Protein AF-A0A848F902-F1 (afdb_monomer_lite)

Organism: NCBI:txid2728836

Sequence (494 aa):
MSASQKAQKARGWRPGRGAVEAASRRQVELLARAGGTARAGTAGFLPRWACLMLAALCAGLGGWASVVTLRYFEYGARALEADEGARALASATALLLVVLEMAAFALAALLPRERLRAQRWGLAVLATAVLAFECMTIVLVQQGITRAADVGAEARQQRAQELRSSIAALRATAEELRMAAAASSQSKVLASRQSAAESLNVALETERRIQAVTAELGVLLAQQTPTATQILGERGALAYAVTRGLLVSVAGLVLFGAAGSLLRAAGENGTETVSGPAVGVSGRGVPGVSADTSGVSVGAPPIRFSTGFALAAAPLAAGAVVPATVSWAEPSRGVMVPAGPAPAVPAPAENRSADVSVGVSAGVLDVSPAPVSGVAVASMGVSEAVSVSEPAAAGVSVAAADEPVPPPADGPDAPAPEAAALDAVDAAAEDARLARVRAGVRAGRIAPSIRGVQAAVHCGAPMVRRYLAQLEAEGLIRRDGRGYVRVEEEEIAA

Radius of gyration: 40.72 Å; chains: 1; bounding box: 105×91×124 Å

InterPro domains:
  IPR036388 Winged helix-like DNA-binding domain superfamily [G3DSA:1.10.10.10] (420-487)

Structure (mmCIF, N/CA/C/O backbone):
data_AF-A0A848F902-F1
#
_entry.id   AF-A0A848F902-F1
#
loop_
_atom_site.group_PDB
_atom_site.id
_atom_site.type_symbol
_atom_site.label_atom_id
_atom_site.label_alt_id
_atom_site.label_comp_id
_atom_site.label_asym_id
_atom_site.label_entity_id
_atom_site.label_seq_id
_atom_site.pdbx_PDB_ins_code
_atom_site.Cartn_x
_atom_site.Cartn_y
_atom_site.Cartn_z
_atom_site.occupancy
_atom_site.B_iso_or_equiv
_atom_site.auth_seq_id
_atom_site.auth_comp_id
_atom_site.auth_asym_id
_atom_site.auth_atom_id
_atom_site.pdbx_PDB_model_num
ATOM 1 N N . MET A 1 1 ? -11.329 -50.822 -1.587 1.00 51.28 1 MET A N 1
ATOM 2 C CA . MET A 1 1 ? -10.519 -49.709 -2.141 1.00 51.28 1 MET A CA 1
ATOM 3 C C . MET A 1 1 ? -11.462 -48.612 -2.608 1.00 51.28 1 MET A C 1
ATOM 5 O O . MET A 1 1 ? -12.262 -48.871 -3.499 1.00 51.28 1 MET A O 1
ATOM 9 N N . SER A 1 2 ? -11.438 -47.439 -1.966 1.00 62.28 2 SER A N 1
ATOM 10 C CA . SER A 1 2 ? -12.418 -46.369 -2.212 1.00 62.28 2 SER A CA 1
ATOM 11 C C . SER A 1 2 ? -12.068 -45.534 -3.451 1.00 62.28 2 SER A C 1
ATOM 13 O O . SER A 1 2 ? -10.910 -45.476 -3.873 1.00 62.28 2 SER A O 1
ATOM 15 N N . ALA A 1 3 ? -13.064 -44.861 -4.035 1.00 65.62 3 ALA A N 1
ATOM 16 C CA . ALA A 1 3 ? -12.897 -43.984 -5.198 1.00 65.62 3 ALA A CA 1
ATOM 17 C C . ALA A 1 3 ? -11.834 -42.879 -4.986 1.00 65.62 3 ALA A C 1
ATOM 19 O O . ALA A 1 3 ? -11.163 -42.476 -5.936 1.00 65.62 3 ALA A O 1
ATOM 20 N N . SER A 1 4 ? -11.591 -42.479 -3.732 1.00 62.09 4 SER A N 1
ATOM 21 C CA . SER A 1 4 ? -10.538 -41.526 -3.352 1.00 62.09 4 SER A CA 1
ATOM 22 C C . SER A 1 4 ? -9.121 -42.063 -3.629 1.00 62.09 4 SER A C 1
ATOM 24 O O . SER A 1 4 ? -8.258 -41.345 -4.137 1.00 62.09 4 SER A O 1
ATOM 26 N N . GLN A 1 5 ? -8.897 -43.370 -3.447 1.00 65.56 5 GLN A N 1
ATOM 27 C CA . GLN A 1 5 ? -7.610 -44.018 -3.736 1.00 65.56 5 GLN A CA 1
ATOM 28 C C . GLN A 1 5 ? -7.318 -44.124 -5.244 1.00 65.56 5 GLN A C 1
ATOM 30 O O . GLN A 1 5 ? -6.161 -44.030 -5.660 1.00 65.56 5 GLN A O 1
ATOM 35 N N . LYS A 1 6 ? -8.353 -44.272 -6.088 1.00 70.19 6 LYS A N 1
ATOM 36 C CA . LYS A 1 6 ? -8.194 -44.230 -7.556 1.00 70.19 6 LYS A CA 1
ATOM 37 C C . LYS A 1 6 ? -7.878 -42.813 -8.052 1.00 70.19 6 LYS A C 1
ATOM 39 O O . LYS A 1 6 ? -7.039 -42.665 -8.939 1.00 70.19 6 LYS A O 1
ATOM 44 N N . ALA A 1 7 ? -8.461 -41.781 -7.440 1.00 64.38 7 ALA A N 1
ATOM 45 C CA . ALA A 1 7 ? -8.186 -40.386 -7.792 1.00 64.38 7 ALA A CA 1
ATOM 46 C C . ALA A 1 7 ? -6.764 -39.937 -7.402 1.00 64.38 7 ALA A C 1
ATOM 48 O O . ALA A 1 7 ? -6.133 -39.180 -8.141 1.00 64.38 7 ALA A O 1
ATOM 49 N N . GLN A 1 8 ? -6.218 -40.438 -6.288 1.00 62.12 8 GLN A N 1
ATOM 50 C CA . GLN A 1 8 ? -4.844 -40.125 -5.874 1.00 62.12 8 GLN A CA 1
ATOM 51 C C . GLN A 1 8 ? -3.787 -40.772 -6.783 1.00 62.12 8 GLN A C 1
ATOM 53 O O . GLN A 1 8 ? -2.767 -40.150 -7.076 1.00 62.12 8 GLN A O 1
ATOM 58 N N . LYS A 1 9 ? -4.049 -41.978 -7.309 1.00 63.50 9 LYS A N 1
ATOM 59 C CA . LYS A 1 9 ? -3.126 -42.670 -8.226 1.00 63.50 9 LYS A CA 1
ATOM 60 C C . LYS A 1 9 ? -3.062 -42.016 -9.615 1.00 63.50 9 LYS A C 1
ATOM 62 O O . LYS A 1 9 ? -2.008 -42.037 -10.241 1.00 63.50 9 LYS A O 1
ATOM 67 N N . ALA A 1 10 ? -4.140 -41.368 -10.062 1.00 57.44 10 ALA A N 1
ATOM 68 C CA . ALA A 1 10 ? -4.166 -40.625 -11.326 1.00 57.44 10 ALA A CA 1
ATOM 69 C C . ALA A 1 10 ? -3.387 -39.291 -11.275 1.00 57.44 10 ALA A C 1
ATOM 71 O O . ALA A 1 10 ? -2.897 -38.829 -12.300 1.00 57.44 10 ALA A O 1
ATOM 72 N N . ARG A 1 11 ? -3.199 -38.690 -10.088 1.00 60.66 11 ARG A N 1
ATOM 73 C CA . ARG A 1 11 ? -2.442 -37.428 -9.922 1.00 60.66 11 ARG A CA 1
ATOM 74 C C . ARG A 1 11 ? -0.923 -37.617 -9.796 1.00 60.66 11 ARG A C 1
ATOM 76 O O . ARG A 1 11 ? -0.191 -36.638 -9.706 1.00 60.66 11 ARG A O 1
ATOM 83 N N . GLY A 1 12 ? -0.440 -38.861 -9.811 1.00 53.50 12 GLY A N 1
ATOM 84 C CA . GLY A 1 12 ? 0.985 -39.205 -9.747 1.00 53.50 12 GLY A CA 1
ATOM 85 C C . GLY A 1 12 ? 1.707 -39.232 -11.099 1.00 53.50 12 GLY A C 1
ATOM 86 O O . GLY A 1 12 ? 2.870 -39.630 -11.147 1.00 53.50 12 GLY A O 1
ATOM 87 N N . TRP A 1 13 ? 1.055 -38.842 -12.199 1.00 57.50 13 TRP A N 1
ATOM 88 C CA . TRP A 1 13 ? 1.704 -38.785 -13.508 1.00 57.50 13 TRP A CA 1
ATOM 89 C C . TRP A 1 13 ? 2.571 -37.526 -13.610 1.00 57.50 13 TRP A C 1
ATOM 91 O O . TRP A 1 13 ? 2.144 -36.473 -14.076 1.00 57.50 13 TRP A O 1
ATOM 101 N N . ARG A 1 14 ? 3.812 -37.624 -13.121 1.00 63.56 14 ARG A N 1
ATOM 102 C CA . ARG A 1 14 ? 4.857 -36.656 -13.458 1.00 63.56 14 ARG A CA 1
ATOM 103 C C . ARG A 1 14 ? 5.276 -36.932 -14.905 1.00 63.56 14 ARG A C 1
ATOM 105 O O . ARG A 1 14 ? 5.779 -38.031 -15.151 1.00 63.56 14 ARG A O 1
ATOM 112 N N . PRO A 1 15 ? 5.102 -35.994 -15.853 1.00 60.69 15 PRO A N 1
ATOM 113 C CA . PRO A 1 15 ? 5.686 -36.153 -17.176 1.00 60.69 15 PRO A CA 1
ATOM 114 C C . PRO A 1 15 ? 7.189 -36.368 -16.988 1.00 60.69 15 PRO A C 1
ATOM 116 O O . PRO A 1 15 ? 7.861 -35.584 -16.312 1.00 60.69 15 PRO A O 1
ATOM 119 N N . GLY A 1 16 ? 7.700 -37.493 -17.494 1.00 70.19 16 GLY A N 1
ATOM 120 C CA . GLY A 1 16 ? 9.118 -37.816 -17.400 1.00 70.19 16 GLY A CA 1
ATOM 121 C C . GLY A 1 16 ? 9.933 -36.646 -17.945 1.00 70.19 16 GLY A C 1
ATOM 122 O O . GLY A 1 16 ? 9.555 -36.066 -18.961 1.00 70.19 16 GLY A O 1
ATOM 123 N N . ARG A 1 17 ? 11.032 -36.286 -17.270 1.00 74.00 17 ARG A N 1
ATOM 124 C CA . ARG A 1 17 ? 11.901 -35.146 -17.629 1.00 74.00 17 ARG A CA 1
ATOM 125 C C . ARG A 1 17 ? 12.212 -35.062 -19.137 1.00 74.00 17 ARG A C 1
ATOM 127 O O . ARG A 1 17 ? 12.250 -33.966 -19.682 1.00 74.00 17 ARG A O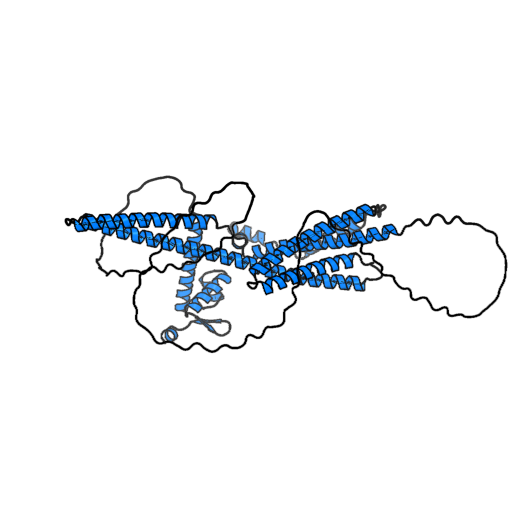 1
ATOM 134 N N . GLY A 1 18 ? 12.306 -36.204 -19.823 1.00 79.25 18 GLY A N 1
ATOM 135 C CA . GLY A 1 18 ? 12.519 -36.271 -21.273 1.00 79.25 18 GLY A CA 1
ATOM 136 C C . GLY A 1 18 ? 11.375 -35.734 -22.148 1.00 79.25 18 GLY A C 1
ATOM 137 O O . GLY A 1 18 ? 11.638 -35.259 -23.247 1.00 79.25 18 GLY A O 1
ATOM 138 N N . ALA A 1 19 ? 10.117 -35.741 -21.691 1.00 74.88 19 ALA A N 1
ATOM 139 C CA . ALA A 1 19 ? 8.990 -35.203 -22.461 1.00 74.88 19 ALA A CA 1
ATOM 140 C C . ALA A 1 19 ? 9.014 -33.666 -22.522 1.00 74.88 19 ALA A C 1
ATOM 142 O O . ALA A 1 19 ? 8.679 -33.080 -23.550 1.00 74.88 19 ALA A O 1
ATOM 143 N N . VAL A 1 20 ? 9.463 -33.016 -21.443 1.00 77.12 20 VAL A N 1
ATOM 144 C CA . VAL A 1 20 ? 9.606 -31.552 -21.383 1.00 77.12 20 VAL A CA 1
ATOM 145 C C . VAL A 1 20 ? 10.795 -31.092 -22.232 1.00 77.12 20 VAL A C 1
ATOM 147 O O . VAL A 1 20 ? 10.678 -30.119 -22.973 1.00 77.12 20 VAL A O 1
ATOM 150 N N . GLU A 1 21 ? 11.910 -31.828 -22.210 1.00 82.75 21 GLU A N 1
ATOM 151 C CA . GLU A 1 21 ? 13.062 -31.547 -23.081 1.00 82.75 21 GLU A CA 1
ATOM 152 C C . GLU A 1 21 ? 12.761 -31.803 -24.564 1.00 82.75 21 GLU A C 1
ATOM 154 O O . GLU A 1 21 ? 13.193 -31.037 -25.424 1.00 82.75 21 GLU A O 1
ATOM 159 N N . ALA A 1 22 ? 11.985 -32.841 -24.889 1.00 80.25 22 ALA A N 1
ATOM 160 C CA . ALA A 1 22 ? 11.559 -33.092 -26.264 1.00 80.25 22 ALA A CA 1
ATOM 161 C C . ALA A 1 22 ? 10.607 -31.998 -26.780 1.00 80.25 22 ALA A C 1
ATOM 163 O O . ALA A 1 22 ? 10.705 -31.598 -27.942 1.00 80.25 22 ALA A O 1
ATOM 164 N N . ALA A 1 23 ? 9.719 -31.483 -25.922 1.00 80.94 23 ALA A N 1
ATOM 165 C CA . ALA A 1 23 ? 8.841 -30.368 -26.262 1.00 80.94 23 ALA A CA 1
ATOM 166 C C . ALA A 1 23 ? 9.627 -29.063 -26.473 1.00 80.94 23 ALA A C 1
ATOM 168 O O . ALA A 1 23 ? 9.392 -28.381 -27.470 1.00 80.94 23 ALA A O 1
ATOM 169 N N . SER A 1 24 ? 10.610 -28.750 -25.615 1.00 83.75 24 SER A N 1
ATOM 170 C CA . SER A 1 24 ? 11.425 -27.536 -25.777 1.00 83.75 24 SER A CA 1
ATOM 171 C C . SER A 1 24 ? 12.298 -27.589 -27.034 1.00 83.75 24 SER A C 1
ATOM 173 O O . SER A 1 24 ? 12.358 -26.607 -27.771 1.00 83.75 24 SER A O 1
ATOM 175 N N . ARG A 1 25 ? 12.893 -28.748 -27.362 1.00 89.56 25 ARG A N 1
ATOM 176 C CA . ARG A 1 25 ? 13.676 -28.920 -28.599 1.00 89.56 25 ARG A CA 1
ATOM 177 C C . ARG A 1 25 ? 12.825 -28.754 -29.853 1.00 89.56 25 ARG A C 1
ATOM 179 O O . ARG A 1 25 ? 13.239 -28.043 -30.763 1.00 89.56 25 ARG A O 1
ATOM 186 N N . ARG A 1 26 ? 11.614 -29.325 -29.885 1.00 87.38 26 ARG A N 1
ATOM 187 C CA . ARG A 1 26 ? 10.683 -29.124 -31.010 1.00 87.38 26 ARG A CA 1
ATOM 188 C C . ARG A 1 26 ? 10.251 -27.668 -31.143 1.00 87.38 26 ARG A C 1
ATOM 190 O O . ARG A 1 26 ? 10.108 -27.183 -32.257 1.00 87.38 26 ARG A O 1
ATOM 197 N N . GLN A 1 27 ? 10.070 -26.961 -30.030 1.00 82.12 27 GLN A N 1
ATOM 198 C CA . GLN A 1 27 ? 9.703 -25.547 -30.050 1.00 82.12 27 GLN A CA 1
ATOM 199 C C . GLN A 1 27 ? 10.857 -24.666 -30.558 1.00 82.12 27 GLN A C 1
ATOM 201 O O . GLN A 1 27 ? 10.625 -23.759 -31.353 1.00 82.12 27 GLN A O 1
ATOM 206 N N . VAL A 1 28 ? 12.104 -24.983 -30.189 1.00 84.25 28 VAL A N 1
ATOM 207 C CA . VAL A 1 28 ? 13.309 -24.324 -30.720 1.00 84.25 28 VAL A CA 1
ATOM 208 C C . VAL A 1 28 ? 13.507 -24.629 -32.209 1.00 84.25 28 VAL A C 1
ATOM 210 O O . VAL A 1 28 ? 13.798 -23.715 -32.975 1.00 84.25 28 VAL A O 1
ATOM 213 N N . GLU A 1 29 ? 13.283 -25.867 -32.658 1.00 83.69 29 GLU A N 1
ATOM 214 C CA . GLU A 1 29 ? 13.345 -26.219 -34.086 1.00 83.69 29 GLU A CA 1
ATOM 215 C C . GLU A 1 29 ? 12.236 -25.555 -34.909 1.00 83.69 29 GLU A C 1
ATOM 217 O O . GLU A 1 29 ? 12.484 -25.126 -36.036 1.00 83.69 29 GLU A O 1
ATOM 222 N N . LEU A 1 30 ? 11.024 -25.427 -34.358 1.00 81.75 30 LEU A N 1
ATOM 223 C CA . LEU A 1 30 ? 9.925 -24.716 -35.013 1.00 81.75 30 LEU A CA 1
ATOM 224 C C . LEU A 1 30 ? 10.202 -23.213 -35.105 1.00 81.75 30 LEU A C 1
ATOM 226 O O . LEU A 1 30 ? 9.949 -22.625 -36.153 1.00 81.75 30 LEU A O 1
ATOM 230 N N . LEU A 1 31 ? 10.788 -22.604 -34.071 1.00 74.19 31 LEU A N 1
ATOM 231 C CA . LEU A 1 31 ? 11.223 -21.205 -34.116 1.00 74.19 31 LEU A CA 1
ATOM 232 C C . LEU A 1 31 ? 12.389 -20.997 -35.096 1.00 74.19 31 LEU A C 1
ATOM 234 O O . LEU A 1 31 ? 12.389 -20.023 -35.847 1.00 74.19 31 LEU A O 1
ATOM 238 N N . ALA A 1 32 ? 13.336 -21.936 -35.166 1.00 75.56 32 ALA A N 1
ATOM 239 C CA . ALA A 1 32 ? 14.440 -21.888 -36.123 1.00 75.56 32 ALA A CA 1
ATOM 240 C C . ALA A 1 32 ? 13.967 -22.067 -37.579 1.00 75.56 32 ALA A C 1
ATOM 242 O O . ALA A 1 32 ? 14.440 -21.364 -38.471 1.00 75.56 32 ALA A O 1
ATOM 243 N N . ARG A 1 33 ? 12.989 -22.952 -37.836 1.00 74.06 33 ARG A N 1
ATOM 244 C CA . ARG A 1 33 ? 12.376 -23.110 -39.169 1.00 74.06 33 ARG A CA 1
ATOM 245 C C . ARG A 1 33 ? 11.481 -21.936 -39.556 1.00 74.06 33 ARG A C 1
ATOM 247 O O . ARG A 1 33 ? 11.492 -21.546 -40.721 1.00 74.06 33 ARG A O 1
ATOM 254 N N . ALA A 1 34 ? 10.757 -21.348 -38.604 1.00 64.56 34 ALA A N 1
ATOM 255 C CA . ALA A 1 34 ? 9.961 -20.147 -38.846 1.00 64.56 34 ALA A CA 1
ATOM 256 C C . ALA A 1 34 ? 10.843 -18.927 -39.175 1.00 64.56 34 ALA A C 1
ATOM 258 O O . ALA A 1 34 ? 10.456 -18.098 -39.993 1.00 64.56 34 ALA A O 1
ATOM 259 N N . GLY A 1 35 ? 12.058 -18.848 -38.618 1.00 55.66 35 GLY A N 1
ATOM 260 C CA . GLY A 1 35 ? 13.023 -17.790 -38.937 1.00 55.66 35 GLY A CA 1
ATOM 261 C C . GLY A 1 35 ? 13.731 -17.933 -40.293 1.00 55.66 35 GLY A C 1
ATOM 262 O O . GLY A 1 35 ? 14.276 -16.956 -40.796 1.00 55.66 35 GLY A O 1
ATOM 263 N N 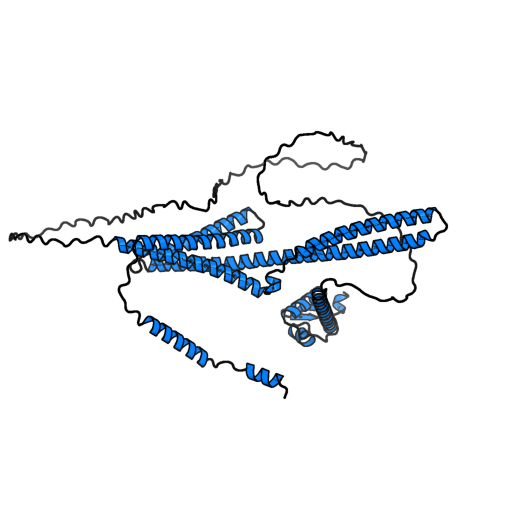. GLY A 1 36 ? 13.729 -19.123 -40.907 1.00 50.47 36 GLY A N 1
ATOM 264 C CA . GLY A 1 36 ? 14.569 -19.436 -42.073 1.00 50.47 36 GLY A CA 1
ATOM 265 C C . GLY A 1 36 ? 13.973 -19.149 -43.457 1.00 50.47 36 GLY A C 1
ATOM 266 O O . GLY A 1 36 ? 14.674 -19.314 -44.451 1.00 50.47 36 GLY A O 1
ATOM 267 N N . THR A 1 37 ? 12.701 -18.748 -43.567 1.00 49.75 37 THR A N 1
ATOM 268 C CA . THR A 1 37 ? 12.023 -18.589 -44.878 1.00 49.75 37 THR A CA 1
ATOM 269 C C . THR A 1 37 ? 11.353 -17.236 -45.102 1.00 49.75 37 THR A C 1
ATOM 271 O O . THR A 1 37 ? 10.695 -17.039 -46.126 1.00 49.75 37 THR A O 1
ATOM 274 N N . ALA A 1 38 ? 11.599 -16.254 -44.231 1.00 47.94 38 ALA A N 1
ATOM 275 C CA . ALA A 1 38 ? 11.391 -14.858 -44.589 1.00 47.94 38 ALA A CA 1
ATOM 276 C C . ALA A 1 38 ? 12.467 -14.469 -45.613 1.00 47.94 38 ALA A C 1
ATOM 278 O O . ALA A 1 38 ? 13.536 -13.968 -45.267 1.00 47.94 38 ALA A O 1
ATOM 279 N N . ARG A 1 39 ? 12.201 -14.764 -46.895 1.00 47.22 39 ARG A N 1
ATOM 280 C CA . ARG A 1 39 ? 12.902 -14.149 -48.025 1.00 47.22 39 ARG A CA 1
ATOM 281 C C . ARG A 1 39 ? 13.055 -12.669 -47.697 1.00 47.22 39 ARG A C 1
ATOM 283 O O . ARG A 1 39 ? 12.064 -12.023 -47.364 1.00 47.22 39 ARG A O 1
ATOM 290 N N . ALA A 1 40 ? 14.279 -12.163 -47.815 1.00 50.22 40 ALA A N 1
ATOM 291 C CA . ALA A 1 40 ? 14.605 -10.746 -47.856 1.00 50.22 40 ALA A CA 1
ATOM 292 C C . ALA A 1 40 ? 13.926 -10.102 -49.081 1.00 50.22 40 ALA A C 1
ATOM 294 O O . ALA A 1 40 ? 14.569 -9.709 -50.047 1.00 50.22 40 ALA A O 1
ATOM 295 N N . GLY A 1 41 ? 12.595 -10.081 -49.090 1.00 47.19 41 GLY A N 1
ATOM 296 C CA . GLY A 1 41 ? 11.816 -9.240 -49.967 1.00 47.19 41 GLY A CA 1
ATOM 297 C C . GLY A 1 41 ? 12.099 -7.832 -49.501 1.00 47.19 41 GLY A C 1
ATOM 298 O O . GLY A 1 41 ? 11.741 -7.510 -48.373 1.00 47.19 41 GLY A O 1
ATOM 299 N N . THR A 1 42 ? 12.836 -7.083 -50.329 1.00 52.28 42 THR A N 1
ATOM 300 C CA . THR A 1 42 ? 12.893 -5.614 -50.368 1.00 52.28 42 THR A CA 1
ATOM 301 C C . THR A 1 42 ? 12.274 -4.992 -49.127 1.00 52.28 42 THR A C 1
ATOM 303 O O . THR A 1 42 ? 11.096 -4.632 -49.139 1.00 52.28 42 THR A O 1
ATOM 306 N N . ALA A 1 43 ? 13.038 -4.973 -48.029 1.00 55.44 43 ALA A N 1
ATOM 307 C CA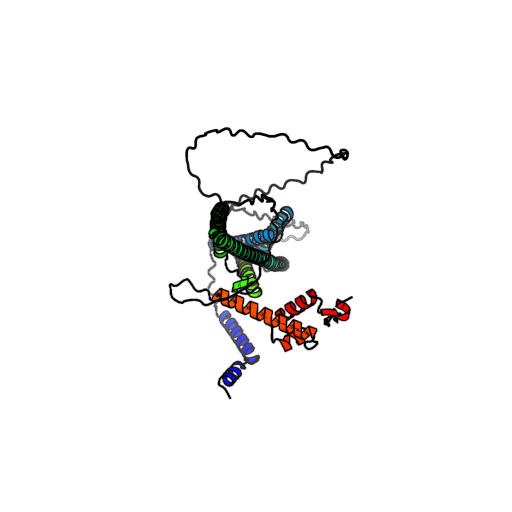 . ALA A 1 43 ? 12.607 -4.337 -46.800 1.00 55.44 43 ALA A CA 1
ATOM 308 C C . ALA A 1 43 ? 12.321 -2.885 -47.170 1.00 55.44 43 ALA A C 1
ATOM 310 O O . ALA A 1 43 ? 13.247 -2.131 -47.464 1.00 55.44 43 ALA A O 1
ATOM 311 N N . GLY A 1 44 ? 11.037 -2.541 -47.280 1.00 60.69 44 GLY A N 1
ATOM 312 C CA . GLY A 1 44 ? 10.616 -1.189 -47.589 1.00 60.69 44 GLY A CA 1
ATOM 313 C C . GLY A 1 44 ? 11.207 -0.295 -46.517 1.00 60.69 44 GLY A C 1
ATOM 314 O O . GLY A 1 44 ? 10.794 -0.367 -45.360 1.00 60.69 44 GLY A O 1
ATOM 315 N N . PHE A 1 45 ? 12.229 0.478 -46.879 1.00 78.12 45 PHE A N 1
ATOM 316 C CA . PHE A 1 45 ? 12.831 1.438 -45.975 1.00 78.12 45 PHE A CA 1
ATOM 317 C C . PHE A 1 45 ? 11.729 2.413 -45.573 1.00 78.12 45 PHE A C 1
ATOM 319 O O . PHE A 1 45 ? 11.181 3.132 -46.410 1.00 78.12 45 PHE A O 1
ATOM 326 N N . LEU A 1 46 ? 11.356 2.392 -44.291 1.00 88.81 46 LEU A N 1
ATOM 327 C CA . LEU A 1 46 ? 10.421 3.366 -43.749 1.00 88.81 46 LEU A CA 1
ATOM 328 C C . LEU A 1 46 ? 10.990 4.767 -44.016 1.00 88.81 46 LEU A C 1
ATOM 330 O O . LEU A 1 46 ? 12.183 4.999 -43.782 1.00 88.81 46 LEU A O 1
ATOM 334 N N . PRO A 1 47 ? 10.170 5.711 -44.506 1.00 91.81 47 PRO A N 1
ATOM 335 C CA . PRO A 1 47 ? 10.652 7.052 -44.777 1.00 91.81 47 PRO A CA 1
ATOM 336 C C . PRO A 1 47 ? 11.137 7.702 -43.476 1.00 91.81 47 PRO A C 1
ATOM 338 O O . PRO A 1 47 ? 10.590 7.458 -42.399 1.00 91.81 47 PRO A O 1
ATOM 341 N N . ARG A 1 48 ? 12.162 8.561 -43.566 1.00 92.56 48 ARG A N 1
ATOM 342 C CA . ARG A 1 48 ? 12.828 9.174 -42.399 1.00 92.56 48 ARG A CA 1
ATOM 343 C C . ARG A 1 48 ? 11.843 9.810 -41.414 1.00 92.56 48 ARG A C 1
ATOM 345 O O . ARG A 1 48 ? 11.999 9.649 -40.207 1.00 92.56 48 ARG A O 1
ATOM 352 N N . TRP A 1 49 ? 10.820 10.497 -41.918 1.00 93.88 49 TRP A N 1
ATOM 353 C CA . TRP A 1 49 ? 9.792 11.122 -41.084 1.00 93.88 49 TRP A CA 1
ATOM 354 C C . TRP A 1 49 ? 8.984 10.093 -40.278 1.00 93.88 49 TRP A C 1
ATOM 356 O O . TRP A 1 49 ? 8.673 10.353 -39.120 1.00 93.88 49 TRP A O 1
ATOM 366 N N . ALA A 1 50 ? 8.703 8.912 -40.839 1.00 94.44 50 ALA A N 1
ATOM 367 C CA . ALA A 1 50 ? 7.978 7.853 -40.144 1.00 94.44 50 ALA A CA 1
ATOM 368 C C . ALA A 1 50 ? 8.829 7.259 -39.016 1.00 94.44 50 ALA A C 1
ATOM 370 O O . ALA A 1 50 ? 8.327 7.066 -37.911 1.00 94.44 50 ALA A O 1
ATOM 371 N N . CYS A 1 51 ? 10.132 7.058 -39.251 1.00 94.25 51 CYS A N 1
ATOM 372 C CA . CYS A 1 51 ? 11.066 6.646 -38.200 1.00 94.25 51 CYS A CA 1
ATOM 373 C C . CYS A 1 51 ? 11.145 7.677 -37.064 1.00 94.25 51 CYS A C 1
ATOM 375 O O . CYS A 1 51 ? 11.134 7.292 -35.898 1.00 94.25 51 CYS A O 1
ATOM 377 N N . LEU A 1 52 ? 11.184 8.977 -37.385 1.00 94.75 52 LEU A N 1
ATOM 378 C CA . LEU A 1 52 ? 11.204 10.046 -36.379 1.00 94.75 52 LEU A CA 1
ATOM 379 C C . LEU A 1 52 ? 9.899 10.111 -35.571 1.00 94.75 52 LEU A C 1
ATOM 381 O O . LEU A 1 52 ? 9.953 10.221 -34.349 1.00 94.75 52 LEU A O 1
ATOM 385 N N . MET A 1 53 ? 8.738 9.999 -36.225 1.00 96.31 53 MET A N 1
ATOM 386 C CA . MET A 1 53 ? 7.435 9.981 -35.547 1.00 96.31 53 MET A CA 1
ATOM 387 C C . MET A 1 53 ? 7.293 8.770 -34.624 1.00 96.31 53 MET A C 1
ATOM 389 O O . MET A 1 53 ? 6.880 8.912 -33.475 1.00 96.31 53 MET A O 1
ATOM 393 N N . LEU A 1 54 ? 7.690 7.584 -35.095 1.00 95.19 54 LEU A N 1
ATOM 394 C CA . LEU A 1 54 ? 7.650 6.371 -34.284 1.00 95.19 54 LEU A CA 1
ATOM 395 C C . LEU A 1 54 ? 8.640 6.448 -33.114 1.00 95.19 54 LEU A C 1
ATOM 397 O O . LEU A 1 54 ? 8.301 6.049 -32.005 1.00 95.19 54 LEU A O 1
ATOM 401 N N . ALA A 1 55 ? 9.828 7.023 -33.326 1.00 95.31 55 ALA A N 1
ATOM 402 C CA . ALA A 1 55 ? 10.786 7.255 -32.252 1.00 95.31 55 ALA A CA 1
ATOM 403 C C . ALA A 1 55 ? 10.236 8.207 -31.182 1.00 95.31 55 ALA A C 1
ATOM 405 O O . ALA A 1 55 ? 10.358 7.913 -29.995 1.00 95.31 55 ALA A O 1
ATOM 406 N N . ALA A 1 56 ? 9.602 9.311 -31.588 1.00 96.00 56 ALA A N 1
ATOM 407 C CA . ALA A 1 56 ? 8.978 10.259 -30.669 1.00 96.00 56 ALA A CA 1
ATOM 408 C C . ALA A 1 56 ? 7.831 9.612 -29.878 1.00 96.00 56 ALA A C 1
ATOM 410 O O . ALA A 1 56 ? 7.755 9.787 -28.664 1.00 96.00 56 ALA A O 1
ATOM 411 N N . LEU A 1 57 ? 6.985 8.811 -30.536 1.00 97.00 57 LEU A N 1
ATOM 412 C CA . LEU A 1 57 ? 5.907 8.069 -29.879 1.00 97.00 57 LEU A CA 1
ATOM 413 C C . LEU A 1 57 ? 6.454 7.063 -28.856 1.00 97.00 57 LEU A C 1
ATOM 415 O O . LEU A 1 57 ? 5.994 7.032 -27.716 1.00 97.00 57 LEU A O 1
ATOM 419 N N . CYS A 1 58 ? 7.456 6.267 -29.238 1.00 95.75 58 CYS A N 1
ATOM 420 C CA . CYS A 1 58 ? 8.106 5.317 -28.339 1.00 95.75 58 CYS A CA 1
ATOM 421 C C . CYS A 1 58 ? 8.768 6.023 -27.146 1.00 95.75 58 CYS A C 1
ATOM 423 O O . CYS A 1 58 ? 8.594 5.583 -26.013 1.00 95.75 58 CYS A O 1
ATOM 425 N N . ALA A 1 59 ? 9.468 7.138 -27.373 1.00 94.19 59 ALA A N 1
ATOM 426 C CA . ALA A 1 59 ? 10.071 7.930 -26.303 1.00 94.19 59 ALA A CA 1
ATOM 427 C C . ALA A 1 59 ? 9.014 8.545 -25.372 1.00 94.19 59 ALA A C 1
ATOM 429 O O . ALA A 1 59 ? 9.191 8.528 -24.158 1.00 94.19 59 ALA A O 1
ATOM 430 N N . GLY A 1 60 ? 7.896 9.040 -25.914 1.00 96.19 60 GLY A N 1
ATOM 431 C CA . GLY A 1 60 ? 6.790 9.589 -25.126 1.00 96.19 60 GLY A CA 1
ATOM 432 C C . GLY A 1 60 ? 6.118 8.539 -24.240 1.00 96.19 60 GLY A C 1
ATOM 433 O O . GLY A 1 60 ? 5.930 8.768 -23.047 1.00 96.19 60 GLY A O 1
ATOM 434 N N . LEU A 1 61 ? 5.814 7.359 -24.792 1.00 96.00 61 LEU A N 1
ATOM 435 C CA . LEU A 1 61 ? 5.244 6.243 -24.027 1.00 96.00 61 LEU A CA 1
ATOM 436 C C . LEU A 1 61 ? 6.227 5.698 -22.981 1.00 96.00 61 LEU A C 1
ATOM 438 O O . LEU A 1 61 ? 5.822 5.406 -21.856 1.00 96.00 61 LEU A O 1
ATOM 442 N N . GLY A 1 62 ? 7.514 5.598 -23.331 1.00 94.62 62 GLY A N 1
ATOM 443 C CA . GLY A 1 62 ? 8.574 5.238 -22.393 1.00 94.62 62 GLY A CA 1
ATOM 444 C C . GLY A 1 62 ? 8.681 6.242 -21.246 1.00 94.62 62 GLY A C 1
ATOM 445 O O . GLY A 1 62 ? 8.659 5.849 -20.084 1.00 94.62 62 GLY A O 1
ATOM 446 N N . GLY A 1 63 ? 8.703 7.540 -21.561 1.00 94.06 63 GLY A N 1
ATOM 447 C CA . GLY A 1 63 ? 8.753 8.613 -20.568 1.00 94.06 63 GLY A CA 1
ATOM 448 C C . GLY A 1 63 ? 7.534 8.618 -19.648 1.00 94.06 63 GLY A C 1
ATOM 449 O O . GLY A 1 63 ? 7.675 8.793 -18.441 1.00 94.06 63 GLY A O 1
ATOM 450 N N . TRP A 1 64 ? 6.341 8.346 -20.184 1.00 96.88 64 TRP A N 1
ATOM 451 C CA . TRP A 1 64 ? 5.132 8.197 -19.374 1.00 96.88 64 TRP A CA 1
ATOM 452 C C . TRP A 1 64 ? 5.232 7.023 -18.390 1.00 96.88 64 TRP A C 1
ATOM 454 O O . TRP A 1 64 ? 4.895 7.174 -17.215 1.00 96.88 64 TRP A O 1
ATOM 464 N N . ALA A 1 65 ? 5.741 5.869 -18.834 1.00 94.25 65 ALA A N 1
ATOM 465 C CA . ALA A 1 65 ? 5.984 4.729 -17.952 1.00 94.25 65 ALA A CA 1
ATOM 466 C C . ALA A 1 65 ? 6.969 5.085 -16.819 1.00 94.25 65 ALA A C 1
ATOM 468 O O . ALA A 1 65 ? 6.706 4.747 -15.664 1.00 94.25 65 ALA A O 1
ATOM 469 N N . SER A 1 66 ? 8.030 5.842 -17.120 1.00 94.00 66 SER A N 1
ATOM 470 C CA . SER A 1 66 ? 8.989 6.353 -16.128 1.00 94.00 66 SER A CA 1
ATOM 471 C C . SER A 1 66 ? 8.369 7.341 -15.129 1.00 94.00 66 SER A C 1
ATOM 473 O O . SER A 1 66 ? 8.718 7.343 -13.952 1.00 94.00 66 SER A O 1
ATOM 475 N N . VAL A 1 67 ? 7.413 8.177 -15.553 1.00 95.44 67 VAL A N 1
ATOM 476 C CA . VAL A 1 67 ? 6.675 9.057 -14.626 1.00 95.44 67 VAL A CA 1
ATOM 477 C C . VAL A 1 67 ? 5.838 8.228 -13.654 1.00 95.44 67 VAL A C 1
ATOM 479 O O . VAL A 1 67 ? 5.794 8.531 -12.461 1.00 95.44 67 VAL A O 1
ATOM 482 N N . VAL A 1 68 ? 5.194 7.162 -14.134 1.00 93.50 68 VAL A N 1
ATOM 483 C CA . VAL A 1 68 ? 4.415 6.263 -13.274 1.00 93.50 68 VAL A CA 1
ATOM 484 C C . VAL A 1 68 ? 5.316 5.582 -12.241 1.00 93.50 68 VAL A C 1
ATOM 486 O O . VAL A 1 68 ? 4.961 5.571 -11.061 1.00 93.50 68 VAL A O 1
ATOM 489 N N . THR A 1 69 ? 6.484 5.060 -12.634 1.00 91.06 69 THR A N 1
ATOM 490 C CA . THR A 1 69 ? 7.431 4.448 -11.683 1.00 91.06 69 THR A CA 1
ATOM 491 C C . THR A 1 69 ? 7.939 5.463 -10.661 1.00 91.06 69 THR A C 1
ATOM 493 O O . THR A 1 69 ? 7.946 5.162 -9.468 1.00 91.06 69 THR A O 1
ATOM 496 N N . LEU A 1 70 ? 8.255 6.691 -11.085 1.00 93.06 70 LEU A N 1
ATOM 497 C CA . LEU A 1 70 ? 8.677 7.761 -10.182 1.00 93.06 70 LEU A CA 1
ATOM 498 C C . LEU A 1 70 ? 7.594 8.119 -9.155 1.00 93.06 70 LEU A C 1
ATOM 500 O O . LEU A 1 70 ? 7.891 8.238 -7.969 1.00 93.06 70 LEU A O 1
ATOM 504 N N . ARG A 1 71 ? 6.324 8.222 -9.570 1.00 93.75 71 ARG A N 1
ATOM 505 C CA . ARG A 1 71 ? 5.213 8.460 -8.632 1.00 93.75 71 ARG A CA 1
ATOM 506 C C . ARG A 1 71 ? 5.091 7.340 -7.604 1.00 93.75 71 ARG A C 1
ATOM 508 O O . ARG A 1 71 ? 4.889 7.625 -6.427 1.00 93.75 71 ARG A O 1
ATOM 515 N N . TYR A 1 72 ? 5.255 6.080 -8.011 1.00 90.56 72 TYR A N 1
ATOM 516 C CA . TYR A 1 72 ? 5.288 4.963 -7.062 1.00 90.56 72 TYR A CA 1
ATOM 517 C C . TYR A 1 72 ? 6.441 5.086 -6.060 1.00 90.56 72 TYR A C 1
ATOM 519 O O . TYR A 1 72 ? 6.231 4.834 -4.873 1.00 90.56 72 TYR A O 1
ATOM 527 N N . PHE A 1 73 ? 7.622 5.522 -6.502 1.00 90.69 73 PHE A N 1
ATOM 528 C CA . PHE A 1 73 ? 8.742 5.805 -5.605 1.00 90.69 73 PHE A CA 1
ATOM 529 C C . PHE A 1 73 ? 8.448 6.951 -4.637 1.00 90.69 73 PHE A C 1
ATOM 531 O O . PHE A 1 73 ? 8.732 6.810 -3.452 1.00 90.69 73 PHE A O 1
ATOM 538 N N . GLU A 1 74 ? 7.835 8.047 -5.090 1.00 93.12 74 GLU A N 1
ATOM 539 C CA . GLU A 1 74 ? 7.437 9.161 -4.218 1.00 93.12 74 GLU A CA 1
ATOM 540 C C . GLU A 1 74 ? 6.453 8.708 -3.130 1.00 93.12 74 GLU A C 1
ATOM 542 O O . GLU A 1 74 ? 6.621 9.045 -1.956 1.00 93.12 74 GLU A O 1
ATOM 547 N N . TYR A 1 75 ? 5.442 7.913 -3.497 1.00 91.12 75 TYR A N 1
ATOM 548 C CA . TYR A 1 75 ? 4.514 7.327 -2.528 1.00 91.12 75 TYR A CA 1
ATOM 549 C C . TYR A 1 75 ? 5.225 6.376 -1.559 1.00 91.12 75 TYR A C 1
ATOM 551 O O . TYR A 1 75 ? 4.958 6.411 -0.359 1.00 91.12 75 TYR A O 1
ATOM 559 N N . GLY A 1 76 ? 6.165 5.574 -2.057 1.00 88.62 76 GLY A N 1
ATOM 560 C CA . GLY A 1 76 ? 7.007 4.706 -1.241 1.00 88.62 76 GLY A CA 1
ATOM 561 C C . GLY A 1 76 ? 7.872 5.456 -0.238 1.00 88.62 76 GLY A C 1
ATOM 562 O O . GLY A 1 76 ? 7.900 5.105 0.937 1.00 88.62 76 GLY A O 1
ATOM 563 N N . ALA A 1 77 ? 8.535 6.519 -0.685 1.00 90.38 77 ALA A N 1
ATOM 564 C CA . ALA A 1 77 ? 9.371 7.363 0.157 1.00 90.38 77 ALA A CA 1
ATOM 565 C C . ALA A 1 77 ? 8.544 8.043 1.258 1.00 90.38 77 ALA A C 1
ATOM 567 O O . ALA A 1 77 ? 8.991 8.117 2.395 1.00 90.38 77 ALA A O 1
ATOM 568 N N . ARG A 1 78 ? 7.307 8.469 0.959 1.00 92.50 78 ARG A N 1
ATOM 569 C CA . ARG A 1 78 ? 6.370 8.985 1.976 1.00 92.50 78 ARG A CA 1
ATOM 570 C C . ARG A 1 78 ? 5.980 7.941 3.018 1.00 92.50 78 ARG A C 1
ATOM 572 O O . ARG A 1 78 ? 5.753 8.308 4.163 1.00 92.50 78 ARG A O 1
ATOM 579 N N . ALA A 1 79 ? 5.879 6.675 2.621 1.00 88.38 79 ALA A N 1
ATOM 580 C CA . ALA A 1 79 ? 5.521 5.588 3.526 1.00 88.38 79 ALA A CA 1
ATOM 581 C C . ALA A 1 79 ? 6.699 5.112 4.392 1.00 88.38 79 ALA A C 1
ATOM 583 O O . ALA A 1 79 ? 6.478 4.627 5.497 1.00 88.38 79 ALA A O 1
ATOM 584 N N . LEU A 1 80 ? 7.932 5.217 3.888 1.00 89.56 80 LEU A N 1
ATOM 585 C CA . LEU A 1 80 ? 9.131 4.703 4.557 1.00 89.56 80 LEU A CA 1
ATOM 586 C C . LEU A 1 80 ? 9.879 5.754 5.380 1.00 89.56 80 LEU A C 1
ATOM 588 O O . LEU A 1 80 ? 10.500 5.394 6.375 1.00 89.56 80 LEU A O 1
ATOM 592 N N . GLU A 1 81 ? 9.829 7.022 4.974 1.00 94.44 81 GLU A N 1
ATOM 593 C CA . GLU A 1 81 ? 10.642 8.085 5.558 1.00 94.44 81 GLU A CA 1
ATOM 594 C C . GLU A 1 81 ? 9.753 9.169 6.174 1.00 94.44 81 GLU A C 1
ATOM 596 O O . GLU A 1 81 ? 8.978 9.840 5.477 1.00 94.44 81 GLU A O 1
ATOM 601 N N . ALA A 1 82 ? 9.857 9.331 7.494 1.00 92.75 82 ALA A N 1
ATOM 602 C CA . ALA A 1 82 ? 9.112 10.342 8.239 1.00 92.75 82 ALA A CA 1
ATOM 603 C C . ALA A 1 82 ? 9.713 11.739 8.039 1.00 92.75 82 ALA A C 1
ATOM 605 O O . ALA A 1 82 ? 8.958 12.708 7.932 1.00 92.75 82 ALA A O 1
ATOM 606 N N . ASP A 1 83 ? 11.043 11.825 7.932 1.00 96.50 83 ASP A N 1
ATOM 607 C CA . ASP A 1 83 ? 11.751 13.081 7.710 1.00 96.50 83 ASP A CA 1
ATOM 608 C C . ASP A 1 83 ? 11.523 13.615 6.288 1.00 96.50 83 ASP A C 1
ATOM 610 O O . ASP A 1 83 ? 11.695 12.922 5.282 1.00 96.50 83 ASP A O 1
ATOM 614 N N . GLU A 1 84 ? 11.138 14.884 6.195 1.00 95.38 84 GLU A N 1
ATOM 615 C CA . GLU A 1 84 ? 10.871 15.549 4.924 1.00 95.38 84 GLU A CA 1
ATOM 616 C C . GLU A 1 84 ? 12.160 15.781 4.123 1.00 95.38 84 GLU A C 1
ATOM 618 O O . GLU A 1 84 ? 12.153 15.637 2.896 1.00 95.38 84 GLU A O 1
ATOM 623 N N . GLY A 1 85 ? 13.281 16.048 4.808 1.00 96.31 85 GLY A N 1
ATOM 624 C CA . GLY A 1 85 ? 14.589 16.243 4.182 1.00 96.31 85 GLY A CA 1
ATOM 625 C C . GLY A 1 85 ? 15.109 14.969 3.515 1.00 96.31 85 GLY A C 1
ATOM 626 O O . GLY A 1 85 ? 15.413 14.963 2.317 1.00 96.31 85 GLY A O 1
ATOM 627 N N . ALA A 1 86 ? 15.146 13.864 4.261 1.00 92.94 86 ALA A N 1
ATOM 628 C CA . ALA A 1 86 ? 15.514 12.553 3.732 1.00 92.94 86 ALA A CA 1
ATOM 629 C C . ALA A 1 86 ? 14.584 12.101 2.591 1.00 92.94 86 ALA A C 1
ATOM 631 O O . ALA A 1 86 ? 15.053 11.573 1.578 1.00 92.94 86 ALA A O 1
ATOM 632 N N . ARG A 1 87 ? 13.279 12.388 2.686 1.00 94.62 87 ARG A N 1
ATOM 633 C CA . ARG A 1 87 ? 12.303 12.079 1.631 1.00 94.62 87 ARG A CA 1
ATOM 634 C C . ARG A 1 87 ? 12.565 12.859 0.340 1.00 94.62 87 ARG A C 1
ATOM 636 O O . ARG A 1 87 ? 12.506 12.275 -0.745 1.00 94.62 87 ARG A O 1
ATOM 643 N N . ALA A 1 88 ? 12.882 14.151 0.437 1.00 94.12 88 ALA A N 1
ATOM 644 C CA . ALA A 1 88 ? 13.241 14.965 -0.723 1.00 94.12 88 ALA A CA 1
ATOM 645 C C . ALA A 1 88 ? 14.515 14.429 -1.396 1.00 94.12 88 ALA A C 1
ATOM 647 O O . ALA A 1 88 ? 14.533 14.224 -2.613 1.00 94.12 88 ALA A O 1
ATOM 648 N N . LEU A 1 89 ? 15.542 14.095 -0.610 1.00 94.88 89 LEU A N 1
ATOM 649 C CA . LEU A 1 89 ? 16.793 13.533 -1.124 1.00 94.88 89 LEU A CA 1
ATOM 650 C C . LEU A 1 89 ? 16.588 12.157 -1.780 1.00 94.88 89 LEU A C 1
ATOM 652 O O . LEU A 1 89 ? 17.137 11.896 -2.855 1.00 94.88 89 LEU A O 1
ATOM 656 N N . ALA A 1 90 ? 15.743 11.306 -1.196 1.00 91.75 90 ALA A N 1
ATOM 657 C CA . ALA A 1 90 ? 15.359 10.025 -1.781 1.00 91.75 90 ALA A CA 1
ATOM 658 C C . ALA A 1 90 ? 14.619 10.204 -3.119 1.00 91.75 90 ALA A C 1
ATOM 660 O O . ALA A 1 90 ? 14.955 9.530 -4.092 1.00 91.75 90 ALA A O 1
ATOM 661 N N . SER A 1 91 ? 13.673 11.149 -3.210 1.00 92.06 91 SER A N 1
ATOM 662 C CA . SER A 1 91 ? 12.964 11.440 -4.469 1.00 92.06 91 SER A CA 1
ATOM 663 C C . SER A 1 91 ? 13.882 11.999 -5.561 1.00 92.06 91 SER A C 1
ATOM 665 O O . SER A 1 91 ? 13.785 11.579 -6.714 1.00 92.06 91 SER A O 1
ATOM 667 N N . ALA A 1 92 ? 14.824 12.879 -5.204 1.00 94.50 92 ALA A N 1
ATOM 668 C CA . ALA A 1 92 ? 15.802 13.422 -6.143 1.00 94.50 92 ALA A CA 1
ATOM 669 C C . ALA A 1 92 ? 16.745 12.326 -6.662 1.00 94.50 92 ALA A C 1
ATOM 671 O O . ALA A 1 92 ? 17.028 12.260 -7.859 1.00 94.50 92 ALA A O 1
ATOM 672 N N . THR A 1 93 ? 17.179 11.427 -5.774 1.00 93.75 93 THR A N 1
ATOM 673 C CA . THR A 1 93 ? 18.013 10.274 -6.134 1.00 93.75 93 THR A CA 1
ATOM 674 C C . THR A 1 93 ? 17.259 9.313 -7.053 1.00 93.75 93 THR A C 1
ATOM 676 O O . THR A 1 93 ? 17.807 8.889 -8.068 1.00 93.75 93 THR A O 1
ATOM 679 N N . ALA A 1 94 ? 15.992 9.012 -6.752 1.00 91.94 94 ALA A N 1
ATOM 680 C CA . ALA A 1 94 ? 15.151 8.164 -7.595 1.00 91.94 94 ALA A CA 1
ATOM 681 C C . ALA A 1 94 ? 14.953 8.767 -8.996 1.00 91.94 94 ALA A C 1
ATOM 683 O O . ALA A 1 94 ? 15.141 8.075 -9.992 1.00 91.94 94 ALA A O 1
ATOM 684 N N . LEU A 1 95 ? 14.655 10.068 -9.088 1.00 94.88 95 LEU A N 1
ATOM 685 C CA . LEU A 1 95 ? 14.542 10.769 -10.370 1.00 94.88 95 LEU A CA 1
ATOM 686 C C . LEU A 1 95 ? 15.844 10.683 -11.178 1.00 94.88 95 LEU A C 1
ATOM 688 O O . LEU A 1 95 ? 15.809 10.401 -12.375 1.00 94.88 95 LEU A O 1
ATOM 692 N N . LEU A 1 96 ? 16.988 10.918 -10.531 1.00 95.06 96 LEU A N 1
ATOM 693 C CA . LEU A 1 96 ? 18.291 10.878 -11.191 1.00 95.06 96 LEU A CA 1
ATOM 694 C C . LEU A 1 96 ? 18.618 9.479 -11.727 1.00 95.06 96 LEU A C 1
ATOM 696 O O . LEU A 1 96 ? 19.120 9.373 -12.845 1.00 95.06 96 LEU A O 1
ATOM 700 N N . LEU A 1 97 ? 18.311 8.422 -10.970 1.00 93.19 97 LEU A N 1
ATOM 701 C CA . LEU A 1 97 ? 18.512 7.037 -11.407 1.00 93.19 97 LEU A CA 1
ATOM 702 C C . LEU A 1 97 ? 17.654 6.692 -12.626 1.00 93.19 97 LEU A C 1
ATOM 704 O O . LEU A 1 97 ? 18.205 6.222 -13.621 1.00 93.19 97 LEU A O 1
ATOM 708 N N . VAL A 1 98 ? 16.368 7.051 -12.603 1.00 92.62 98 VAL A N 1
ATOM 709 C CA . VAL A 1 98 ? 15.452 6.815 -13.729 1.00 92.62 98 VAL A CA 1
ATOM 710 C C . VAL A 1 98 ? 15.938 7.543 -14.984 1.00 92.62 98 VAL A C 1
ATOM 712 O O . VAL A 1 98 ? 16.005 6.963 -16.068 1.00 92.62 98 VAL A O 1
ATOM 715 N N . VAL A 1 99 ? 16.330 8.817 -14.865 1.00 93.94 99 VAL A N 1
ATOM 716 C CA . VAL A 1 99 ? 16.859 9.592 -16.002 1.00 93.94 99 VAL A CA 1
ATOM 717 C C . VAL A 1 99 ? 18.155 8.977 -16.535 1.00 93.94 99 VAL A C 1
ATOM 719 O O . VAL A 1 99 ? 18.319 8.856 -17.752 1.00 93.94 99 VAL A O 1
ATOM 722 N N . LEU A 1 100 ? 19.065 8.573 -15.644 1.00 94.50 100 LEU A N 1
ATOM 723 C CA . LEU A 1 100 ? 20.332 7.943 -16.011 1.00 94.50 100 LEU A CA 1
ATOM 724 C C . LEU A 1 100 ? 20.104 6.622 -16.753 1.00 94.50 100 LEU A C 1
ATOM 726 O O . LEU A 1 100 ? 20.766 6.361 -17.758 1.00 94.50 100 LEU A O 1
ATOM 730 N N . GLU A 1 101 ? 19.155 5.815 -16.290 1.00 94.00 101 GLU A N 1
ATOM 731 C CA . GLU A 1 101 ? 18.788 4.547 -16.906 1.00 94.00 101 GLU A CA 1
ATOM 732 C C . GLU A 1 101 ? 18.233 4.750 -18.323 1.00 94.00 101 GLU A C 1
ATOM 734 O O . GLU A 1 101 ? 18.753 4.170 -19.285 1.00 94.00 101 GLU A O 1
ATOM 739 N N . MET A 1 102 ? 17.232 5.627 -18.478 1.00 92.12 102 MET A N 1
ATOM 740 C CA . MET A 1 102 ? 16.633 5.926 -19.784 1.00 92.12 102 MET A CA 1
ATOM 741 C C . MET A 1 102 ? 17.681 6.462 -20.765 1.00 92.12 102 MET A C 1
ATOM 743 O O . MET A 1 102 ? 17.738 6.033 -21.922 1.00 92.12 102 MET A O 1
ATOM 747 N N . ALA A 1 103 ? 18.554 7.362 -20.299 1.00 91.06 103 ALA A N 1
ATOM 748 C CA . ALA A 1 103 ? 19.641 7.905 -21.101 1.00 91.06 103 ALA A CA 1
ATOM 749 C C . ALA A 1 103 ? 20.636 6.813 -21.519 1.00 91.06 103 ALA A C 1
ATOM 751 O O . ALA A 1 103 ? 21.011 6.745 -22.691 1.00 91.06 103 ALA A O 1
ATOM 752 N N . ALA A 1 104 ? 21.038 5.928 -20.604 1.00 93.06 104 ALA A N 1
ATOM 753 C CA . ALA A 1 104 ? 21.993 4.865 -20.893 1.00 93.06 104 ALA A CA 1
ATOM 754 C C . ALA A 1 104 ? 21.457 3.875 -21.943 1.00 93.06 104 ALA A C 1
ATOM 756 O O . ALA A 1 104 ? 22.178 3.552 -22.893 1.00 93.06 104 ALA A O 1
ATOM 757 N N . PHE A 1 105 ? 20.190 3.451 -21.847 1.00 91.31 105 PHE A N 1
ATOM 758 C CA . PHE A 1 105 ? 19.570 2.575 -22.850 1.00 91.31 105 PHE A CA 1
ATOM 759 C C . PHE A 1 105 ? 19.371 3.265 -24.202 1.00 91.31 105 PHE A C 1
ATOM 761 O O . PHE A 1 105 ? 19.695 2.678 -25.242 1.00 91.31 105 PHE A O 1
ATOM 768 N N . ALA A 1 106 ? 18.897 4.513 -24.211 1.00 88.31 106 ALA A N 1
ATOM 769 C CA . ALA A 1 106 ? 18.727 5.280 -25.442 1.00 88.31 106 ALA A CA 1
ATOM 770 C C . ALA A 1 106 ? 20.072 5.490 -26.161 1.00 88.31 106 ALA A C 1
ATOM 772 O O . ALA A 1 106 ? 20.187 5.223 -27.361 1.00 88.31 106 ALA A O 1
ATOM 773 N N . LEU A 1 107 ? 21.122 5.883 -25.429 1.00 91.81 107 LEU A N 1
ATOM 774 C CA . LEU A 1 107 ? 22.472 6.061 -25.970 1.00 91.81 107 LEU A CA 1
ATOM 775 C C . LEU A 1 107 ? 23.071 4.736 -26.461 1.00 91.81 107 LEU A C 1
ATOM 777 O O . LEU A 1 107 ? 23.627 4.681 -27.561 1.00 91.81 107 LEU A O 1
ATOM 781 N N . ALA A 1 108 ? 22.910 3.643 -25.708 1.00 93.00 108 ALA A N 1
ATOM 782 C CA . ALA A 1 108 ? 23.358 2.313 -26.125 1.00 93.00 108 ALA A CA 1
ATOM 783 C C . ALA A 1 108 ? 22.683 1.842 -27.429 1.00 93.00 108 ALA A C 1
ATOM 785 O O . ALA A 1 108 ? 23.306 1.138 -28.240 1.00 93.00 108 ALA A O 1
ATOM 786 N N . ALA A 1 109 ? 21.425 2.232 -27.656 1.00 91.19 109 ALA A N 1
ATOM 787 C CA . ALA A 1 109 ? 20.683 1.939 -28.879 1.00 91.19 109 ALA A CA 1
ATOM 788 C C . ALA A 1 109 ? 21.108 2.822 -30.068 1.00 91.19 109 ALA A C 1
ATOM 790 O O . ALA A 1 109 ? 21.191 2.312 -31.194 1.00 91.19 109 ALA A O 1
ATOM 791 N N . LEU A 1 110 ? 21.426 4.097 -29.808 1.00 91.44 110 LEU A N 1
ATOM 792 C CA . LEU A 1 110 ? 21.877 5.087 -30.794 1.00 91.44 110 LEU A CA 1
ATOM 793 C C . LEU A 1 110 ? 23.284 4.808 -31.342 1.00 91.44 110 LEU A C 1
ATOM 795 O O . LEU A 1 110 ? 23.554 5.062 -32.514 1.00 91.44 110 LEU A O 1
ATOM 799 N N . LEU A 1 111 ? 24.187 4.272 -30.518 1.00 92.44 111 LEU A N 1
ATOM 800 C CA . LEU A 1 111 ? 25.584 4.049 -30.900 1.00 92.44 111 LEU A CA 1
ATOM 801 C C . LEU A 1 111 ? 25.740 3.051 -32.082 1.00 92.44 111 LEU A C 1
ATOM 803 O O . LEU A 1 111 ? 25.011 2.047 -32.160 1.00 92.44 111 LEU A O 1
ATOM 807 N N . PRO A 1 112 ? 26.721 3.267 -32.988 1.00 90.75 112 PRO A N 1
ATOM 808 C CA . PRO A 1 112 ? 27.033 2.351 -34.087 1.00 90.75 112 PRO A CA 1
ATOM 809 C C . PRO A 1 112 ? 27.474 0.974 -33.587 1.00 90.75 112 PRO A C 1
ATOM 811 O O . PRO A 1 112 ? 28.221 0.857 -32.610 1.00 90.75 112 PRO A O 1
ATOM 814 N N . ARG A 1 113 ? 27.049 -0.091 -34.278 1.00 87.75 113 ARG A N 1
ATOM 815 C CA . ARG A 1 113 ? 27.298 -1.471 -33.825 1.00 87.75 113 ARG A CA 1
ATOM 816 C C . ARG A 1 113 ? 28.758 -1.904 -33.952 1.00 87.75 113 ARG A C 1
ATOM 818 O O . ARG A 1 113 ? 29.226 -2.658 -33.104 1.00 87.75 113 ARG A O 1
ATOM 825 N N . GLU A 1 114 ? 29.450 -1.420 -34.977 1.00 92.31 114 GLU A N 1
ATOM 826 C CA . GLU A 1 114 ? 30.778 -1.915 -35.351 1.00 92.31 114 GLU A CA 1
ATOM 827 C C . GLU A 1 114 ? 31.907 -1.152 -34.655 1.00 92.31 114 GLU A C 1
ATOM 829 O O . GLU A 1 114 ? 32.801 -1.764 -34.081 1.00 92.31 114 GLU A O 1
ATOM 834 N N . ARG A 1 115 ? 31.841 0.186 -34.640 1.00 92.25 115 ARG A N 1
ATOM 835 C CA . ARG A 1 115 ? 32.950 1.030 -34.160 1.00 92.25 115 ARG A CA 1
ATOM 836 C C . ARG A 1 115 ? 33.011 1.181 -32.641 1.00 92.25 115 ARG A C 1
ATOM 838 O O . ARG A 1 115 ? 34.095 1.293 -32.088 1.00 92.25 115 ARG A O 1
ATOM 845 N N . LEU A 1 116 ? 31.862 1.180 -31.962 1.00 94.38 116 LEU A N 1
ATOM 846 C CA . LEU A 1 116 ? 31.759 1.505 -30.530 1.00 94.38 116 LEU A CA 1
ATOM 847 C C . LEU A 1 116 ? 31.151 0.357 -29.716 1.00 94.38 116 LEU A C 1
ATOM 849 O O . LEU A 1 116 ? 30.414 0.569 -28.752 1.00 94.38 116 LEU A O 1
ATOM 853 N N . ARG A 1 117 ? 31.462 -0.890 -30.096 1.00 94.00 117 ARG A N 1
ATOM 854 C CA . ARG A 1 117 ? 30.921 -2.089 -29.440 1.00 94.00 117 ARG A CA 1
ATOM 855 C C . ARG A 1 117 ? 31.231 -2.119 -27.941 1.00 94.00 117 ARG A C 1
ATOM 857 O O . ARG A 1 117 ? 30.319 -2.365 -27.159 1.00 94.00 117 ARG A O 1
ATOM 864 N N . ALA A 1 118 ? 32.471 -1.836 -27.539 1.00 93.62 118 ALA A N 1
ATOM 865 C CA . ALA A 1 118 ? 32.866 -1.835 -26.127 1.00 93.62 118 ALA A CA 1
ATOM 866 C C . ALA A 1 118 ? 32.069 -0.806 -25.304 1.00 93.62 118 ALA A C 1
ATOM 868 O O . ALA A 1 118 ? 31.534 -1.142 -24.252 1.00 93.62 118 ALA A O 1
ATOM 869 N N . GLN A 1 119 ? 31.903 0.414 -25.825 1.00 94.12 119 GLN A N 1
ATOM 870 C CA . GLN A 1 119 ? 31.151 1.474 -25.149 1.00 94.12 119 GLN A CA 1
ATOM 871 C C . GLN A 1 119 ? 29.652 1.159 -25.056 1.00 94.12 119 GLN A C 1
ATOM 873 O O . GLN A 1 119 ? 29.036 1.417 -24.026 1.00 94.12 119 GLN A O 1
ATOM 878 N N . ARG A 1 120 ? 29.072 0.527 -26.087 1.00 94.06 120 ARG A N 1
ATOM 879 C CA . ARG A 1 120 ? 27.687 0.026 -26.034 1.00 94.06 120 ARG A CA 1
ATOM 880 C C . ARG A 1 120 ? 27.495 -1.016 -24.945 1.00 94.06 120 ARG A C 1
ATOM 882 O O . ARG A 1 120 ? 26.515 -0.940 -24.215 1.00 94.06 120 ARG A O 1
ATOM 889 N N . TRP A 1 121 ? 28.419 -1.969 -24.833 1.00 94.44 121 TRP A N 1
ATOM 890 C CA . TRP A 1 121 ? 28.372 -2.966 -23.765 1.00 94.44 121 TRP A CA 1
ATOM 891 C C . TRP A 1 121 ? 28.541 -2.325 -22.389 1.00 94.44 121 TRP A C 1
ATOM 893 O O . TRP A 1 121 ? 27.789 -2.669 -21.487 1.00 94.44 121 TRP A O 1
ATOM 903 N N . GLY A 1 122 ? 29.440 -1.347 -22.243 1.00 94.81 122 GLY A N 1
ATOM 904 C CA . GLY A 1 122 ? 29.590 -0.586 -21.001 1.00 94.81 122 GLY A CA 1
ATOM 905 C C . GLY A 1 122 ? 28.295 0.111 -20.573 1.00 94.81 122 GLY A C 1
ATOM 906 O O . GLY A 1 122 ? 27.856 -0.062 -19.439 1.00 94.81 122 GLY A O 1
ATOM 907 N N . LEU A 1 123 ? 27.637 0.828 -21.492 1.00 93.00 123 LEU A N 1
ATOM 908 C CA . LEU A 1 123 ? 26.352 1.483 -21.221 1.00 93.00 123 LEU A CA 1
ATOM 909 C C . LEU A 1 123 ? 25.235 0.480 -20.924 1.00 93.00 123 LEU A C 1
ATOM 911 O O . LEU A 1 123 ? 24.458 0.705 -20.006 1.00 93.00 123 LEU A O 1
ATOM 915 N N . ALA A 1 124 ? 25.168 -0.636 -21.655 1.00 91.00 124 ALA A N 1
ATOM 916 C CA . ALA A 1 124 ? 24.165 -1.670 -21.414 1.00 91.00 124 ALA A CA 1
ATOM 917 C C . ALA A 1 124 ? 24.346 -2.338 -20.042 1.00 91.00 124 ALA A C 1
ATOM 919 O O . ALA A 1 124 ? 23.363 -2.568 -19.344 1.00 91.00 124 ALA A O 1
ATOM 920 N N . VAL A 1 125 ? 25.588 -2.619 -19.632 1.00 94.88 125 VAL A N 1
ATOM 921 C CA . VAL A 1 125 ? 25.894 -3.177 -18.306 1.00 94.88 125 VAL A CA 1
ATOM 922 C C . VAL A 1 125 ? 25.550 -2.177 -17.207 1.00 94.88 125 VAL A C 1
ATOM 924 O O . VAL A 1 125 ? 24.887 -2.559 -16.247 1.00 94.88 125 VAL A O 1
ATOM 927 N N . LEU A 1 126 ? 25.934 -0.904 -17.361 1.00 93.38 126 LEU A N 1
ATOM 928 C CA . LEU A 1 126 ? 25.577 0.155 -16.414 1.00 93.38 126 LEU A CA 1
ATOM 929 C C . LEU A 1 126 ? 24.057 0.282 -16.274 1.00 93.38 126 LEU A C 1
ATOM 931 O O . LEU A 1 126 ? 23.545 0.261 -15.161 1.00 93.38 126 LEU A O 1
ATOM 935 N N . ALA A 1 127 ? 23.337 0.353 -17.394 1.00 91.44 127 ALA A N 1
ATOM 936 C CA . ALA A 1 127 ? 21.885 0.466 -17.395 1.00 91.44 127 ALA A CA 1
ATOM 937 C C . ALA A 1 127 ? 21.221 -0.761 -16.752 1.00 91.44 127 ALA A C 1
ATOM 939 O O . ALA A 1 127 ? 20.309 -0.621 -15.950 1.00 91.44 127 ALA A O 1
ATOM 940 N N . THR A 1 128 ? 21.739 -1.965 -17.017 1.00 91.38 128 THR A N 1
ATOM 941 C CA . THR A 1 128 ? 21.255 -3.201 -16.378 1.00 91.38 128 THR A CA 1
ATOM 942 C C . THR A 1 128 ? 21.530 -3.213 -14.870 1.00 91.38 128 THR A C 1
ATOM 944 O O . THR A 1 128 ? 20.714 -3.718 -14.103 1.00 91.38 128 THR A O 1
ATOM 947 N N . ALA A 1 129 ? 22.662 -2.664 -14.420 1.00 94.69 129 ALA A N 1
ATOM 948 C CA . ALA A 1 129 ? 22.977 -2.553 -12.998 1.00 94.69 129 ALA A CA 1
ATOM 949 C C . ALA A 1 129 ? 22.049 -1.555 -12.286 1.00 94.69 129 ALA A C 1
ATOM 951 O O . ALA A 1 129 ? 21.555 -1.860 -11.200 1.00 94.69 129 ALA A O 1
ATOM 952 N N . VAL A 1 130 ? 21.766 -0.407 -12.915 1.00 92.25 130 VAL A N 1
ATOM 953 C CA . VAL A 1 130 ? 20.780 0.566 -12.418 1.00 92.25 130 VAL A CA 1
ATOM 954 C C . VAL A 1 130 ? 19.389 -0.067 -12.370 1.00 92.25 130 VAL A C 1
ATOM 956 O O . VAL A 1 130 ? 18.760 -0.024 -11.319 1.00 92.25 130 VAL A O 1
ATOM 959 N N . LEU A 1 131 ? 18.967 -0.774 -13.424 1.00 91.00 131 LEU A N 1
ATOM 960 C CA . LEU A 1 131 ? 17.701 -1.512 -13.449 1.00 91.00 131 LEU A CA 1
ATOM 961 C C . LEU A 1 131 ? 17.593 -2.517 -12.298 1.00 91.00 131 LEU A C 1
ATOM 963 O O . LEU A 1 131 ? 16.567 -2.600 -11.630 1.00 91.00 131 LEU A O 1
ATOM 967 N N . ALA A 1 132 ? 18.642 -3.304 -12.051 1.00 92.69 132 ALA A N 1
ATOM 968 C CA . ALA A 1 132 ? 18.643 -4.287 -10.970 1.00 92.69 132 ALA A CA 1
ATOM 969 C C . ALA A 1 132 ? 18.497 -3.616 -9.594 1.00 92.69 132 ALA A C 1
ATOM 971 O O . ALA A 1 132 ? 17.752 -4.109 -8.742 1.00 92.69 132 ALA A O 1
ATOM 972 N N . PHE A 1 133 ? 19.171 -2.480 -9.398 1.00 92.00 133 PHE A N 1
ATOM 973 C CA . PHE A 1 133 ? 19.011 -1.658 -8.205 1.00 92.00 133 PHE A CA 1
ATOM 974 C C . PHE A 1 133 ? 17.580 -1.113 -8.086 1.00 92.00 133 PHE A C 1
ATOM 976 O O . PHE A 1 133 ? 16.970 -1.260 -7.030 1.00 92.00 133 PHE A O 1
ATOM 983 N N . GLU A 1 134 ? 17.000 -0.581 -9.165 1.00 90.62 134 GLU A N 1
ATOM 984 C CA . GLU A 1 134 ? 15.609 -0.114 -9.186 1.00 90.62 134 GLU A CA 1
ATOM 985 C C . GLU A 1 134 ? 14.605 -1.233 -8.888 1.00 90.62 134 GLU A C 1
ATOM 987 O O . GLU A 1 134 ? 13.659 -1.052 -8.127 1.00 90.62 134 GLU A O 1
ATOM 992 N N . CYS A 1 135 ? 14.824 -2.434 -9.423 1.00 89.69 135 CYS A N 1
ATOM 993 C CA . CYS A 1 135 ? 13.987 -3.593 -9.124 1.00 89.69 135 CYS A CA 1
ATOM 994 C C . CYS A 1 135 ? 14.012 -3.918 -7.623 1.00 89.69 135 CYS A C 1
ATOM 996 O O . CYS A 1 135 ? 12.971 -4.198 -7.026 1.00 89.69 135 CYS A O 1
ATOM 998 N N . MET A 1 136 ? 15.192 -3.858 -6.999 1.00 92.06 136 MET A N 1
ATOM 999 C CA . MET A 1 136 ? 15.343 -4.075 -5.562 1.00 92.06 136 MET A CA 1
ATOM 1000 C C . MET A 1 136 ? 14.644 -2.979 -4.749 1.00 92.06 136 MET A C 1
ATOM 1002 O O . MET A 1 136 ? 13.929 -3.293 -3.794 1.00 92.06 136 MET A O 1
ATOM 1006 N N . THR A 1 137 ? 14.795 -1.708 -5.126 1.00 90.50 137 THR A N 1
ATOM 1007 C CA . THR A 1 137 ? 14.145 -0.599 -4.415 1.00 90.50 137 THR A CA 1
ATOM 1008 C C . THR A 1 137 ? 12.626 -0.618 -4.588 1.00 90.50 137 THR A C 1
ATOM 1010 O O . THR A 1 137 ? 11.920 -0.368 -3.613 1.00 90.50 137 THR A O 1
ATOM 1013 N N . ILE A 1 138 ? 12.098 -1.024 -5.751 1.00 88.94 138 ILE A N 1
ATOM 1014 C CA . ILE A 1 138 ? 10.660 -1.275 -5.948 1.00 88.94 138 ILE A CA 1
ATOM 1015 C C . ILE A 1 138 ? 10.168 -2.332 -4.958 1.00 88.94 138 ILE A C 1
ATOM 1017 O O . ILE A 1 138 ? 9.159 -2.115 -4.293 1.00 88.94 138 ILE A O 1
ATOM 1021 N N . VAL A 1 139 ? 10.866 -3.464 -4.820 1.00 90.19 139 VAL A N 1
ATOM 1022 C CA . VAL A 1 139 ? 10.464 -4.523 -3.877 1.00 90.19 139 VAL A CA 1
ATOM 1023 C C . VAL A 1 139 ? 10.413 -3.993 -2.442 1.00 90.19 139 VAL A C 1
ATOM 1025 O O . VAL A 1 139 ? 9.436 -4.248 -1.738 1.00 90.19 139 VAL A O 1
ATOM 1028 N N . LEU A 1 140 ? 11.424 -3.228 -2.019 1.00 90.31 140 LEU A N 1
ATOM 1029 C CA . LEU A 1 140 ? 11.477 -2.638 -0.677 1.00 90.31 140 LEU A CA 1
ATOM 1030 C C . LEU A 1 140 ? 10.341 -1.633 -0.443 1.00 90.31 140 LEU A C 1
ATOM 1032 O O . LEU A 1 140 ? 9.663 -1.694 0.582 1.00 90.31 140 LEU A O 1
ATOM 1036 N N . VAL A 1 141 ? 10.081 -0.757 -1.414 1.00 90.19 141 VAL A N 1
ATOM 1037 C CA . VAL A 1 141 ? 8.967 0.198 -1.371 1.00 90.19 141 VAL A CA 1
ATOM 1038 C C . VAL A 1 141 ? 7.624 -0.522 -1.272 1.00 90.19 141 VAL A C 1
ATOM 1040 O O . VAL A 1 141 ? 6.798 -0.166 -0.434 1.00 90.19 141 VAL A O 1
ATOM 1043 N N . GLN A 1 142 ? 7.406 -1.564 -2.078 1.00 90.75 142 GLN A N 1
ATOM 1044 C CA . GLN A 1 142 ? 6.153 -2.321 -2.054 1.00 90.75 142 GLN A CA 1
ATOM 1045 C C . GLN A 1 142 ? 5.952 -3.048 -0.721 1.00 90.75 142 GLN A C 1
ATOM 1047 O O . GLN A 1 142 ? 4.832 -3.089 -0.211 1.00 90.75 142 GLN A O 1
ATOM 1052 N N . GLN A 1 143 ? 7.023 -3.568 -0.113 1.00 90.62 143 GLN A N 1
ATOM 1053 C CA . GLN A 1 143 ? 6.964 -4.117 1.245 1.00 90.62 143 GLN A CA 1
ATOM 1054 C C . GLN A 1 143 ? 6.578 -3.047 2.272 1.00 90.62 143 GLN A C 1
ATOM 1056 O O . GLN A 1 143 ? 5.728 -3.308 3.121 1.00 90.62 143 GLN A O 1
ATOM 1061 N N . GLY A 1 144 ? 7.156 -1.846 2.174 1.00 89.06 144 GLY A N 1
ATOM 1062 C CA . GLY A 1 144 ? 6.823 -0.710 3.033 1.00 89.06 144 GLY A CA 1
ATOM 1063 C C . GLY A 1 144 ? 5.352 -0.309 2.946 1.00 89.06 144 GLY A C 1
ATOM 1064 O O . GLY A 1 144 ? 4.665 -0.261 3.962 1.00 89.06 144 GLY A O 1
ATOM 1065 N N . ILE A 1 145 ? 4.849 -0.096 1.726 1.00 89.38 145 ILE A N 1
ATOM 1066 C CA . ILE A 1 145 ? 3.449 0.283 1.476 1.00 89.38 145 ILE A CA 1
ATOM 1067 C C . ILE A 1 145 ? 2.491 -0.797 1.989 1.00 89.38 145 ILE A C 1
ATOM 1069 O O . ILE A 1 145 ? 1.490 -0.477 2.627 1.00 89.38 145 ILE A O 1
ATOM 1073 N N . THR A 1 146 ? 2.804 -2.070 1.735 1.00 90.19 146 THR A N 1
ATOM 1074 C CA . THR A 1 146 ? 1.963 -3.193 2.172 1.00 90.19 146 THR A CA 1
ATOM 1075 C C . THR A 1 146 ? 1.876 -3.248 3.696 1.00 90.19 146 THR A C 1
ATOM 1077 O O . THR A 1 146 ? 0.778 -3.269 4.241 1.00 90.19 146 THR A O 1
ATOM 1080 N N . ARG A 1 147 ? 3.017 -3.152 4.393 1.00 90.19 147 ARG A N 1
ATOM 1081 C CA . ARG A 1 147 ? 3.049 -3.129 5.863 1.00 90.19 147 ARG A CA 1
ATOM 1082 C C . ARG A 1 147 ? 2.324 -1.921 6.446 1.00 90.19 147 ARG A C 1
ATOM 1084 O O . ARG A 1 147 ? 1.604 -2.069 7.424 1.00 90.19 147 ARG A O 1
ATOM 1091 N N . ALA A 1 148 ? 2.482 -0.740 5.851 1.00 89.69 148 ALA A N 1
ATOM 1092 C CA . ALA A 1 148 ? 1.775 0.458 6.297 1.00 89.69 148 ALA A CA 1
ATOM 1093 C C . ALA A 1 148 ? 0.250 0.311 6.145 1.00 89.69 148 ALA A C 1
ATOM 1095 O O . ALA A 1 148 ? -0.507 0.714 7.030 1.00 89.69 148 ALA A O 1
ATOM 1096 N N . ALA A 1 149 ? -0.208 -0.303 5.048 1.00 90.56 149 ALA A N 1
ATOM 1097 C CA . ALA A 1 149 ? -1.622 -0.597 4.839 1.00 90.56 149 ALA A CA 1
ATOM 1098 C C . ALA A 1 149 ? -2.158 -1.620 5.854 1.00 90.56 149 ALA A C 1
ATOM 1100 O O . ALA A 1 149 ? -3.261 -1.424 6.369 1.00 90.56 149 ALA A O 1
ATOM 1101 N N . ASP A 1 150 ? -1.377 -2.659 6.167 1.00 91.62 150 ASP A N 1
ATOM 1102 C CA . ASP A 1 150 ? -1.732 -3.676 7.162 1.00 91.62 150 ASP A CA 1
ATOM 1103 C C . ASP A 1 150 ? -1.839 -3.060 8.569 1.00 91.62 150 ASP A C 1
ATOM 1105 O O . ASP A 1 150 ? -2.875 -3.205 9.213 1.00 91.62 150 ASP A O 1
ATOM 1109 N N . VAL A 1 151 ? -0.857 -2.258 9.001 1.00 92.62 151 VAL A N 1
ATOM 1110 C CA . VAL A 1 151 ? -0.908 -1.530 10.287 1.00 92.62 151 VAL A CA 1
ATOM 1111 C C . VAL A 1 151 ? -2.127 -0.604 10.356 1.00 92.62 151 VAL A C 1
ATOM 1113 O O . VAL A 1 151 ? -2.813 -0.537 11.374 1.00 92.62 151 VAL A O 1
ATOM 1116 N N . GLY A 1 152 ? -2.450 0.090 9.260 1.00 92.69 152 GLY A N 1
ATOM 1117 C CA . GLY A 1 152 ? -3.645 0.931 9.191 1.00 92.69 152 GLY A CA 1
ATOM 1118 C C . GLY A 1 152 ? -4.956 0.138 9.276 1.00 92.69 152 GLY A C 1
ATOM 1119 O O . GLY A 1 152 ? -5.943 0.642 9.814 1.00 92.69 152 GLY A O 1
ATOM 1120 N N . ALA A 1 153 ? -4.989 -1.087 8.746 1.00 93.50 153 ALA A N 1
ATOM 1121 C CA . ALA A 1 153 ? -6.134 -1.983 8.865 1.00 93.50 153 ALA A CA 1
ATOM 1122 C C . ALA A 1 153 ? -6.268 -2.540 10.291 1.00 93.50 153 ALA A C 1
ATOM 1124 O O . ALA A 1 153 ? -7.372 -2.533 10.835 1.00 93.50 153 ALA A O 1
ATOM 1125 N N . GLU A 1 154 ? -5.159 -2.942 10.915 1.00 94.12 154 GLU A N 1
ATOM 1126 C CA . GLU A 1 154 ? -5.112 -3.401 12.308 1.00 94.12 154 GLU A CA 1
ATOM 1127 C C . GLU A 1 154 ? -5.561 -2.301 13.279 1.00 94.12 154 GLU A C 1
ATOM 1129 O O . GLU A 1 154 ? -6.424 -2.544 14.119 1.00 94.12 154 GLU A O 1
ATOM 1134 N N . ALA A 1 155 ? -5.079 -1.066 13.116 1.00 95.94 155 ALA A N 1
ATOM 1135 C CA . ALA A 1 155 ? -5.502 0.069 13.940 1.00 95.94 155 ALA A CA 1
ATOM 1136 C C . ALA A 1 155 ? -7.014 0.346 13.822 1.00 95.94 155 ALA A C 1
ATOM 1138 O O . ALA A 1 155 ? -7.688 0.618 14.817 1.00 95.94 155 ALA A O 1
ATOM 1139 N N . ARG A 1 156 ? -7.584 0.230 12.612 1.00 95.50 156 ARG A N 1
ATOM 1140 C CA . ARG A 1 156 ? -9.038 0.343 12.398 1.00 95.50 156 ARG A CA 1
ATOM 1141 C C . ARG A 1 156 ? -9.808 -0.794 13.070 1.00 95.50 156 ARG A C 1
ATOM 1143 O O . ARG A 1 156 ? -10.862 -0.544 13.650 1.00 95.50 156 ARG A O 1
ATOM 1150 N N . GLN A 1 157 ? -9.288 -2.020 13.026 1.00 95.81 157 GLN A N 1
ATOM 1151 C CA . GLN A 1 157 ? -9.886 -3.162 13.722 1.00 95.81 157 GLN A CA 1
ATOM 1152 C C . GLN A 1 157 ? -9.841 -2.988 15.243 1.00 95.81 157 GLN A C 1
ATOM 1154 O O . GLN A 1 157 ? -10.851 -3.232 15.900 1.00 95.81 157 GLN A O 1
ATOM 1159 N N . GLN A 1 158 ? -8.720 -2.518 15.794 1.00 96.75 158 GLN A N 1
ATOM 1160 C CA . GLN A 1 158 ? -8.582 -2.218 17.221 1.00 96.75 158 GLN A CA 1
ATOM 1161 C C . GLN A 1 158 ? -9.575 -1.139 17.657 1.00 96.75 158 GLN A C 1
ATOM 1163 O O . GLN A 1 158 ? -10.325 -1.356 18.605 1.00 96.75 158 GLN A O 1
ATOM 1168 N N . ARG A 1 159 ? -9.685 -0.034 16.908 1.00 97.50 159 ARG A N 1
ATOM 1169 C CA . ARG A 1 159 ? -10.687 1.007 17.184 1.00 97.50 159 ARG A CA 1
ATOM 1170 C C . ARG A 1 159 ? -12.117 0.467 17.118 1.00 97.50 159 ARG A C 1
ATOM 1172 O O . ARG A 1 159 ? -12.949 0.808 17.950 1.00 97.50 159 ARG A O 1
ATOM 1179 N N . ALA A 1 160 ? -12.422 -0.407 16.158 1.00 97.12 160 ALA A N 1
ATOM 1180 C CA . ALA A 1 160 ? -13.733 -1.048 16.086 1.00 97.12 160 ALA A CA 1
ATOM 1181 C C . ALA A 1 160 ? -13.999 -1.973 17.290 1.00 97.12 160 ALA A C 1
ATOM 1183 O O . ALA A 1 160 ? -15.126 -2.031 17.779 1.00 97.12 160 ALA A O 1
ATOM 1184 N N . GLN A 1 161 ? -12.984 -2.691 17.781 1.00 97.88 161 GLN A N 1
ATOM 1185 C CA . GLN A 1 161 ? -13.085 -3.511 18.994 1.00 97.88 161 GLN A CA 1
ATOM 1186 C C . GLN A 1 161 ? -13.297 -2.651 20.246 1.00 97.88 161 GLN A C 1
ATOM 1188 O O . GLN A 1 161 ? -14.156 -2.982 21.059 1.00 97.88 161 GLN A O 1
ATOM 1193 N N . GLU A 1 162 ? -12.589 -1.530 20.362 1.00 97.81 162 GLU A N 1
ATOM 1194 C CA . GLU A 1 162 ? -12.747 -0.562 21.452 1.00 97.81 162 GLU A CA 1
ATOM 1195 C C . GLU A 1 162 ? -14.148 0.069 21.468 1.00 97.81 162 GLU A C 1
ATOM 1197 O O . GLU A 1 162 ? -14.802 0.135 22.506 1.00 97.81 162 GLU A O 1
ATOM 1202 N N . LEU A 1 163 ? -14.681 0.458 20.306 1.00 97.94 163 LEU A N 1
ATOM 1203 C CA . LEU A 1 163 ? -16.053 0.968 20.225 1.00 97.94 163 LEU A CA 1
ATOM 1204 C C . LEU A 1 163 ? -17.080 -0.106 20.606 1.00 97.94 163 LEU A C 1
ATOM 1206 O O . LEU A 1 163 ? -18.074 0.196 21.262 1.00 97.94 163 LEU A O 1
ATOM 1210 N N . ARG A 1 164 ? -16.844 -1.376 20.249 1.00 98.25 164 ARG A N 1
ATOM 1211 C CA . ARG A 1 164 ? -17.719 -2.491 20.652 1.00 98.25 164 ARG A CA 1
ATOM 1212 C C . ARG A 1 164 ? -17.696 -2.725 22.160 1.00 98.25 164 ARG A C 1
ATOM 1214 O O . ARG A 1 164 ? -18.764 -2.918 22.739 1.00 98.25 164 ARG A O 1
ATOM 1221 N N . SER A 1 165 ? -16.522 -2.703 22.791 1.00 98.06 165 SER A N 1
ATOM 1222 C CA . SER A 1 165 ? -16.420 -2.847 24.247 1.00 98.06 165 SER A CA 1
ATOM 1223 C C . SER A 1 165 ? -17.051 -1.654 24.969 1.00 98.06 165 SER A C 1
ATOM 1225 O O . SER A 1 165 ? -17.784 -1.855 25.935 1.00 98.06 165 SER A O 1
ATOM 1227 N N . SER A 1 166 ? -16.877 -0.435 24.448 1.00 97.75 166 SER A N 1
ATOM 1228 C CA . SER A 1 166 ? -17.536 0.771 24.959 1.00 97.75 166 SER A CA 1
ATOM 1229 C C . SER A 1 166 ? -19.064 0.681 24.873 1.00 97.75 166 SER A C 1
ATOM 1231 O O . SER A 1 166 ? -19.752 0.938 25.860 1.00 97.75 166 SER A O 1
ATOM 1233 N N . ILE A 1 167 ? -19.616 0.237 23.735 1.00 97.94 167 ILE A N 1
ATOM 1234 C CA . ILE A 1 167 ? -21.063 0.013 23.579 1.00 97.94 167 ILE A CA 1
ATOM 1235 C C . ILE A 1 167 ? -21.569 -1.023 24.591 1.00 97.94 167 ILE A C 1
ATOM 1237 O O . ILE A 1 167 ? -22.625 -0.819 25.188 1.00 97.94 167 ILE A O 1
ATOM 1241 N N . ALA A 1 168 ? -20.839 -2.124 24.791 1.00 98.00 168 ALA A N 1
ATOM 1242 C CA . ALA A 1 168 ? -21.220 -3.157 25.752 1.00 98.00 168 ALA A CA 1
ATOM 1243 C C . ALA A 1 168 ? -21.228 -2.624 27.195 1.00 98.00 168 ALA A C 1
ATOM 1245 O O . ALA A 1 168 ? -22.193 -2.858 27.920 1.00 98.00 168 ALA A O 1
ATOM 1246 N N . ALA A 1 169 ? -20.209 -1.850 27.582 1.00 97.81 169 ALA A N 1
ATOM 1247 C CA . ALA A 1 169 ? -20.137 -1.217 28.896 1.00 97.81 169 ALA A CA 1
ATOM 1248 C C . ALA A 1 169 ? -21.294 -0.227 29.119 1.00 97.81 169 ALA A C 1
ATOM 1250 O O . ALA A 1 169 ? -21.983 -0.310 30.131 1.00 97.81 169 ALA A O 1
ATOM 1251 N N . LEU A 1 170 ? -21.578 0.649 28.145 1.00 97.75 170 LEU A N 1
ATOM 1252 C CA . LEU A 1 170 ? -22.694 1.599 28.232 1.00 97.75 170 LEU A CA 1
ATOM 1253 C C . LEU A 1 170 ? -24.054 0.895 28.345 1.00 97.75 170 LEU A C 1
ATOM 1255 O O . LEU A 1 170 ? -24.937 1.377 29.053 1.00 97.75 170 LEU A O 1
ATOM 1259 N N . ARG A 1 171 ? -24.236 -0.244 27.662 1.00 98.06 171 ARG A N 1
ATOM 1260 C CA . ARG A 1 171 ? -25.461 -1.053 27.772 1.00 98.06 171 ARG A CA 1
ATOM 1261 C C . ARG A 1 171 ? -25.625 -1.638 29.169 1.00 98.06 171 ARG A C 1
ATOM 1263 O O . ARG A 1 171 ? -26.705 -1.494 29.733 1.00 98.06 171 ARG A O 1
ATOM 1270 N N . ALA A 1 172 ? -24.562 -2.206 29.737 1.00 98.12 172 ALA A N 1
ATOM 1271 C CA . ALA A 1 172 ? -24.582 -2.713 31.107 1.00 98.12 172 ALA A CA 1
ATOM 1272 C C . ALA A 1 172 ? -24.940 -1.599 32.109 1.00 98.12 172 ALA A C 1
ATOM 1274 O O . ALA A 1 172 ? -25.849 -1.769 32.916 1.00 98.12 172 ALA A O 1
ATOM 1275 N N . THR A 1 173 ? -24.332 -0.412 31.985 1.00 97.81 173 THR A N 1
ATOM 1276 C CA . THR A 1 173 ? -24.673 0.745 32.831 1.00 97.81 173 THR A CA 1
ATOM 1277 C C . THR A 1 173 ? -26.134 1.180 32.668 1.00 97.81 173 THR A C 1
ATOM 1279 O O . THR A 1 173 ? -26.810 1.468 33.654 1.00 97.81 173 THR A O 1
ATOM 1282 N N . ALA A 1 174 ? -26.663 1.217 31.440 1.00 97.69 174 ALA A N 1
ATOM 1283 C CA . ALA A 1 174 ? -28.063 1.570 31.201 1.00 97.69 174 ALA A CA 1
ATOM 1284 C C . ALA A 1 174 ? -29.042 0.536 31.794 1.00 97.69 174 ALA A C 1
ATOM 1286 O O . ALA A 1 174 ? -30.111 0.907 32.283 1.00 97.69 174 ALA A O 1
ATOM 1287 N N . GLU A 1 175 ? -28.693 -0.753 31.765 1.00 98.06 175 GLU A N 1
ATOM 1288 C CA . GLU A 1 175 ? -29.463 -1.832 32.394 1.00 98.06 175 GLU A CA 1
ATOM 1289 C C . GLU A 1 175 ? -29.451 -1.722 33.923 1.00 98.06 175 GLU A C 1
ATOM 1291 O O . GLU A 1 175 ? -30.515 -1.773 34.542 1.00 98.06 175 GLU A O 1
ATOM 1296 N N . GLU A 1 176 ? -28.290 -1.475 34.532 1.00 97.75 176 GLU A N 1
ATOM 1297 C CA . GLU A 1 176 ? -28.161 -1.243 35.976 1.00 97.75 176 GLU A CA 1
ATOM 1298 C C . GLU A 1 176 ? -28.987 -0.037 36.441 1.00 97.75 176 GLU A C 1
ATOM 1300 O O . GLU A 1 176 ? -29.749 -0.142 37.407 1.00 97.75 176 GLU A O 1
ATOM 1305 N N . LEU A 1 177 ? -28.920 1.086 35.714 1.00 97.62 177 LEU A N 1
ATOM 1306 C CA . LEU A 1 177 ? -29.733 2.273 35.995 1.00 97.62 177 LEU A CA 1
ATOM 1307 C C . LEU A 1 177 ? -31.233 1.977 35.888 1.00 97.62 177 LEU A C 1
ATOM 1309 O O . LEU A 1 177 ? -32.010 2.436 36.726 1.00 97.62 177 LEU A O 1
ATOM 1313 N N . ARG A 1 178 ? -31.653 1.180 34.898 1.00 98.00 178 ARG A N 1
ATOM 1314 C CA . ARG A 1 178 ? -33.055 0.763 34.752 1.00 98.00 178 ARG A CA 1
ATOM 1315 C C . ARG A 1 178 ? -33.516 -0.149 35.887 1.00 98.00 178 ARG A C 1
ATOM 1317 O O . ARG A 1 178 ? -34.619 0.051 36.395 1.00 98.00 178 ARG A O 1
ATOM 1324 N N . MET A 1 179 ? -32.691 -1.100 36.324 1.00 97.88 179 MET A N 1
ATOM 1325 C CA . MET A 1 179 ? -33.000 -1.955 37.476 1.00 97.88 179 MET A CA 1
ATOM 1326 C C . MET A 1 179 ? -33.095 -1.141 38.775 1.00 97.88 179 MET A C 1
ATOM 1328 O O . MET A 1 179 ? -34.046 -1.308 39.542 1.00 97.88 179 MET A O 1
ATOM 1332 N N . ALA A 1 180 ? -32.167 -0.204 38.996 1.00 96.19 180 ALA A N 1
ATOM 1333 C CA . ALA A 1 180 ? -32.180 0.687 40.157 1.00 96.19 180 ALA A CA 1
ATOM 1334 C C . ALA A 1 180 ? -33.405 1.618 40.163 1.00 96.19 180 ALA A C 1
ATOM 1336 O O . ALA A 1 180 ? -34.043 1.809 41.207 1.00 96.19 180 ALA A O 1
ATOM 1337 N N . ALA A 1 181 ? -33.779 2.156 38.998 1.00 97.44 181 ALA A N 1
ATOM 1338 C CA . ALA A 1 181 ? -34.987 2.954 38.832 1.00 97.44 181 ALA A CA 1
ATOM 1339 C C . ALA A 1 181 ? -36.252 2.134 39.122 1.00 97.44 181 ALA A C 1
ATOM 1341 O O . ALA A 1 181 ? -37.135 2.595 39.849 1.00 97.44 181 ALA A O 1
ATOM 1342 N N . ALA A 1 182 ? -36.328 0.901 38.608 1.00 97.38 182 ALA A N 1
ATOM 1343 C CA . ALA A 1 182 ? -37.449 -0.004 38.845 1.00 97.38 182 ALA A CA 1
ATOM 1344 C C . ALA A 1 182 ? -37.620 -0.301 40.342 1.00 97.38 182 ALA A C 1
ATOM 1346 O O . ALA A 1 182 ? -38.721 -0.130 40.871 1.00 97.38 182 ALA A O 1
ATOM 1347 N N . ALA A 1 183 ? -36.535 -0.634 41.048 1.00 96.62 183 ALA A N 1
ATOM 1348 C CA . ALA A 1 183 ? -36.558 -0.848 42.494 1.00 96.62 183 ALA A CA 1
ATOM 1349 C C . ALA A 1 183 ? -36.993 0.418 43.264 1.00 96.62 183 ALA A C 1
ATOM 1351 O O . ALA A 1 183 ? -37.854 0.356 44.143 1.00 96.62 183 ALA A O 1
ATOM 1352 N N . SER A 1 184 ? -36.465 1.589 42.892 1.00 96.44 184 SER A N 1
ATOM 1353 C CA . SER A 1 184 ? -36.769 2.870 43.550 1.00 96.44 184 SER A CA 1
ATOM 1354 C C . SER A 1 184 ? -38.206 3.348 43.303 1.00 96.44 184 SER A C 1
ATOM 1356 O O . SER A 1 184 ? -38.816 3.969 44.179 1.00 96.44 184 SER A O 1
ATOM 1358 N N . SER A 1 185 ? -38.785 3.019 42.144 1.00 96.75 185 SER A N 1
ATOM 1359 C CA . SER A 1 185 ? -40.163 3.376 41.780 1.00 96.75 185 SER A CA 1
ATOM 1360 C C . SER A 1 185 ? -41.222 2.673 42.641 1.00 96.75 185 SER A C 1
ATOM 1362 O O . SER A 1 185 ? -42.300 3.226 42.876 1.00 96.75 185 SER A O 1
ATOM 1364 N N . GLN A 1 186 ? -40.900 1.488 43.172 1.00 96.50 186 GLN A N 1
ATOM 1365 C CA . GLN A 1 186 ? -41.783 0.706 44.043 1.00 96.50 186 GLN A CA 1
ATOM 1366 C C . GLN A 1 186 ? -41.818 1.234 45.487 1.00 96.50 186 GLN A C 1
ATOM 1368 O O . GLN A 1 186 ? -42.670 0.833 46.285 1.00 96.50 186 GLN A O 1
ATOM 1373 N N . SER A 1 187 ? -40.932 2.168 45.838 1.00 95.12 187 SER A N 1
ATOM 1374 C CA . SER A 1 187 ? -40.890 2.762 47.170 1.00 95.12 187 SER A CA 1
ATOM 1375 C C . SER A 1 187 ? -42.112 3.646 47.456 1.00 95.12 187 SER A C 1
ATOM 1377 O O . SER A 1 187 ? -42.643 4.360 46.593 1.00 95.12 187 SER A O 1
ATOM 1379 N N . LYS A 1 188 ? -42.563 3.626 48.717 1.00 96.38 188 LYS A N 1
ATOM 1380 C CA . LYS A 1 188 ? -43.637 4.501 49.227 1.00 96.38 188 LYS A CA 1
ATOM 1381 C C . LYS A 1 188 ? -43.157 5.932 49.491 1.00 96.38 188 LYS A C 1
ATOM 1383 O O . LYS A 1 188 ? -43.979 6.827 49.664 1.00 96.38 188 LYS A O 1
ATOM 1388 N N . VAL A 1 189 ? -41.844 6.154 49.530 1.00 96.69 189 VAL A N 1
ATOM 1389 C CA . VAL A 1 189 ? -41.245 7.461 49.815 1.00 96.69 189 VAL A CA 1
ATOM 1390 C C . VAL A 1 189 ? -41.214 8.297 48.534 1.00 96.69 189 VAL A C 1
ATOM 1392 O O . VAL A 1 189 ? -40.618 7.881 47.543 1.00 96.69 189 VAL A O 1
ATOM 1395 N N . LEU A 1 190 ? -41.813 9.495 48.548 1.00 95.75 190 LEU A N 1
ATOM 1396 C CA . LEU A 1 190 ? -41.855 10.389 47.377 1.00 95.75 190 LEU A CA 1
ATOM 1397 C C . LEU A 1 190 ? -40.460 10.714 46.819 1.00 95.75 190 LEU A C 1
ATOM 1399 O O . LEU A 1 190 ? -40.274 10.674 45.606 1.00 95.75 190 LEU A O 1
ATOM 1403 N N . ALA A 1 191 ? -39.473 10.956 47.688 1.00 94.75 191 ALA A N 1
ATOM 1404 C CA . ALA A 1 191 ? -38.090 11.218 47.277 1.00 94.75 191 ALA A CA 1
ATOM 1405 C C . ALA A 1 191 ? -37.481 10.055 46.465 1.00 94.75 191 ALA A C 1
ATOM 1407 O O . ALA A 1 191 ? -36.809 10.280 45.466 1.00 94.75 191 ALA A O 1
ATOM 1408 N N . SER A 1 192 ? -37.801 8.806 46.824 1.00 94.94 192 SER A N 1
ATOM 1409 C CA . SER A 1 192 ? -37.347 7.613 46.093 1.00 94.94 192 SER A CA 1
ATOM 1410 C C . SER A 1 192 ? -37.986 7.483 44.704 1.00 94.94 192 SER A C 1
ATOM 1412 O O . SER A 1 192 ? -37.421 6.863 43.810 1.00 94.94 192 SER A O 1
ATOM 1414 N N . ARG A 1 193 ? -39.171 8.063 44.489 1.00 96.62 193 ARG A N 1
ATOM 1415 C CA . ARG A 1 193 ? -39.796 8.097 43.157 1.00 96.62 193 ARG A CA 1
ATOM 1416 C C . ARG A 1 193 ? -39.186 9.182 42.277 1.00 96.62 193 ARG A C 1
ATOM 1418 O O . ARG A 1 193 ? -39.076 8.992 41.070 1.00 96.62 193 ARG A O 1
ATOM 1425 N N . GLN A 1 194 ? -38.772 10.299 42.876 1.00 96.31 194 GLN A N 1
ATOM 1426 C CA . GLN A 1 194 ? -38.044 11.349 42.164 1.00 96.31 194 GLN A CA 1
ATOM 1427 C C . GLN A 1 194 ? -36.676 10.844 41.684 1.00 96.31 194 GLN A C 1
ATOM 1429 O O . GLN A 1 194 ? -36.362 11.017 40.509 1.00 96.31 194 GLN A O 1
ATOM 1434 N N . SER A 1 195 ? -35.925 10.115 42.521 1.00 95.75 195 SER A N 1
ATOM 1435 C CA . SER A 1 195 ? -34.658 9.491 42.099 1.00 95.75 195 SER A CA 1
ATOM 1436 C C . SER A 1 195 ? -34.846 8.420 41.013 1.00 95.75 195 SER A C 1
ATOM 1438 O O . SER A 1 195 ? -33.997 8.269 40.133 1.00 95.75 195 SER A O 1
ATOM 1440 N N . ALA A 1 196 ? -35.978 7.705 41.010 1.00 97.31 196 ALA A N 1
ATOM 1441 C CA . ALA A 1 196 ? -36.330 6.776 39.932 1.00 97.31 196 ALA A CA 1
ATOM 1442 C C . ALA A 1 196 ? -36.533 7.495 38.583 1.00 97.31 196 ALA A C 1
ATOM 1444 O O . ALA A 1 196 ? -36.084 7.015 37.546 1.00 97.31 196 ALA A O 1
ATOM 1445 N N . ALA A 1 197 ? -37.184 8.663 38.581 1.00 96.94 197 ALA A N 1
ATOM 1446 C CA . ALA A 1 197 ? -37.363 9.454 37.364 1.00 96.94 197 ALA A CA 1
ATOM 1447 C C . ALA A 1 197 ? -36.030 10.023 36.846 1.00 96.94 197 ALA A C 1
ATOM 1449 O O . ALA A 1 197 ? -35.780 10.022 35.642 1.00 96.94 197 ALA A O 1
ATOM 1450 N N . GLU A 1 198 ? -35.155 10.470 37.749 1.00 97.19 198 GLU A N 1
ATOM 1451 C CA . GLU A 1 198 ? -33.823 10.968 37.396 1.00 97.19 198 GLU A CA 1
ATOM 1452 C C . GLU A 1 198 ? -32.939 9.867 36.793 1.00 97.19 198 GLU A C 1
ATOM 1454 O O . GLU A 1 198 ? -32.383 10.050 35.712 1.00 97.19 198 GLU A O 1
ATOM 1459 N N . SER A 1 199 ? -32.887 8.688 37.419 1.00 95.50 199 SER A N 1
ATOM 1460 C CA . SER A 1 199 ? -32.145 7.533 36.887 1.00 95.50 199 SER A CA 1
ATOM 1461 C C . SER A 1 199 ? -32.665 7.063 35.522 1.00 95.50 199 SER A C 1
ATOM 1463 O O . SER A 1 199 ? -31.860 6.719 34.657 1.00 95.50 199 SER A O 1
ATOM 1465 N N . LEU A 1 200 ? -33.979 7.130 35.268 1.00 97.56 200 LEU A N 1
ATOM 1466 C CA . LEU A 1 200 ? -34.542 6.877 33.934 1.00 97.56 200 LEU A CA 1
ATOM 1467 C C . LEU A 1 200 ? -34.086 7.906 32.892 1.00 97.56 200 LEU A C 1
ATOM 1469 O O . LEU A 1 200 ? -33.770 7.525 31.766 1.00 97.56 200 LEU A O 1
ATOM 1473 N N . ASN A 1 201 ? -34.008 9.190 33.249 1.00 97.75 201 ASN A N 1
ATOM 1474 C CA . ASN A 1 201 ? -33.497 10.219 32.338 1.00 97.75 201 ASN A CA 1
ATOM 1475 C C . ASN A 1 201 ? -32.015 9.991 32.001 1.00 97.75 201 ASN A C 1
ATOM 1477 O O . ASN A 1 201 ? -31.633 10.103 30.835 1.00 97.75 201 ASN A O 1
ATOM 1481 N N . VAL A 1 202 ? -31.196 9.608 32.988 1.00 97.62 202 VAL A N 1
ATOM 1482 C CA . VAL A 1 202 ? -29.783 9.248 32.764 1.00 97.62 202 VAL A CA 1
ATOM 1483 C C . VAL A 1 202 ? -29.664 8.003 31.879 1.00 97.62 202 VAL A C 1
ATOM 1485 O O . VAL A 1 202 ? -28.819 7.963 30.982 1.00 97.62 202 VAL A O 1
ATOM 1488 N N . ALA A 1 203 ? -30.533 7.006 32.065 1.00 97.62 203 ALA A N 1
ATOM 1489 C CA . ALA A 1 203 ? -30.568 5.826 31.204 1.00 97.62 203 ALA A CA 1
ATOM 1490 C C . ALA A 1 203 ? -30.906 6.193 29.746 1.00 97.62 203 ALA A C 1
ATOM 1492 O O . ALA A 1 203 ? -30.205 5.754 28.837 1.00 97.62 203 ALA A O 1
ATOM 1493 N N . LEU A 1 204 ? -31.910 7.048 29.510 1.00 97.81 204 LEU A N 1
ATOM 1494 C CA . LEU A 1 204 ? -32.267 7.522 28.163 1.00 97.81 204 LEU A CA 1
ATOM 1495 C C . LEU A 1 204 ? -31.128 8.303 27.490 1.00 97.81 204 LEU A C 1
ATOM 1497 O O . LEU A 1 204 ? -30.885 8.140 26.294 1.00 97.81 204 LEU A O 1
ATOM 1501 N N . GLU A 1 205 ? -30.410 9.137 28.241 1.00 98.12 205 GLU A N 1
ATOM 1502 C CA . GLU A 1 205 ? -29.247 9.854 27.709 1.00 98.12 205 GLU A CA 1
ATOM 1503 C C . GLU A 1 205 ? -28.099 8.891 27.362 1.00 98.12 205 GLU A C 1
ATOM 1505 O O . GLU A 1 205 ? -27.478 8.999 26.302 1.00 98.12 205 GLU A O 1
ATOM 1510 N N . THR A 1 206 ? -27.882 7.872 28.199 1.00 97.06 206 THR A N 1
ATOM 1511 C CA . THR A 1 206 ? -26.923 6.791 27.925 1.00 97.06 206 THR A CA 1
ATOM 1512 C C . THR A 1 206 ? -27.290 6.036 26.642 1.00 97.06 206 THR A C 1
ATOM 1514 O O . THR A 1 206 ? -26.412 5.730 25.836 1.00 97.06 206 THR A O 1
ATOM 1517 N N . GLU A 1 207 ? -28.577 5.806 26.371 1.00 98.19 207 GLU A N 1
ATOM 1518 C CA . GLU A 1 207 ? -29.031 5.187 25.118 1.00 98.19 207 GLU A CA 1
ATOM 1519 C C . GLU A 1 207 ? -28.780 6.050 23.882 1.00 98.19 207 GLU A C 1
ATOM 1521 O O . GLU A 1 207 ? -28.334 5.529 22.856 1.00 98.19 207 GLU A O 1
ATOM 1526 N N . ARG A 1 208 ? -28.999 7.367 23.964 1.00 98.31 208 ARG A N 1
ATOM 1527 C CA . ARG A 1 208 ? -28.643 8.285 22.867 1.00 98.31 208 ARG A CA 1
ATOM 1528 C C . ARG A 1 208 ? -27.148 8.234 22.575 1.00 98.31 208 ARG A C 1
ATOM 1530 O O . ARG A 1 208 ? -26.747 8.179 21.412 1.00 98.31 208 ARG A O 1
ATOM 1537 N N . ARG A 1 209 ? -26.318 8.170 23.621 1.00 98.06 209 ARG A N 1
ATOM 1538 C CA . ARG A 1 209 ? -24.869 7.996 23.477 1.00 98.06 209 ARG A CA 1
ATOM 1539 C C . ARG A 1 209 ? -24.519 6.659 22.821 1.00 98.06 209 ARG A C 1
ATOM 1541 O O . ARG A 1 209 ? -23.696 6.641 21.909 1.00 98.06 209 ARG A O 1
ATOM 1548 N N . ILE A 1 210 ? -25.178 5.561 23.204 1.00 98.19 210 ILE A N 1
ATOM 1549 C CA . ILE A 1 210 ? -25.012 4.251 22.550 1.00 98.19 210 ILE A CA 1
ATOM 1550 C C . ILE A 1 210 ? -25.336 4.342 21.054 1.00 98.19 210 ILE A C 1
ATOM 1552 O O . ILE A 1 210 ? -24.587 3.801 20.240 1.00 98.19 210 ILE A O 1
ATOM 1556 N N . GLN A 1 211 ? -26.414 5.032 20.671 1.00 98.31 211 GLN A N 1
ATOM 1557 C CA . GLN A 1 211 ? -26.779 5.219 19.261 1.00 98.31 211 GLN A CA 1
ATOM 1558 C C . GLN A 1 211 ? -25.705 5.999 18.492 1.00 98.31 211 GLN A C 1
ATOM 1560 O O . GLN A 1 211 ? -25.326 5.581 17.397 1.00 98.31 211 GLN A O 1
ATOM 1565 N N . ALA A 1 212 ? -25.161 7.071 19.077 1.00 98.06 212 ALA A N 1
ATOM 1566 C CA . ALA A 1 212 ? -24.086 7.853 18.467 1.00 98.06 212 ALA A CA 1
ATOM 1567 C C . ALA A 1 212 ? -22.811 7.015 18.240 1.00 98.06 212 ALA A C 1
ATOM 1569 O O . ALA A 1 212 ? -22.273 6.995 17.134 1.00 98.06 212 ALA A O 1
ATOM 1570 N N . VAL A 1 213 ? -22.376 6.251 19.249 1.00 98.00 213 VAL A N 1
ATOM 1571 C CA . VAL A 1 213 ? -21.197 5.366 19.148 1.00 98.00 213 VAL A CA 1
ATOM 1572 C C . VAL A 1 213 ? -21.443 4.222 18.152 1.00 98.00 213 VAL A C 1
ATOM 1574 O O . VAL A 1 213 ? -20.553 3.839 17.394 1.00 98.00 213 VAL A O 1
ATOM 1577 N N . THR A 1 214 ? -22.670 3.698 18.090 1.00 98.31 214 THR A N 1
ATOM 1578 C CA . THR A 1 214 ? -23.051 2.665 17.112 1.00 98.31 214 THR A CA 1
ATOM 1579 C C . THR A 1 214 ? -23.001 3.202 15.679 1.00 98.31 214 THR A C 1
ATOM 1581 O O . THR A 1 214 ? -22.538 2.499 14.780 1.00 98.31 214 THR A O 1
ATOM 1584 N N . ALA A 1 215 ? -23.425 4.449 15.455 1.00 98.38 215 ALA A N 1
ATOM 1585 C CA . ALA A 1 215 ? -23.306 5.102 14.154 1.00 98.38 215 ALA A CA 1
ATOM 1586 C C . ALA A 1 215 ? -21.835 5.301 13.748 1.00 98.38 215 ALA A C 1
ATOM 1588 O O . ALA A 1 215 ? -21.480 5.004 12.606 1.00 98.38 215 ALA A O 1
ATOM 1589 N N . GLU A 1 216 ? -20.963 5.715 14.676 1.00 97.81 216 GLU A N 1
ATOM 1590 C CA . GLU A 1 216 ? -19.518 5.824 14.423 1.00 97.81 216 GLU A CA 1
ATOM 1591 C C . GLU A 1 216 ? -18.905 4.470 14.033 1.00 97.81 216 GLU A C 1
ATOM 1593 O O . GLU A 1 216 ? -18.180 4.375 13.038 1.00 97.81 216 GLU A O 1
ATOM 1598 N N . LEU A 1 217 ? -19.251 3.400 14.757 1.00 98.12 217 LEU A N 1
ATOM 1599 C CA . LEU A 1 217 ? -18.834 2.041 14.412 1.00 98.12 217 LEU A CA 1
ATOM 1600 C C . LEU A 1 217 ? -19.319 1.645 13.008 1.00 98.12 217 LEU A C 1
ATOM 1602 O O . LEU A 1 217 ? -18.554 1.068 12.236 1.00 98.12 217 LEU A O 1
ATOM 1606 N N . GLY A 1 218 ? -20.562 1.984 12.655 1.00 97.81 218 GLY A N 1
ATOM 1607 C CA . GLY A 1 218 ? -21.115 1.749 11.321 1.00 97.81 218 GLY A CA 1
ATOM 1608 C C . GLY A 1 218 ? -20.314 2.441 10.215 1.00 97.81 218 GLY A C 1
ATOM 1609 O O . GLY A 1 218 ? -19.993 1.812 9.207 1.00 97.81 218 GLY A O 1
ATOM 1610 N N . VAL A 1 219 ? -19.919 3.702 10.423 1.00 98.00 219 VAL A N 1
ATOM 1611 C CA . VAL A 1 219 ? -19.076 4.456 9.478 1.00 98.00 219 VAL A CA 1
ATOM 1612 C C . VAL A 1 219 ? -17.691 3.821 9.339 1.00 98.00 219 VAL A C 1
ATOM 1614 O O . VAL A 1 219 ? -17.209 3.654 8.218 1.00 98.00 219 VAL A O 1
ATOM 1617 N N . LEU A 1 220 ? -17.060 3.418 10.446 1.00 96.94 220 LEU A N 1
ATOM 1618 C CA . LEU A 1 220 ? -15.745 2.768 10.412 1.00 96.94 220 LEU A CA 1
ATOM 1619 C C . LEU A 1 220 ? -15.775 1.423 9.679 1.00 96.94 220 LEU A C 1
ATOM 1621 O O . LEU A 1 220 ? -14.872 1.138 8.892 1.00 96.94 220 LEU A O 1
ATOM 1625 N N . LEU A 1 221 ? -16.815 0.616 9.899 1.00 96.69 221 LEU A N 1
ATOM 1626 C CA . LEU A 1 221 ? -16.986 -0.663 9.209 1.00 96.69 221 LEU A CA 1
ATOM 1627 C C . LEU A 1 221 ? -17.286 -0.466 7.717 1.00 96.69 221 LEU A C 1
ATOM 1629 O O . LEU A 1 221 ? -16.748 -1.197 6.891 1.00 96.69 221 LEU A O 1
ATOM 1633 N N . ALA A 1 222 ? -18.067 0.554 7.347 1.00 97.00 222 ALA A N 1
ATOM 1634 C CA . ALA A 1 222 ? -18.331 0.878 5.943 1.00 97.00 222 ALA A CA 1
ATOM 1635 C C . ALA A 1 222 ? -17.069 1.336 5.183 1.00 97.00 222 ALA A C 1
ATOM 1637 O O . ALA A 1 222 ? -16.955 1.118 3.978 1.00 97.00 222 ALA A O 1
ATOM 1638 N N . GLN A 1 223 ? -16.103 1.948 5.875 1.00 95.75 223 GLN A N 1
ATOM 1639 C CA . GLN A 1 223 ? -14.812 2.349 5.300 1.00 95.75 223 GLN A CA 1
ATOM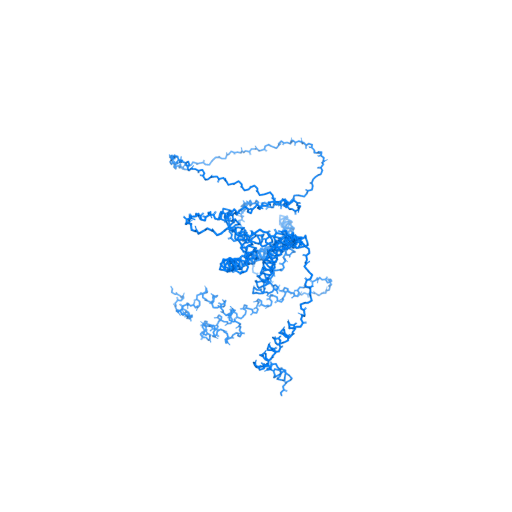 1640 C C . GLN A 1 223 ? -13.792 1.200 5.222 1.00 95.75 223 GLN A C 1
ATOM 1642 O O . GLN A 1 223 ? -12.702 1.369 4.661 1.00 95.75 223 GLN A O 1
ATOM 1647 N N . GLN A 1 224 ? -14.107 0.027 5.775 1.00 95.00 224 GLN A N 1
ATOM 1648 C CA . GLN A 1 224 ? -13.205 -1.115 5.777 1.00 95.00 224 GLN A CA 1
ATOM 1649 C C . GLN A 1 224 ? -13.174 -1.770 4.390 1.00 95.00 224 GLN A C 1
ATOM 1651 O O . GLN A 1 224 ? -14.015 -2.590 4.035 1.00 95.00 224 GLN A O 1
ATOM 1656 N N . THR A 1 225 ? -12.172 -1.408 3.591 1.00 93.75 225 THR A N 1
ATOM 1657 C CA . THR A 1 225 ? -11.890 -2.074 2.316 1.00 93.75 225 THR A CA 1
ATOM 1658 C C . THR A 1 225 ? -10.950 -3.261 2.538 1.00 93.75 225 THR A C 1
ATOM 1660 O O . THR A 1 225 ? -9.967 -3.122 3.275 1.00 93.75 225 THR A O 1
ATOM 1663 N N . PRO A 1 226 ? -11.227 -4.432 1.931 1.00 92.62 226 PRO A N 1
ATOM 1664 C CA . PRO A 1 226 ? -10.339 -5.577 2.042 1.00 92.62 226 PRO A CA 1
ATOM 1665 C C . PRO A 1 226 ? -8.991 -5.254 1.397 1.00 92.62 226 PRO A C 1
ATOM 1667 O O . PRO A 1 226 ? -8.922 -4.746 0.273 1.00 92.62 226 PRO A O 1
ATOM 1670 N N . THR A 1 227 ? -7.907 -5.531 2.115 1.00 93.25 227 THR A N 1
ATOM 1671 C CA . THR A 1 227 ? -6.553 -5.266 1.620 1.00 93.25 227 THR A CA 1
ATOM 1672 C C . THR A 1 227 ? -6.140 -6.321 0.592 1.00 93.25 227 THR A C 1
ATOM 1674 O O . THR A 1 227 ? -6.615 -7.459 0.592 1.00 93.25 227 THR A O 1
ATOM 1677 N N . ALA A 1 228 ? -5.196 -5.980 -0.291 1.00 89.81 228 ALA A N 1
ATOM 1678 C CA . ALA A 1 228 ? -4.640 -6.952 -1.235 1.00 89.81 228 ALA A CA 1
ATOM 1679 C C . ALA A 1 228 ? -4.013 -8.165 -0.516 1.00 89.81 228 ALA A C 1
ATOM 1681 O O . ALA A 1 228 ? -4.060 -9.276 -1.039 1.00 89.81 228 ALA A O 1
ATOM 1682 N N . THR A 1 229 ? -3.472 -7.962 0.689 1.00 93.50 229 THR A N 1
ATOM 1683 C CA . THR A 1 229 ? -2.941 -9.013 1.569 1.00 93.50 229 THR A CA 1
ATOM 1684 C C . THR A 1 229 ? -4.028 -9.955 2.076 1.00 93.50 229 THR A C 1
ATOM 1686 O O . THR A 1 229 ? -3.790 -11.158 2.114 1.00 93.50 229 THR A O 1
ATOM 1689 N N . GLN A 1 230 ? -5.229 -9.454 2.382 1.00 92.38 230 GLN A N 1
ATOM 1690 C CA . GLN A 1 230 ? -6.374 -10.291 2.761 1.00 92.38 230 GLN A CA 1
ATOM 1691 C C . GLN A 1 230 ? -6.882 -11.140 1.588 1.00 92.38 230 GLN A C 1
ATOM 1693 O O . GLN A 1 230 ? -7.224 -12.303 1.778 1.00 92.38 230 GLN A O 1
ATOM 1698 N N . ILE A 1 231 ? -6.891 -10.593 0.367 1.00 96.25 231 ILE A N 1
ATOM 1699 C CA . ILE A 1 231 ? -7.424 -11.293 -0.816 1.00 96.25 231 ILE A CA 1
ATOM 1700 C C . ILE A 1 231 ? -6.414 -12.297 -1.396 1.00 96.25 231 ILE A C 1
ATOM 1702 O O . ILE A 1 231 ? -6.774 -13.418 -1.747 1.00 96.25 231 ILE A O 1
ATOM 1706 N N . LEU A 1 232 ? -5.148 -11.896 -1.542 1.00 94.44 232 LEU A N 1
ATOM 1707 C CA . LEU A 1 232 ? -4.117 -12.666 -2.254 1.00 94.44 232 LEU A CA 1
ATOM 1708 C C . LEU A 1 232 ? -3.120 -13.364 -1.314 1.00 94.44 232 LEU A C 1
ATOM 1710 O O . LEU A 1 232 ? -2.251 -14.110 -1.775 1.00 94.44 232 LEU A O 1
ATOM 1714 N N . GLY A 1 233 ? -3.201 -13.105 -0.008 1.00 94.94 233 GLY A N 1
ATOM 1715 C CA . GLY A 1 233 ? -2.149 -13.424 0.953 1.00 94.94 233 GLY A CA 1
ATOM 1716 C C . GLY A 1 233 ? -0.940 -12.487 0.829 1.00 94.94 233 GLY A C 1
ATOM 1717 O O . GLY A 1 233 ? -0.724 -11.844 -0.198 1.00 94.94 233 GLY A O 1
ATOM 1718 N N . GLU A 1 234 ? -0.090 -12.453 1.857 1.00 91.19 234 GLU A N 1
ATOM 1719 C CA . GLU A 1 234 ? 1.107 -11.591 1.912 1.00 91.19 234 GLU A CA 1
ATOM 1720 C C . GLU A 1 234 ? 2.031 -11.789 0.695 1.00 91.19 234 GLU A C 1
ATOM 1722 O O . GLU A 1 234 ? 2.424 -10.840 0.014 1.00 91.19 234 GLU A O 1
ATOM 1727 N N . ARG A 1 235 ? 2.327 -13.052 0.356 1.00 92.56 235 ARG A N 1
ATOM 1728 C CA . ARG A 1 235 ? 3.193 -13.389 -0.786 1.00 92.56 235 ARG A CA 1
ATOM 1729 C C . ARG A 1 235 ? 2.544 -13.068 -2.129 1.00 92.56 235 ARG A C 1
ATOM 1731 O O . ARG A 1 235 ? 3.250 -12.661 -3.047 1.00 92.56 235 ARG A O 1
ATOM 1738 N N . GLY A 1 236 ? 1.232 -13.272 -2.254 1.00 93.81 236 GLY A N 1
ATOM 1739 C CA . GLY A 1 236 ? 0.499 -13.011 -3.491 1.00 93.81 236 GLY A CA 1
ATOM 1740 C C . GLY A 1 236 ? 0.372 -11.517 -3.769 1.00 93.81 236 GLY A C 1
ATOM 1741 O O . GLY A 1 236 ? 0.628 -11.087 -4.892 1.00 93.81 236 GLY A O 1
ATOM 1742 N N . ALA A 1 237 ? 0.077 -10.721 -2.738 1.00 92.81 237 ALA A N 1
ATOM 1743 C CA . ALA A 1 237 ? 0.021 -9.265 -2.825 1.00 92.81 237 ALA A CA 1
ATOM 1744 C C . ALA A 1 237 ? 1.377 -8.671 -3.231 1.00 92.81 237 ALA A C 1
ATOM 1746 O O . ALA A 1 237 ? 1.447 -7.886 -4.179 1.00 92.81 237 ALA A O 1
ATOM 1747 N N . LEU A 1 238 ? 2.464 -9.114 -2.584 1.00 91.25 238 LEU A N 1
ATOM 1748 C CA . LEU A 1 238 ? 3.818 -8.687 -2.933 1.00 91.25 238 LEU A CA 1
ATOM 1749 C C . LEU A 1 238 ? 4.178 -9.090 -4.365 1.00 91.25 238 LEU A C 1
ATOM 1751 O O . LEU A 1 238 ? 4.640 -8.254 -5.139 1.00 91.25 238 LEU A O 1
ATOM 1755 N N . ALA A 1 239 ? 3.941 -10.348 -4.747 1.00 93.12 239 ALA A N 1
ATOM 1756 C CA . ALA A 1 239 ? 4.239 -10.828 -6.094 1.00 93.12 239 ALA A CA 1
ATOM 1757 C C . ALA A 1 239 ? 3.464 -10.047 -7.163 1.00 93.12 239 ALA A C 1
ATOM 1759 O O . ALA A 1 239 ? 4.048 -9.660 -8.174 1.00 93.12 239 ALA A O 1
ATOM 1760 N N . TYR A 1 240 ? 2.180 -9.768 -6.934 1.00 93.06 240 TYR A N 1
ATOM 1761 C CA . TYR A 1 240 ? 1.358 -8.963 -7.834 1.00 93.06 240 TYR A CA 1
ATOM 1762 C C . TYR A 1 240 ? 1.899 -7.534 -7.980 1.00 93.06 240 TYR A C 1
ATOM 1764 O O . TYR A 1 240 ? 2.104 -7.066 -9.103 1.00 93.06 240 TYR A O 1
ATOM 1772 N N . ALA A 1 241 ? 2.191 -6.861 -6.864 1.00 90.31 241 ALA A N 1
ATOM 1773 C CA . ALA A 1 241 ? 2.690 -5.489 -6.868 1.00 90.31 241 ALA A CA 1
ATOM 1774 C C . ALA A 1 241 ? 4.062 -5.373 -7.554 1.00 90.31 241 ALA A C 1
ATOM 1776 O O . ALA A 1 241 ? 4.259 -4.509 -8.413 1.00 90.31 241 ALA A O 1
ATOM 1777 N N . VAL A 1 242 ? 4.984 -6.289 -7.239 1.00 91.12 242 VAL A N 1
ATOM 1778 C CA . VAL A 1 242 ? 6.318 -6.346 -7.852 1.00 91.12 242 VAL A CA 1
ATOM 1779 C C . VAL A 1 242 ? 6.212 -6.642 -9.345 1.00 91.12 242 VAL A C 1
ATOM 1781 O O . VAL A 1 242 ? 6.818 -5.941 -10.148 1.00 91.12 242 VAL A O 1
ATOM 1784 N N . THR A 1 243 ? 5.392 -7.621 -9.741 1.00 93.81 243 THR A N 1
ATOM 1785 C CA . THR A 1 243 ? 5.211 -7.978 -11.157 1.00 93.81 243 THR A CA 1
ATOM 1786 C C . THR A 1 243 ? 4.661 -6.800 -11.953 1.00 93.81 243 THR A C 1
ATOM 1788 O O . THR A 1 243 ? 5.164 -6.502 -13.032 1.00 93.81 243 THR A O 1
ATOM 1791 N N . ARG A 1 244 ? 3.669 -6.082 -11.415 1.00 93.31 244 ARG A N 1
ATOM 1792 C CA . ARG A 1 244 ? 3.113 -4.888 -12.060 1.00 93.31 244 ARG A CA 1
ATOM 1793 C C . ARG A 1 244 ? 4.169 -3.795 -12.241 1.00 93.31 244 ARG A C 1
ATOM 1795 O O . ARG A 1 244 ? 4.267 -3.242 -13.332 1.00 93.31 244 ARG A O 1
ATOM 1802 N N . GLY A 1 245 ? 4.953 -3.498 -11.202 1.00 90.31 245 GLY A N 1
ATOM 1803 C CA . GLY A 1 245 ? 6.025 -2.498 -11.275 1.00 90.31 245 GLY A CA 1
ATOM 1804 C C . GLY A 1 245 ? 7.099 -2.866 -12.302 1.00 90.31 245 GLY A C 1
ATOM 1805 O O . GLY A 1 245 ? 7.452 -2.045 -13.148 1.00 90.31 245 GLY A O 1
ATOM 1806 N N . LEU A 1 246 ? 7.543 -4.126 -12.291 1.00 91.62 246 LEU A N 1
ATOM 1807 C CA . LEU A 1 246 ? 8.525 -4.650 -13.242 1.00 91.62 246 LEU A CA 1
ATOM 1808 C C . LEU A 1 246 ? 8.020 -4.608 -14.685 1.00 91.62 246 LEU A C 1
ATOM 1810 O O . LEU A 1 246 ? 8.760 -4.204 -15.575 1.00 91.62 246 LEU A O 1
ATOM 1814 N N . LEU A 1 247 ? 6.762 -4.988 -14.932 1.00 93.94 247 LEU A N 1
ATOM 1815 C CA . LEU A 1 247 ? 6.181 -4.950 -16.275 1.00 93.94 247 LEU A CA 1
ATOM 1816 C C . LEU A 1 247 ? 6.148 -3.527 -16.844 1.00 93.94 247 LEU A C 1
ATOM 1818 O O . LEU A 1 247 ? 6.489 -3.338 -18.010 1.00 93.94 247 LEU A O 1
ATOM 1822 N N . VAL A 1 248 ? 5.774 -2.533 -16.032 1.00 93.19 248 VAL A N 1
ATOM 1823 C CA . VAL A 1 248 ? 5.746 -1.123 -16.458 1.00 93.19 248 VAL A CA 1
ATOM 1824 C C . VAL A 1 248 ? 7.159 -0.603 -16.739 1.00 93.19 248 VAL A C 1
ATOM 1826 O O . VAL A 1 248 ? 7.373 0.011 -17.783 1.00 93.19 248 VAL A O 1
ATOM 1829 N N . SER A 1 249 ? 8.126 -0.894 -15.861 1.00 92.12 249 SER A N 1
ATOM 1830 C CA . SER A 1 249 ? 9.531 -0.493 -16.040 1.00 92.12 249 SER A CA 1
ATOM 1831 C C . SER A 1 249 ? 10.146 -1.119 -17.302 1.00 92.12 249 SER A C 1
ATOM 1833 O O . SER A 1 249 ? 10.618 -0.403 -18.186 1.00 92.12 249 SER A O 1
ATOM 1835 N N . VAL A 1 250 ? 10.040 -2.444 -17.466 1.00 91.81 250 VAL A N 1
ATOM 1836 C CA . VAL A 1 250 ? 10.580 -3.156 -18.637 1.00 91.81 250 VAL A CA 1
ATOM 1837 C C . VAL A 1 250 ? 9.925 -2.680 -19.935 1.00 91.81 250 VAL A C 1
ATOM 1839 O O . VAL A 1 250 ? 10.619 -2.493 -20.935 1.00 91.81 250 VAL A O 1
ATOM 1842 N N . ALA A 1 251 ? 8.609 -2.442 -19.944 1.00 94.00 251 ALA A N 1
ATOM 1843 C CA . ALA A 1 251 ? 7.928 -1.898 -21.116 1.00 94.00 251 ALA A CA 1
ATOM 1844 C C . ALA A 1 251 ? 8.461 -0.503 -21.489 1.00 94.00 251 ALA A C 1
ATOM 1846 O O . ALA A 1 251 ? 8.743 -0.255 -22.663 1.00 94.00 251 ALA A O 1
ATOM 1847 N N . GLY A 1 252 ? 8.657 0.382 -20.503 1.00 93.50 252 GLY A N 1
ATOM 1848 C CA . GLY A 1 252 ? 9.228 1.713 -20.723 1.00 93.50 252 GLY A CA 1
ATOM 1849 C C . GLY A 1 252 ? 10.635 1.658 -21.322 1.00 93.50 252 GLY A C 1
ATOM 1850 O O . GLY A 1 252 ? 10.924 2.339 -22.308 1.00 93.50 252 GLY A O 1
ATOM 1851 N N . LEU A 1 253 ? 11.478 0.765 -20.803 1.00 91.56 253 LEU A N 1
ATOM 1852 C CA . LEU A 1 253 ? 12.840 0.538 -21.286 1.00 91.56 253 LEU A CA 1
ATOM 1853 C C . LEU A 1 253 ? 12.908 0.022 -22.717 1.00 91.56 253 LEU A C 1
ATOM 1855 O O . LEU A 1 253 ? 13.701 0.510 -23.525 1.00 91.56 253 LEU A O 1
ATOM 1859 N N . VAL A 1 254 ? 12.065 -0.955 -23.049 1.00 93.06 254 VAL A N 1
ATOM 1860 C CA . VAL A 1 254 ? 11.979 -1.494 -24.410 1.00 93.06 254 VAL A CA 1
ATOM 1861 C C . VAL A 1 254 ? 11.573 -0.393 -25.388 1.00 93.06 254 VAL A C 1
ATOM 1863 O O . VAL A 1 254 ? 12.156 -0.294 -26.469 1.00 93.06 254 VAL A O 1
ATOM 1866 N N . LEU A 1 255 ? 10.628 0.468 -25.005 1.00 94.19 255 LEU A N 1
ATOM 1867 C CA . LEU A 1 255 ? 10.189 1.591 -25.831 1.00 94.19 255 LEU A CA 1
ATOM 1868 C C . LEU A 1 255 ? 11.290 2.650 -26.004 1.00 94.19 255 LEU A C 1
ATOM 1870 O O . LEU A 1 255 ? 11.517 3.099 -27.127 1.00 94.19 255 LEU A O 1
ATOM 1874 N N . PHE A 1 256 ? 12.047 2.990 -24.958 1.00 92.56 256 PHE A N 1
ATOM 1875 C CA . PHE A 1 256 ? 13.202 3.890 -25.090 1.00 92.56 256 PHE A CA 1
ATOM 1876 C C . PHE A 1 256 ? 14.325 3.298 -25.952 1.00 92.56 256 PHE A C 1
ATOM 1878 O O . PHE A 1 256 ? 14.895 3.991 -26.801 1.00 92.56 256 PHE A O 1
ATOM 1885 N N . GLY A 1 257 ? 14.615 2.005 -25.798 1.00 91.50 257 GLY A N 1
ATOM 1886 C CA . GLY A 1 257 ? 15.560 1.294 -26.658 1.00 91.50 257 GLY A CA 1
ATOM 1887 C C . GLY A 1 257 ? 15.109 1.279 -28.123 1.00 91.50 257 GLY A C 1
ATOM 1888 O O . GLY A 1 257 ? 15.913 1.529 -29.028 1.00 91.50 257 GLY A O 1
ATOM 1889 N N . ALA A 1 258 ? 13.814 1.055 -28.366 1.00 92.56 258 ALA A N 1
ATOM 1890 C CA . ALA A 1 258 ? 13.218 1.132 -29.696 1.00 92.56 258 ALA A CA 1
ATOM 1891 C C . ALA A 1 258 ? 13.352 2.545 -30.284 1.00 92.56 258 ALA A C 1
ATOM 1893 O O . ALA A 1 258 ? 13.829 2.679 -31.413 1.00 92.56 258 ALA A O 1
ATOM 1894 N N . ALA A 1 259 ? 13.048 3.590 -29.506 1.00 94.62 259 ALA A N 1
ATOM 1895 C CA . ALA A 1 259 ? 13.206 4.983 -29.918 1.00 94.62 259 ALA A CA 1
ATOM 1896 C C . ALA A 1 259 ? 14.648 5.298 -30.347 1.00 94.62 259 ALA A C 1
ATOM 1898 O O . ALA A 1 259 ? 14.866 5.814 -31.443 1.00 94.62 259 ALA A O 1
ATOM 1899 N N . GLY A 1 260 ? 15.647 4.907 -29.547 1.00 93.00 260 GLY A N 1
ATOM 1900 C CA . GLY A 1 260 ? 17.058 5.088 -29.902 1.00 93.00 260 GLY A CA 1
ATOM 1901 C C . GLY A 1 260 ? 17.458 4.334 -31.177 1.00 93.00 260 GLY A C 1
ATOM 1902 O O . GLY A 1 260 ? 18.202 4.856 -32.008 1.00 93.00 260 GLY A O 1
ATOM 1903 N N . SER A 1 261 ? 16.922 3.128 -31.391 1.00 92.44 261 SER A N 1
ATOM 1904 C CA . SER A 1 261 ? 17.190 2.354 -32.610 1.00 92.44 261 SER A CA 1
ATOM 1905 C C . SER A 1 261 ? 16.577 2.980 -33.872 1.00 92.44 261 SER A C 1
ATOM 1907 O O . SER A 1 261 ? 17.222 2.991 -34.923 1.00 92.44 261 SER A O 1
ATOM 1909 N N . LEU A 1 262 ? 15.373 3.550 -33.756 1.00 93.31 262 LEU A N 1
ATOM 1910 C CA . LEU A 1 262 ? 14.659 4.232 -34.838 1.00 93.31 262 LEU A CA 1
ATOM 1911 C C . LEU A 1 262 ? 15.321 5.564 -35.201 1.00 93.31 262 LEU A C 1
ATOM 1913 O O . LEU A 1 262 ? 15.449 5.881 -36.382 1.00 93.31 262 LEU A O 1
ATOM 1917 N N . LEU A 1 263 ? 15.806 6.310 -34.203 1.00 93.88 263 LEU A N 1
ATOM 1918 C CA . LEU A 1 263 ? 16.598 7.523 -34.419 1.00 93.88 263 LEU A CA 1
ATOM 1919 C C . LEU A 1 263 ? 17.901 7.225 -35.169 1.00 93.88 263 LEU A C 1
ATOM 1921 O O . LEU A 1 263 ? 18.258 7.972 -36.080 1.00 93.88 263 LEU A O 1
ATOM 1925 N N . ARG A 1 264 ? 18.583 6.114 -34.845 1.00 92.69 264 ARG A N 1
ATOM 1926 C CA . ARG A 1 264 ? 19.774 5.685 -35.597 1.00 92.69 264 ARG A CA 1
ATOM 1927 C C . ARG A 1 264 ? 19.430 5.379 -37.057 1.00 92.69 264 ARG A C 1
ATOM 1929 O O . ARG A 1 264 ? 20.086 5.908 -37.950 1.00 92.69 264 ARG A O 1
ATOM 1936 N N . ALA A 1 265 ? 18.375 4.597 -37.298 1.00 91.44 265 ALA A N 1
ATOM 1937 C CA . ALA A 1 265 ? 17.926 4.259 -38.653 1.00 91.44 265 ALA A CA 1
ATOM 1938 C C . ALA A 1 265 ? 17.531 5.507 -39.469 1.00 91.44 265 ALA A C 1
ATOM 1940 O O . ALA A 1 265 ? 17.843 5.613 -40.653 1.00 91.44 265 ALA A O 1
ATOM 1941 N N . ALA A 1 266 ? 16.895 6.496 -38.832 1.00 93.00 266 ALA A N 1
ATOM 1942 C CA . ALA A 1 266 ? 16.558 7.769 -39.465 1.00 93.00 266 ALA A CA 1
ATOM 1943 C C . ALA A 1 266 ? 17.797 8.587 -39.884 1.00 93.00 266 ALA A C 1
ATOM 1945 O O . ALA A 1 266 ? 17.714 9.360 -40.841 1.00 93.00 266 ALA A O 1
ATOM 1946 N N . GLY A 1 267 ? 18.919 8.442 -39.170 1.00 90.31 267 GLY A N 1
ATOM 1947 C CA . GLY A 1 267 ? 20.194 9.087 -39.492 1.00 90.31 267 GLY A CA 1
ATOM 1948 C C . GLY A 1 267 ? 20.926 8.426 -40.662 1.00 90.31 267 GLY A C 1
ATOM 1949 O O . GLY A 1 267 ? 21.436 9.130 -41.529 1.00 90.31 267 GLY A O 1
ATOM 1950 N N . GLU A 1 268 ? 20.921 7.091 -40.721 1.00 89.38 268 GLU A N 1
ATOM 1951 C CA . GLU A 1 268 ? 21.557 6.305 -41.793 1.00 89.38 268 GLU A CA 1
ATOM 1952 C C . GLU A 1 268 ? 20.901 6.569 -43.167 1.00 89.38 268 GLU A C 1
ATOM 1954 O O . GLU A 1 268 ? 21.596 6.732 -44.167 1.00 89.38 268 GLU A O 1
ATOM 1959 N N . ASN A 1 269 ? 19.575 6.746 -43.206 1.00 80.38 269 ASN A N 1
ATOM 1960 C CA . ASN A 1 269 ? 18.822 7.034 -44.439 1.00 80.38 269 ASN A CA 1
ATOM 1961 C C . ASN A 1 269 ? 19.036 8.459 -45.000 1.00 80.38 269 ASN A C 1
ATOM 1963 O O . ASN A 1 269 ? 18.539 8.779 -46.076 1.00 80.38 269 ASN A O 1
ATOM 1967 N N . GLY A 1 270 ? 19.701 9.357 -44.264 1.00 76.31 270 GLY A N 1
ATOM 1968 C CA . GLY A 1 270 ? 19.899 10.754 -44.674 1.00 76.31 270 GLY A CA 1
ATOM 1969 C C . GLY A 1 270 ? 21.149 10.995 -45.524 1.00 76.31 270 GLY A C 1
ATOM 1970 O O . GLY A 1 270 ? 21.254 12.045 -46.152 1.00 76.31 270 GLY A O 1
ATOM 1971 N N . THR A 1 271 ? 22.094 10.051 -45.526 1.00 70.19 271 THR A N 1
ATOM 1972 C CA . THR A 1 271 ? 23.412 10.197 -46.168 1.00 70.19 271 THR A CA 1
ATOM 1973 C C . THR A 1 271 ? 23.509 9.590 -47.566 1.00 70.19 271 THR A C 1
ATOM 1975 O O . THR A 1 271 ? 24.528 9.777 -48.225 1.00 70.19 271 THR A O 1
ATOM 1978 N N . GLU A 1 272 ? 22.454 8.946 -48.077 1.00 65.81 272 GLU A N 1
ATOM 1979 C CA . GLU A 1 272 ? 22.311 8.653 -49.515 1.00 65.81 272 GLU A CA 1
ATOM 1980 C C . GLU A 1 272 ? 21.906 9.921 -50.285 1.00 65.81 272 GLU A C 1
ATOM 1982 O O . GLU A 1 272 ? 20.921 9.986 -51.019 1.00 65.81 272 GLU A O 1
ATOM 1987 N N . THR A 1 273 ? 22.680 10.989 -50.120 1.00 55.19 273 THR A N 1
ATOM 1988 C CA . THR A 1 273 ? 22.698 12.081 -51.084 1.00 55.19 273 THR A CA 1
ATOM 1989 C C . THR A 1 273 ? 23.296 11.542 -52.369 1.00 55.19 273 THR A C 1
ATOM 1991 O O . THR A 1 273 ? 24.514 11.432 -52.481 1.00 55.19 273 THR A O 1
ATOM 1994 N N . VAL A 1 274 ? 22.413 11.171 -53.299 1.00 58.00 274 VAL A N 1
ATOM 1995 C CA . VAL A 1 274 ? 22.536 11.352 -54.750 1.00 58.00 274 VAL A CA 1
ATOM 1996 C C . VAL A 1 274 ? 23.984 11.613 -55.173 1.00 58.00 274 VAL A C 1
ATOM 1998 O O . VAL A 1 274 ? 24.379 12.751 -55.428 1.00 58.00 274 VAL A O 1
ATOM 2001 N N . SER A 1 275 ? 24.790 10.554 -55.286 1.00 54.00 275 SER A N 1
ATOM 2002 C CA . SER A 1 275 ? 25.837 10.571 -56.301 1.00 54.00 275 SER A CA 1
ATOM 2003 C C . SER A 1 275 ? 25.090 10.656 -57.622 1.00 54.00 275 SER A C 1
ATOM 2005 O O . SER A 1 275 ? 24.671 9.645 -58.183 1.00 54.00 275 SER A O 1
ATOM 2007 N N . GLY A 1 276 ? 24.833 11.889 -58.068 1.00 59.09 276 GLY A N 1
ATOM 2008 C CA . GLY A 1 276 ? 24.396 12.139 -59.429 1.00 59.09 276 GLY A CA 1
ATOM 2009 C C . GLY A 1 276 ? 25.347 11.384 -60.355 1.00 59.09 276 GLY A C 1
ATOM 2010 O O . GLY A 1 276 ? 26.537 11.288 -60.029 1.00 59.09 276 GLY A O 1
ATOM 2011 N N . PRO A 1 277 ? 24.848 10.793 -61.454 1.00 59.47 277 PRO A N 1
ATOM 2012 C CA . PRO A 1 277 ? 25.708 10.087 -62.387 1.00 59.47 277 PRO A CA 1
ATOM 2013 C C . PRO A 1 277 ? 26.864 11.022 -62.720 1.00 59.47 277 PRO A C 1
ATOM 2015 O O . PRO A 1 277 ? 26.637 12.142 -63.180 1.00 59.47 277 PRO A O 1
ATOM 2018 N N . ALA A 1 278 ? 28.089 10.599 -62.405 1.00 55.00 278 ALA A N 1
ATOM 2019 C CA . ALA A 1 278 ? 29.275 11.299 -62.846 1.00 55.00 278 ALA A CA 1
ATOM 2020 C C . ALA A 1 278 ? 29.186 11.328 -64.372 1.00 55.00 278 ALA A C 1
ATOM 2022 O O . ALA A 1 278 ? 29.434 10.324 -65.039 1.00 55.00 278 ALA A O 1
ATOM 2023 N N . VAL A 1 279 ? 28.727 12.455 -64.919 1.00 58.75 279 VAL A N 1
ATOM 2024 C CA . VAL A 1 279 ? 28.799 12.740 -66.343 1.00 58.75 279 VAL A CA 1
ATOM 2025 C C . VAL A 1 279 ? 30.282 12.690 -66.653 1.00 58.75 279 VAL A C 1
ATOM 2027 O O . VAL A 1 279 ? 31.041 13.582 -66.277 1.00 58.75 279 VAL A O 1
ATOM 2030 N N . GLY A 1 280 ? 30.700 11.577 -67.251 1.00 50.84 280 GLY A N 1
ATOM 2031 C CA . GLY A 1 280 ? 32.054 11.374 -67.716 1.00 50.84 280 GLY A CA 1
ATOM 2032 C C . GLY A 1 280 ? 32.367 12.442 -68.748 1.00 50.84 280 GLY A C 1
ATOM 2033 O O . GLY A 1 280 ? 32.033 12.298 -69.922 1.00 50.84 280 GLY A O 1
ATOM 2034 N N . VAL A 1 281 ? 33.024 13.515 -68.314 1.00 55.09 281 VAL A N 1
ATOM 2035 C CA . VAL A 1 281 ? 33.748 14.401 -69.216 1.00 55.09 281 VAL A CA 1
ATOM 2036 C C . VAL A 1 281 ? 34.939 13.595 -69.722 1.00 55.09 281 VAL A C 1
ATOM 2038 O O . VAL A 1 281 ? 36.010 13.561 -69.121 1.00 55.09 281 VAL A O 1
ATOM 2041 N N . SER A 1 282 ? 34.723 12.896 -70.835 1.00 54.88 282 SER A N 1
ATOM 2042 C CA . SER A 1 282 ? 35.800 12.406 -71.689 1.00 54.88 282 SER A CA 1
ATOM 2043 C C . SER A 1 282 ? 36.486 13.621 -72.310 1.00 54.88 282 SER A C 1
ATOM 2045 O O . SER A 1 282 ? 36.088 14.111 -73.363 1.00 54.88 282 SER A O 1
ATOM 2047 N N . GLY A 1 283 ? 37.494 14.145 -71.615 1.00 44.09 283 GLY A N 1
ATOM 2048 C CA . GLY A 1 283 ? 38.305 15.284 -72.032 1.0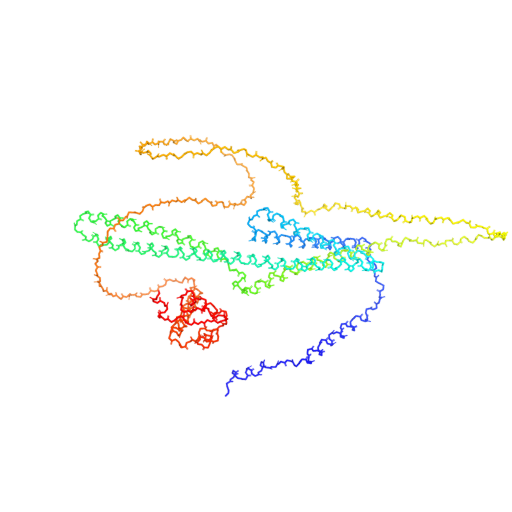0 44.09 283 GLY A CA 1
ATOM 2049 C C . GLY A 1 283 ? 39.767 14.892 -72.215 1.00 44.09 283 GLY A C 1
ATOM 2050 O O . GLY A 1 283 ? 40.568 15.084 -71.316 1.00 44.09 283 GLY A O 1
ATOM 2051 N N . ARG A 1 284 ? 40.054 14.307 -73.384 1.00 46.81 284 ARG A N 1
ATOM 2052 C CA . ARG A 1 284 ? 41.256 14.440 -74.233 1.00 46.81 284 ARG A CA 1
ATOM 2053 C C . ARG A 1 284 ? 42.625 14.645 -73.550 1.00 46.81 284 ARG A C 1
ATOM 2055 O O . ARG A 1 284 ? 42.898 15.669 -72.940 1.00 46.81 284 ARG A O 1
ATOM 2062 N N . GLY A 1 285 ? 43.511 13.673 -73.775 1.00 50.50 285 GLY A N 1
ATOM 2063 C CA . GLY A 1 285 ? 44.841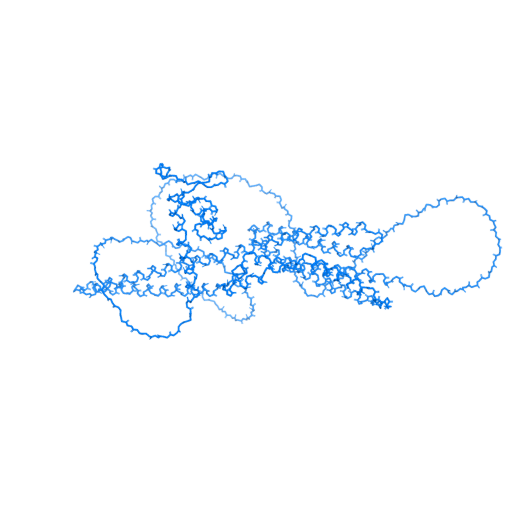 13.597 -73.181 1.00 50.50 285 GLY A CA 1
ATOM 2064 C C . GLY A 1 285 ? 45.830 14.704 -73.552 1.00 50.50 285 GLY A C 1
ATOM 2065 O O . GLY A 1 285 ? 45.765 15.320 -74.614 1.00 50.50 285 GLY A O 1
ATOM 2066 N N . VAL A 1 286 ? 46.804 14.856 -72.657 1.00 44.94 286 VAL A N 1
ATOM 2067 C CA . VAL A 1 286 ? 48.089 15.526 -72.862 1.00 44.94 286 VAL A CA 1
ATOM 2068 C C . VAL A 1 286 ? 49.158 14.592 -72.275 1.00 44.94 286 VAL A C 1
ATOM 2070 O O . VAL A 1 286 ? 49.005 14.175 -71.125 1.00 44.94 286 VAL A O 1
ATOM 2073 N N . PRO A 1 287 ? 50.199 14.198 -73.030 1.00 52.19 287 PRO A N 1
ATOM 2074 C CA . PRO A 1 287 ? 51.247 13.331 -72.516 1.00 52.19 287 PRO A CA 1
ATOM 2075 C C . PRO A 1 287 ? 52.374 14.138 -71.857 1.00 52.19 287 PRO A C 1
ATOM 2077 O O . PRO A 1 287 ? 52.825 15.141 -72.398 1.00 52.19 287 PRO A O 1
ATOM 2080 N N . GLY A 1 288 ? 52.865 13.605 -70.736 1.00 46.94 288 GLY A N 1
ATOM 2081 C CA . GLY A 1 288 ? 54.279 13.610 -70.358 1.00 46.94 288 GLY A CA 1
ATOM 2082 C C . GLY A 1 288 ? 54.858 14.886 -69.753 1.00 46.94 288 GLY A C 1
ATOM 2083 O O . GLY A 1 288 ? 55.233 15.785 -70.487 1.00 46.94 288 GLY A O 1
ATOM 2084 N N . VAL A 1 289 ? 55.108 14.861 -68.439 1.00 43.78 289 VAL A N 1
ATOM 2085 C CA . VAL A 1 289 ? 56.393 15.285 -67.852 1.00 43.78 289 VAL A CA 1
ATOM 2086 C C . VAL A 1 289 ? 56.652 14.420 -66.615 1.00 43.78 289 VAL A C 1
ATOM 2088 O O . VAL A 1 289 ? 55.904 14.472 -65.641 1.00 43.78 289 VAL A O 1
ATOM 2091 N N . SER A 1 290 ? 57.714 13.618 -66.676 1.00 49.16 290 SER A N 1
ATOM 2092 C CA . SER A 1 290 ? 58.378 13.039 -65.509 1.00 49.16 290 SER A CA 1
ATOM 2093 C C . SER A 1 290 ? 59.185 14.124 -64.800 1.00 49.16 290 SER A C 1
ATOM 2095 O O . SER A 1 290 ? 59.961 14.817 -65.455 1.00 49.16 290 SER A O 1
ATOM 2097 N N . ALA A 1 291 ? 59.068 14.225 -63.479 1.00 44.22 291 ALA A N 1
ATOM 2098 C CA . ALA A 1 291 ? 60.133 14.756 -62.637 1.00 44.22 291 ALA A CA 1
ATOM 2099 C C . ALA A 1 291 ? 60.000 14.187 -61.223 1.00 44.22 291 ALA A C 1
ATOM 2101 O O . ALA A 1 291 ? 58.986 14.354 -60.544 1.00 44.22 291 ALA A O 1
ATOM 2102 N N . ASP A 1 292 ? 61.052 13.479 -60.843 1.00 44.41 292 ASP A N 1
ATOM 2103 C CA . ASP A 1 292 ? 61.291 12.866 -59.555 1.00 44.41 292 ASP A CA 1
ATOM 2104 C C . ASP A 1 292 ? 61.400 13.878 -58.404 1.00 44.41 292 ASP A C 1
ATOM 2106 O O . ASP A 1 292 ? 61.928 14.979 -58.543 1.00 44.41 292 ASP A O 1
ATOM 2110 N N . THR A 1 293 ? 61.018 13.380 -57.226 1.00 41.41 293 THR A N 1
ATOM 2111 C CA . THR A 1 293 ? 61.606 13.657 -55.904 1.00 41.41 293 THR A CA 1
ATOM 2112 C C . THR A 1 293 ? 61.649 15.096 -55.381 1.00 41.41 293 THR A C 1
ATOM 2114 O O . THR A 1 293 ? 62.477 15.912 -55.767 1.00 41.41 293 THR A O 1
ATOM 2117 N N . SER A 1 294 ? 60.933 15.336 -54.283 1.00 39.94 294 SER A N 1
ATOM 2118 C CA . SER A 1 294 ? 61.573 15.516 -52.967 1.00 39.94 294 SER A CA 1
ATOM 2119 C C . SER A 1 294 ? 60.519 15.650 -51.870 1.00 39.94 294 SER A C 1
ATOM 2121 O O . SER A 1 294 ? 59.456 16.240 -52.048 1.00 39.94 294 SER A O 1
ATOM 2123 N N . GLY A 1 295 ? 60.808 15.006 -50.741 1.00 48.59 295 GLY A N 1
ATOM 2124 C CA . GLY A 1 295 ? 59.919 14.915 -49.599 1.00 48.59 295 GLY A CA 1
ATOM 2125 C C . GLY A 1 295 ? 59.585 16.271 -48.989 1.00 48.59 295 GLY A C 1
ATOM 2126 O O . GLY A 1 295 ? 60.461 17.067 -48.669 1.00 48.59 295 GLY A O 1
ATOM 2127 N N . VAL A 1 296 ? 58.298 16.461 -48.732 1.00 41.28 296 VAL A N 1
ATOM 2128 C CA . VAL A 1 296 ? 57.797 17.345 -47.688 1.00 41.28 296 VAL A CA 1
ATOM 2129 C C . VAL A 1 296 ? 56.805 16.511 -46.896 1.00 41.28 296 VAL A C 1
ATOM 2131 O O . VAL A 1 296 ? 55.741 16.146 -47.397 1.00 41.28 296 VAL A O 1
ATOM 2134 N N . SER A 1 297 ? 57.164 16.171 -45.658 1.00 52.38 297 SER A N 1
ATOM 2135 C CA . SER A 1 297 ? 56.209 15.668 -44.678 1.00 52.38 297 SER A CA 1
ATOM 2136 C C . SER A 1 297 ? 55.254 16.810 -44.333 1.00 52.38 297 SER A C 1
ATOM 2138 O O . SER A 1 297 ? 55.489 17.588 -43.408 1.00 52.38 297 SER A O 1
ATOM 2140 N N . VAL A 1 298 ? 54.187 16.948 -45.114 1.00 43.88 298 VAL A N 1
ATOM 2141 C CA . VAL A 1 298 ? 53.041 17.767 -44.735 1.00 43.88 298 VAL A CA 1
ATOM 2142 C C . VAL A 1 298 ? 52.379 17.046 -43.568 1.00 43.88 298 VAL A C 1
ATOM 2144 O O . VAL A 1 298 ? 51.835 15.953 -43.728 1.00 43.88 298 VAL A O 1
ATOM 2147 N N . GLY A 1 299 ? 52.502 17.632 -42.376 1.00 42.50 299 GLY A N 1
ATOM 2148 C CA . GLY A 1 299 ? 51.833 17.154 -41.177 1.00 42.50 299 GLY A CA 1
ATOM 2149 C C . GLY A 1 299 ? 50.356 16.929 -41.471 1.00 42.50 299 GLY A C 1
ATOM 2150 O O . GLY A 1 299 ? 49.668 17.826 -41.962 1.00 42.50 299 GLY A O 1
ATOM 2151 N N . ALA A 1 300 ? 49.889 15.713 -41.192 1.00 45.06 300 ALA A N 1
ATOM 2152 C CA . ALA A 1 300 ? 48.473 15.408 -41.200 1.00 45.06 300 ALA A CA 1
ATOM 2153 C C . ALA A 1 300 ? 47.763 16.462 -40.334 1.00 45.06 300 ALA A C 1
ATOM 2155 O O . ALA A 1 300 ? 48.147 16.636 -39.170 1.00 45.06 300 ALA A O 1
ATOM 2156 N N . PRO A 1 301 ? 46.769 17.196 -40.862 1.00 46.75 301 PRO A N 1
ATOM 2157 C CA . PRO A 1 301 ? 45.999 18.086 -40.017 1.00 46.75 301 PRO A CA 1
ATOM 2158 C C . PRO A 1 301 ? 45.361 17.225 -38.922 1.00 46.75 301 PRO A C 1
ATOM 2160 O O . PRO A 1 301 ? 44.886 16.122 -39.221 1.00 46.75 301 PRO A O 1
ATOM 2163 N N . PRO A 1 302 ? 45.329 17.677 -37.656 1.00 45.34 302 PRO A N 1
ATOM 2164 C CA . PRO A 1 302 ? 44.519 16.994 -36.669 1.00 45.34 302 PRO A CA 1
ATOM 2165 C C . PRO A 1 302 ? 43.097 16.979 -37.222 1.00 45.34 302 PRO A C 1
ATOM 2167 O O . PRO A 1 302 ? 42.507 18.037 -37.460 1.00 45.34 302 PRO A O 1
ATOM 2170 N N . ILE A 1 303 ? 42.559 15.780 -37.456 1.00 40.34 303 ILE A N 1
ATOM 2171 C CA . ILE A 1 303 ? 41.132 15.591 -37.679 1.00 40.34 303 ILE A CA 1
ATOM 2172 C C . ILE A 1 303 ? 40.474 16.051 -36.381 1.00 40.34 303 ILE A C 1
ATOM 2174 O O . ILE A 1 303 ? 40.322 15.296 -35.423 1.00 40.34 303 ILE A O 1
ATOM 2178 N N . ARG A 1 304 ? 40.143 17.342 -36.320 1.00 34.72 304 ARG A N 1
ATOM 2179 C CA . ARG A 1 304 ? 39.228 17.879 -35.330 1.00 34.72 304 ARG A CA 1
ATOM 2180 C C . ARG A 1 304 ? 37.881 17.275 -35.682 1.00 34.72 304 ARG A C 1
ATOM 2182 O O . ARG A 1 304 ? 37.193 17.758 -36.578 1.00 34.72 304 ARG A O 1
ATOM 2189 N N . PHE A 1 305 ? 37.517 16.204 -34.987 1.00 35.72 305 PHE A N 1
ATOM 2190 C CA . PHE A 1 305 ? 36.119 15.832 -34.869 1.00 35.72 305 PHE A CA 1
ATOM 2191 C C . PHE A 1 305 ? 35.428 16.989 -34.152 1.00 35.72 305 PHE A C 1
ATOM 2193 O O . PHE A 1 305 ? 35.434 17.090 -32.930 1.00 35.72 305 PHE A O 1
ATOM 2200 N N . SER A 1 306 ? 34.878 17.907 -34.941 1.00 33.31 306 SER A N 1
ATOM 2201 C CA . SER A 1 306 ? 33.791 18.761 -34.505 1.00 33.31 306 SER A CA 1
ATOM 2202 C C . SER A 1 306 ? 32.638 17.824 -34.149 1.00 33.31 306 SER A C 1
ATOM 2204 O O . SER A 1 306 ? 31.834 17.446 -34.998 1.00 33.31 306 SER A O 1
ATOM 2206 N N . THR A 1 307 ? 32.565 17.392 -32.892 1.00 39.59 307 THR A N 1
ATOM 2207 C CA . THR A 1 307 ? 31.340 16.845 -32.304 1.00 39.59 307 THR A CA 1
ATOM 2208 C C . THR A 1 307 ? 30.387 18.001 -32.025 1.00 39.59 307 THR A C 1
ATOM 2210 O O . THR A 1 307 ? 29.955 18.222 -30.901 1.00 39.59 307 THR A O 1
ATOM 2213 N N . GLY A 1 308 ? 30.064 18.768 -33.065 1.00 30.42 308 GLY A N 1
ATOM 2214 C CA . GLY A 1 308 ? 28.905 19.639 -33.093 1.00 30.42 308 GLY A CA 1
ATOM 2215 C C . GLY A 1 308 ? 27.666 18.793 -33.344 1.00 30.42 308 GLY A C 1
ATOM 2216 O O . GLY A 1 308 ? 27.018 18.934 -34.375 1.00 30.42 308 GLY A O 1
ATOM 2217 N N . PHE A 1 309 ? 27.337 17.884 -32.421 1.00 32.94 309 PHE A N 1
ATOM 2218 C CA . PHE A 1 309 ? 25.954 17.442 -32.305 1.00 32.94 309 PHE A CA 1
ATOM 2219 C C . PHE A 1 309 ? 25.208 18.635 -31.715 1.00 32.94 309 PHE A C 1
ATOM 2221 O O . PHE A 1 309 ? 25.152 18.819 -30.501 1.00 32.94 309 PHE A O 1
ATOM 2228 N N . ALA A 1 310 ? 24.684 19.493 -32.589 1.00 30.61 310 ALA A N 1
ATOM 2229 C CA . ALA A 1 310 ? 23.608 20.384 -32.209 1.00 30.61 310 ALA A CA 1
ATOM 2230 C C . ALA A 1 310 ? 22.425 19.481 -31.847 1.00 30.61 310 ALA A C 1
ATOM 2232 O O . ALA A 1 310 ? 21.651 19.052 -32.702 1.00 30.61 310 ALA A O 1
ATOM 2233 N N . LEU A 1 311 ? 22.340 19.127 -30.565 1.00 35.81 311 LEU A N 1
ATOM 2234 C CA . LEU A 1 311 ? 21.107 18.692 -29.937 1.00 35.81 311 LEU A CA 1
ATOM 2235 C C . LEU A 1 311 ? 20.160 19.881 -30.087 1.00 35.81 311 LEU A C 1
ATOM 2237 O O . LEU A 1 311 ? 20.156 20.807 -29.281 1.00 35.81 311 LEU A O 1
ATOM 2241 N N . ALA A 1 312 ? 19.419 19.901 -31.193 1.00 32.59 312 ALA A N 1
ATOM 2242 C CA . ALA A 1 312 ? 18.242 20.728 -31.303 1.00 32.59 312 ALA A CA 1
ATOM 2243 C C . ALA A 1 312 ? 17.313 20.248 -30.187 1.00 32.59 312 ALA A C 1
ATOM 2245 O O . ALA A 1 312 ? 16.673 19.202 -30.302 1.00 32.59 312 ALA A O 1
ATOM 2246 N N . ALA A 1 313 ? 17.320 20.972 -29.070 1.00 32.44 313 ALA A N 1
ATOM 2247 C CA . ALA A 1 313 ? 16.285 20.894 -28.064 1.00 32.44 313 ALA A CA 1
ATOM 2248 C C . ALA A 1 313 ? 14.981 21.287 -28.766 1.00 32.44 313 ALA A C 1
ATOM 2250 O O . ALA A 1 313 ? 14.650 22.463 -28.888 1.00 32.44 313 ALA A O 1
ATOM 2251 N N . ALA A 1 314 ? 14.287 20.299 -29.327 1.00 31.59 314 ALA A N 1
ATOM 2252 C CA . ALA A 1 314 ? 12.917 20.477 -29.755 1.00 31.59 314 ALA A CA 1
ATOM 2253 C C . ALA A 1 314 ? 12.102 20.725 -28.477 1.00 31.59 314 ALA A C 1
ATOM 2255 O O . ALA A 1 314 ? 12.134 19.881 -27.576 1.00 31.59 314 ALA A O 1
ATOM 2256 N N . PRO A 1 315 ? 11.408 21.866 -28.347 1.00 34.12 315 PRO A N 1
ATOM 2257 C CA . PRO A 1 315 ? 10.525 22.073 -27.219 1.00 34.12 315 PRO A CA 1
ATOM 2258 C C . PRO A 1 315 ? 9.381 21.063 -27.345 1.00 34.12 315 PRO A C 1
ATOM 2260 O O . PRO A 1 315 ? 8.566 21.133 -28.263 1.00 34.12 315 PRO A O 1
ATOM 2263 N N . LEU A 1 316 ? 9.334 20.099 -26.425 1.00 37.06 316 LEU A N 1
ATOM 2264 C CA . LEU A 1 316 ? 8.165 19.258 -26.177 1.00 37.06 316 LEU A CA 1
ATOM 2265 C C . LEU A 1 316 ? 7.074 20.146 -25.561 1.00 37.06 316 LEU A C 1
ATOM 2267 O O . LEU A 1 316 ? 6.850 20.169 -24.356 1.00 37.06 316 LEU A O 1
ATOM 2271 N N . ALA A 1 317 ? 6.428 20.936 -26.411 1.00 35.72 317 ALA A N 1
ATOM 2272 C CA . ALA A 1 317 ? 5.231 21.686 -26.088 1.00 35.72 317 ALA A CA 1
ATOM 2273 C C . ALA A 1 317 ? 4.015 20.878 -26.555 1.00 35.72 317 ALA A C 1
ATOM 2275 O O . ALA A 1 317 ? 3.612 20.983 -27.707 1.00 35.72 317 ALA A O 1
ATOM 2276 N N . ALA A 1 318 ? 3.474 20.045 -25.661 1.00 39.16 318 ALA A N 1
ATOM 2277 C CA . ALA A 1 318 ? 2.041 19.756 -25.528 1.00 39.16 318 ALA A CA 1
ATOM 2278 C C . ALA A 1 318 ? 1.819 18.724 -24.405 1.00 39.16 318 ALA A C 1
ATOM 2280 O O . ALA A 1 318 ? 2.025 17.530 -24.600 1.00 39.16 318 ALA A O 1
ATOM 2281 N N . GLY A 1 319 ? 1.343 19.192 -23.244 1.00 36.66 319 GLY A N 1
ATOM 2282 C CA . GLY A 1 319 ? 0.454 18.381 -22.404 1.00 36.66 319 GLY A CA 1
ATOM 2283 C C . GLY A 1 319 ? 1.017 17.694 -21.157 1.00 36.66 319 GLY A C 1
ATOM 2284 O O . GLY A 1 319 ? 0.638 16.561 -20.905 1.00 36.66 319 GLY A O 1
ATOM 2285 N N . ALA A 1 320 ? 1.848 18.360 -20.351 1.00 35.38 320 ALA A N 1
ATOM 2286 C CA . ALA A 1 320 ? 1.867 18.192 -18.887 1.00 35.38 320 ALA A CA 1
ATOM 2287 C C . ALA A 1 320 ? 2.739 19.295 -18.272 1.00 35.38 320 ALA A C 1
ATOM 2289 O O . ALA A 1 320 ? 3.954 19.157 -18.157 1.00 35.38 320 ALA A O 1
ATOM 2290 N N . VAL A 1 321 ? 2.129 20.422 -17.902 1.00 30.88 321 VAL A N 1
ATOM 2291 C CA . VAL A 1 321 ? 2.809 21.437 -17.091 1.00 30.88 321 VAL A CA 1
ATOM 2292 C C . VAL A 1 321 ? 2.952 20.868 -15.682 1.00 30.88 321 VAL A C 1
ATOM 2294 O O . VAL A 1 321 ? 1.999 20.864 -14.909 1.00 30.88 321 VAL A O 1
ATOM 2297 N N . VAL A 1 322 ? 4.138 20.364 -15.352 1.00 36.50 322 VAL A N 1
ATOM 2298 C CA . VAL A 1 322 ? 4.591 20.254 -13.964 1.00 36.50 322 VAL A CA 1
ATOM 2299 C C . VAL A 1 322 ? 5.549 21.424 -13.747 1.00 36.50 322 VAL A C 1
ATOM 2301 O O . VAL A 1 322 ? 6.594 21.458 -14.399 1.00 36.50 322 VAL A O 1
ATOM 2304 N N . PRO A 1 323 ? 5.231 22.412 -12.895 1.00 38.19 323 PRO A N 1
ATOM 2305 C CA . PRO A 1 323 ? 6.198 23.444 -12.563 1.00 38.19 323 PRO A CA 1
ATOM 2306 C C . PRO A 1 323 ? 7.260 22.820 -11.651 1.00 38.19 323 PRO A C 1
ATOM 2308 O O . PRO A 1 323 ? 6.996 22.506 -10.495 1.00 38.19 323 PRO A O 1
ATOM 2311 N N . ALA A 1 324 ? 8.464 22.618 -12.180 1.00 36.88 324 ALA A N 1
ATOM 2312 C CA . ALA A 1 324 ? 9.645 22.280 -11.397 1.00 36.88 324 ALA A CA 1
ATOM 2313 C C . ALA A 1 324 ? 10.531 23.525 -11.278 1.00 36.88 324 ALA A C 1
ATOM 2315 O O . ALA A 1 324 ? 11.551 23.653 -11.950 1.00 36.88 324 ALA A O 1
ATOM 2316 N N . THR A 1 325 ? 10.139 24.464 -10.420 1.00 33.44 325 THR A N 1
ATOM 2317 C CA . THR A 1 325 ? 11.085 25.432 -9.856 1.00 33.44 325 THR A CA 1
ATOM 2318 C C . THR A 1 325 ? 11.736 24.780 -8.642 1.00 33.44 325 THR A C 1
ATOM 2320 O O . THR A 1 325 ? 11.295 24.971 -7.512 1.00 33.44 325 THR A O 1
ATOM 2323 N N . VAL A 1 326 ? 12.771 23.971 -8.869 1.00 36.34 326 VAL A N 1
ATOM 2324 C CA . VAL A 1 326 ? 13.684 23.572 -7.791 1.00 36.34 326 VAL A CA 1
ATOM 2325 C C . VAL A 1 326 ? 14.688 24.706 -7.631 1.00 36.34 326 VAL A C 1
ATOM 2327 O O . VAL A 1 326 ? 15.702 24.775 -8.323 1.00 36.34 326 VAL A O 1
ATOM 2330 N N . SER A 1 327 ? 14.354 25.644 -6.748 1.00 32.94 327 SER A N 1
ATOM 2331 C CA . SER A 1 327 ? 15.318 26.577 -6.178 1.00 32.94 327 SER A CA 1
ATOM 2332 C C . SER A 1 327 ? 16.253 25.767 -5.279 1.00 32.94 327 SER A C 1
ATOM 2334 O O . SER A 1 327 ? 15.850 25.276 -4.228 1.00 32.94 327 SER A O 1
ATOM 2336 N N . TRP A 1 328 ? 17.496 25.578 -5.718 1.00 36.81 328 TRP A N 1
ATOM 2337 C CA . TRP A 1 328 ? 18.572 25.163 -4.826 1.00 36.81 328 TRP A CA 1
ATOM 2338 C C . TRP A 1 328 ? 18.927 26.368 -3.953 1.00 36.81 328 TRP A C 1
ATOM 2340 O O . TRP A 1 328 ? 19.613 27.282 -4.406 1.00 36.81 328 TRP A O 1
ATOM 2350 N N . ALA A 1 329 ? 18.406 26.402 -2.728 1.00 31.19 329 ALA A N 1
ATOM 2351 C CA . ALA A 1 329 ? 18.861 27.339 -1.712 1.00 31.19 329 ALA A CA 1
ATOM 2352 C C . ALA A 1 329 ? 20.220 26.863 -1.171 1.00 31.19 329 ALA A C 1
ATOM 2354 O O . ALA A 1 329 ? 20.359 25.722 -0.728 1.00 31.19 329 ALA A O 1
ATOM 2355 N N . GLU A 1 330 ? 21.228 27.732 -1.245 1.00 35.75 330 GLU A N 1
ATOM 2356 C CA . GLU A 1 330 ? 22.544 27.520 -0.637 1.00 35.75 330 GLU A CA 1
ATOM 2357 C C . GLU A 1 330 ? 22.428 27.303 0.884 1.00 35.75 330 GLU A C 1
ATOM 2359 O O . GLU A 1 330 ? 21.619 27.964 1.542 1.00 35.75 330 GLU A O 1
ATOM 2364 N N . PRO A 1 331 ? 23.260 26.433 1.488 1.00 40.69 331 PRO A N 1
ATOM 2365 C CA . PRO A 1 331 ? 23.319 26.297 2.935 1.00 40.69 331 PRO A CA 1
ATOM 2366 C C . PRO A 1 331 ? 23.963 27.554 3.534 1.00 40.69 331 PRO A C 1
ATOM 2368 O O . PRO A 1 331 ? 25.179 27.751 3.482 1.00 40.69 331 PRO A O 1
ATOM 2371 N N . SER A 1 332 ? 23.142 28.430 4.111 1.00 37.88 332 SER A N 1
ATOM 2372 C CA . SER A 1 332 ? 23.617 29.594 4.853 1.00 37.88 332 SER A CA 1
ATOM 2373 C C . SER A 1 332 ? 24.417 29.162 6.086 1.00 37.88 332 SER A C 1
ATOM 2375 O O . SER A 1 332 ? 23.940 28.401 6.928 1.00 37.88 332 SER A O 1
ATOM 2377 N N . ARG A 1 333 ? 25.643 29.694 6.168 1.00 35.53 333 ARG A N 1
ATOM 2378 C CA . ARG A 1 333 ? 26.555 29.685 7.319 1.00 35.53 333 ARG A CA 1
ATOM 2379 C C . ARG A 1 333 ? 25.819 29.859 8.650 1.00 35.53 333 ARG A C 1
ATOM 2381 O O . ARG A 1 333 ? 25.001 30.763 8.799 1.00 35.53 333 ARG A O 1
ATOM 2388 N N . GLY A 1 334 ? 26.200 29.029 9.620 1.00 35.19 334 GLY A N 1
ATOM 2389 C CA . GLY A 1 334 ? 25.695 29.059 10.986 1.00 35.19 334 GLY A CA 1
ATOM 2390 C C . GLY A 1 334 ? 25.855 30.425 11.650 1.00 35.19 334 GLY A C 1
ATOM 2391 O O . GLY A 1 334 ? 26.946 30.996 11.690 1.00 35.19 334 GLY A O 1
ATOM 2392 N N . VAL A 1 335 ? 24.748 30.916 12.199 1.00 36.84 335 VAL A N 1
ATOM 2393 C CA . VAL A 1 335 ? 24.729 32.012 13.163 1.00 36.84 335 VAL A CA 1
ATOM 2394 C C . VAL A 1 335 ? 24.906 31.403 14.550 1.00 36.84 335 VAL A C 1
ATOM 2396 O O . VAL A 1 335 ? 24.124 30.563 14.991 1.00 36.84 335 VAL A O 1
ATOM 2399 N N . MET A 1 336 ? 25.978 31.821 15.213 1.00 35.53 336 MET A N 1
ATOM 2400 C CA . MET A 1 336 ? 26.303 31.506 16.598 1.00 35.53 336 MET A CA 1
ATOM 2401 C C . MET A 1 336 ? 25.318 32.251 17.513 1.00 35.53 336 MET A C 1
ATOM 2403 O O . MET A 1 336 ? 25.281 33.481 17.503 1.00 35.53 336 MET A O 1
ATOM 2407 N N . VAL A 1 337 ? 24.513 31.523 18.289 1.00 39.31 337 VAL A N 1
ATOM 2408 C CA . VAL A 1 337 ? 23.655 32.101 19.338 1.00 39.31 337 VAL A CA 1
ATOM 2409 C C . VAL A 1 337 ? 24.486 32.211 20.625 1.00 39.31 337 VAL A C 1
ATOM 2411 O O . VAL A 1 337 ? 25.047 31.200 21.053 1.00 39.31 337 VAL A O 1
ATOM 2414 N N . PRO A 1 338 ? 24.614 33.396 21.252 1.00 40.72 338 PRO A N 1
ATOM 2415 C CA . PRO A 1 338 ? 25.306 33.524 22.528 1.00 40.72 338 PRO A CA 1
ATOM 2416 C C . PRO A 1 338 ? 24.461 32.948 23.673 1.00 40.72 338 PRO A C 1
ATOM 2418 O O . PRO A 1 338 ? 23.243 33.117 23.721 1.00 40.72 338 PRO A O 1
ATOM 2421 N N . ALA A 1 339 ? 25.137 32.278 24.607 1.00 41.53 339 ALA A N 1
ATOM 2422 C CA . ALA A 1 339 ? 24.558 31.733 25.827 1.00 41.53 339 ALA A CA 1
ATOM 2423 C C . ALA A 1 339 ? 24.020 32.856 26.736 1.00 41.53 339 ALA A C 1
ATOM 2425 O O . ALA A 1 339 ? 24.779 33.711 27.193 1.00 41.53 339 ALA A O 1
ATOM 2426 N N . GLY A 1 340 ? 22.711 32.833 27.000 1.00 37.09 340 GLY A N 1
ATOM 2427 C CA . GLY A 1 340 ? 22.048 33.618 28.046 1.00 37.09 340 GLY A CA 1
ATOM 2428 C C . GLY A 1 340 ? 21.863 32.796 29.333 1.00 37.09 340 GLY A C 1
ATOM 2429 O O . GLY A 1 340 ? 21.827 31.566 29.260 1.00 37.09 340 GLY A O 1
ATOM 2430 N N . PRO A 1 341 ? 21.786 33.443 30.511 1.00 42.59 341 PRO A N 1
ATOM 2431 C CA . PRO A 1 341 ? 21.956 32.787 31.805 1.00 42.59 341 PRO A CA 1
ATOM 2432 C C . PRO A 1 341 ? 20.723 31.994 32.261 1.00 42.59 341 PRO A C 1
ATOM 2434 O O . PRO A 1 341 ? 19.586 32.289 31.898 1.00 42.59 341 PRO A O 1
ATOM 2437 N N . ALA A 1 342 ? 20.993 30.988 33.095 1.00 41.59 342 ALA A N 1
ATOM 2438 C CA . ALA A 1 342 ? 20.029 30.065 33.684 1.00 41.59 342 ALA A CA 1
ATOM 2439 C C . ALA A 1 342 ? 18.934 30.776 34.510 1.00 41.59 342 ALA A C 1
ATOM 2441 O O . ALA A 1 342 ? 19.259 31.667 35.300 1.00 41.59 342 ALA A O 1
ATOM 2442 N N . PRO A 1 343 ? 17.657 30.361 34.408 1.00 39.81 343 PRO A N 1
ATOM 2443 C CA . PRO A 1 343 ? 16.620 30.849 35.303 1.00 39.81 343 PRO A CA 1
ATOM 2444 C C . PRO A 1 343 ? 16.693 30.145 36.665 1.00 39.81 343 PRO A C 1
ATOM 2446 O O . PRO A 1 343 ? 16.778 28.921 36.765 1.00 39.81 343 PRO A O 1
ATOM 2449 N N . ALA A 1 344 ? 16.660 30.962 37.716 1.00 38.25 344 ALA A N 1
ATOM 2450 C CA . ALA A 1 344 ? 16.582 30.553 39.109 1.00 38.25 344 ALA A CA 1
ATOM 2451 C C . ALA A 1 344 ? 15.219 29.923 39.444 1.00 38.25 344 ALA A C 1
ATOM 2453 O O . ALA A 1 344 ? 14.177 30.345 38.944 1.00 38.25 344 ALA A O 1
ATOM 2454 N N . VAL A 1 345 ? 15.254 28.932 40.333 1.00 47.38 345 VAL A N 1
ATOM 2455 C CA . VAL A 1 345 ? 14.100 28.246 40.929 1.00 47.38 345 VAL A CA 1
ATOM 2456 C C . VAL A 1 345 ? 13.344 29.201 41.867 1.00 47.38 345 VAL A C 1
ATOM 2458 O O . VAL A 1 345 ? 13.966 29.698 42.809 1.00 47.38 345 VAL A O 1
ATOM 2461 N N . PRO A 1 346 ? 12.025 29.427 41.702 1.00 42.66 346 PRO A N 1
ATOM 2462 C CA . PRO A 1 346 ? 11.207 30.032 42.743 1.00 42.66 346 PRO A CA 1
ATOM 2463 C C . PRO A 1 346 ? 10.471 28.974 43.581 1.00 42.66 346 PRO A C 1
ATOM 2465 O O . PRO A 1 346 ? 9.931 27.993 43.072 1.00 42.66 346 PRO A O 1
ATOM 2468 N N . ALA A 1 347 ? 10.478 29.210 44.893 1.00 38.59 347 ALA A N 1
ATOM 2469 C CA . ALA A 1 347 ? 9.753 28.485 45.936 1.00 38.59 347 ALA A CA 1
ATOM 2470 C C . ALA A 1 347 ? 8.225 28.758 45.878 1.00 38.59 347 ALA A C 1
ATOM 2472 O O . ALA A 1 347 ? 7.802 29.694 45.194 1.00 38.59 347 ALA A O 1
ATOM 2473 N N . PRO A 1 348 ? 7.378 27.965 46.569 1.00 42.50 348 PRO A N 1
ATOM 2474 C CA . PRO A 1 348 ? 5.938 27.947 46.330 1.00 42.50 348 PRO A CA 1
ATOM 2475 C C . PRO A 1 348 ? 5.224 29.096 47.055 1.00 42.50 348 PRO A C 1
ATOM 2477 O O . PRO A 1 348 ? 5.441 29.309 48.247 1.00 42.50 348 PRO A O 1
ATOM 2480 N N . ALA A 1 349 ? 4.331 29.794 46.350 1.00 33.84 349 ALA A N 1
ATOM 2481 C CA . ALA A 1 349 ? 3.426 30.785 46.924 1.00 33.84 349 ALA A CA 1
ATOM 2482 C C . ALA A 1 349 ? 1.966 30.458 46.569 1.00 33.84 349 ALA A C 1
ATOM 2484 O O . ALA A 1 349 ? 1.566 30.474 45.410 1.00 33.84 349 ALA A O 1
ATOM 2485 N N . GLU A 1 350 ? 1.240 30.084 47.620 1.00 29.80 350 GLU A N 1
ATOM 2486 C CA . GLU A 1 350 ? -0.118 30.473 48.018 1.00 29.80 350 GLU A CA 1
ATOM 2487 C C . GLU A 1 350 ? -1.173 30.830 46.949 1.00 29.80 350 GLU A C 1
ATOM 2489 O O . GLU A 1 350 ? -1.058 31.767 46.163 1.00 29.80 350 GLU A O 1
ATOM 2494 N N . ASN A 1 351 ? -2.274 30.083 47.017 1.00 34.97 351 ASN A N 1
ATOM 2495 C CA . ASN A 1 351 ? -3.415 30.087 46.112 1.00 34.97 351 ASN A CA 1
ATOM 2496 C C . ASN A 1 351 ? -4.404 31.215 46.477 1.00 34.97 351 ASN A C 1
ATOM 2498 O O . ASN A 1 351 ? -4.957 31.219 47.580 1.00 34.97 351 ASN A O 1
ATOM 2502 N N . ARG A 1 352 ? -4.683 32.145 45.554 1.00 29.80 352 ARG A N 1
ATOM 2503 C CA . ARG A 1 352 ? -5.822 33.076 45.648 1.00 29.80 352 ARG A CA 1
ATOM 2504 C C . ARG A 1 352 ? -6.539 33.175 44.305 1.00 29.80 352 ARG A C 1
ATOM 2506 O O . ARG A 1 352 ? -5.969 33.627 43.318 1.00 29.80 352 ARG A O 1
ATOM 2513 N N . SER A 1 353 ? -7.797 32.748 44.311 1.00 33.41 353 SER A N 1
ATOM 2514 C CA . SER A 1 353 ? -8.751 32.838 43.210 1.00 33.41 353 SER A CA 1
ATOM 2515 C C . SER A 1 353 ? -9.036 34.291 42.826 1.00 33.41 353 SER A C 1
ATOM 2517 O O . SER A 1 353 ? -9.293 35.124 43.695 1.00 33.41 353 SER A O 1
ATOM 2519 N N . ALA A 1 354 ? -9.055 34.568 41.524 1.00 32.62 354 ALA A N 1
ATOM 2520 C CA . ALA A 1 354 ? -9.707 35.739 40.957 1.00 32.62 354 ALA A CA 1
ATOM 2521 C C . ALA A 1 354 ? -10.472 35.317 39.697 1.00 32.62 354 ALA A C 1
ATOM 2523 O O . ALA A 1 354 ? -9.901 34.731 38.777 1.00 32.62 354 ALA A O 1
ATOM 2524 N N . ASP A 1 355 ? -11.772 35.599 39.715 1.00 31.67 355 ASP A N 1
ATOM 2525 C CA . ASP A 1 355 ? -12.720 35.408 38.625 1.00 31.67 355 ASP A CA 1
ATOM 2526 C C . ASP A 1 355 ? -12.335 36.233 37.389 1.00 31.67 355 ASP A C 1
ATOM 2528 O O . ASP A 1 355 ? -12.019 37.421 37.491 1.00 31.67 355 ASP A O 1
ATOM 2532 N N . VAL A 1 356 ? -12.435 35.626 36.204 1.00 31.09 356 VAL A N 1
ATOM 2533 C CA . VAL A 1 356 ? -12.364 36.329 34.917 1.00 31.09 356 VAL A CA 1
ATOM 2534 C C . VAL A 1 356 ? -13.670 36.098 34.168 1.00 31.09 356 VAL A C 1
ATOM 2536 O O . VAL A 1 356 ? -14.026 34.976 33.817 1.00 31.09 356 VAL A O 1
ATOM 2539 N N . SER A 1 357 ? -14.384 37.193 33.929 1.00 28.78 357 SER A N 1
ATOM 2540 C CA . SER A 1 357 ? -15.579 37.273 33.095 1.00 28.78 357 SER A CA 1
ATOM 2541 C C . SER A 1 357 ? -15.174 37.502 31.636 1.00 28.78 357 SER A C 1
ATOM 2543 O O . SER A 1 357 ? -14.388 38.397 31.333 1.00 28.78 357 SER A O 1
ATOM 2545 N N . VAL A 1 358 ? -15.723 36.700 30.719 1.00 31.61 358 VAL A N 1
ATOM 2546 C CA . VAL A 1 358 ? -15.539 36.854 29.268 1.00 31.61 358 VAL A CA 1
ATOM 2547 C C . VAL A 1 358 ? -16.825 37.419 28.670 1.00 31.61 358 VAL A C 1
ATOM 2549 O O . VAL A 1 358 ? -17.877 36.784 28.717 1.00 31.61 358 VAL A O 1
ATOM 2552 N N . GLY A 1 359 ? -16.736 38.631 28.121 1.00 25.94 359 GLY A N 1
ATOM 2553 C CA . GLY A 1 359 ? -17.794 39.268 27.340 1.00 25.94 359 GLY A CA 1
ATOM 2554 C C . GLY A 1 359 ? -17.742 38.835 25.874 1.00 25.94 359 GLY A C 1
ATOM 2555 O O . GLY A 1 359 ? -16.686 38.879 25.246 1.00 25.94 359 GLY A O 1
ATOM 2556 N N . VAL A 1 360 ? -18.891 38.435 25.328 1.00 29.61 360 VAL A N 1
ATOM 2557 C CA . VAL A 1 360 ? -19.082 38.115 23.907 1.00 29.61 360 VAL A CA 1
ATOM 2558 C C . VAL A 1 360 ? -19.628 39.355 23.199 1.00 29.61 360 VAL A C 1
ATOM 2560 O O . VAL A 1 360 ? -20.729 39.807 23.509 1.00 29.61 360 VAL A O 1
ATOM 2563 N N . SER A 1 361 ? -18.875 39.889 22.235 1.00 26.39 361 SER A N 1
ATOM 2564 C CA . SER A 1 361 ? -19.351 40.920 21.304 1.00 26.39 361 SER A CA 1
ATOM 2565 C C . SER A 1 361 ? -19.731 40.286 19.970 1.00 26.39 361 SER A C 1
ATOM 2567 O O . SER A 1 361 ? -18.916 39.625 19.329 1.00 26.39 361 SER A O 1
ATOM 2569 N N . ALA A 1 362 ? -20.973 40.520 19.552 1.00 34.09 362 ALA A N 1
ATOM 2570 C CA . ALA A 1 362 ? -21.494 40.163 18.242 1.00 34.09 362 ALA A CA 1
ATOM 2571 C C . ALA A 1 362 ? -21.042 41.186 17.186 1.00 34.09 362 ALA A C 1
ATOM 2573 O O . ALA A 1 362 ? -21.224 42.390 17.363 1.00 34.09 362 ALA A O 1
ATOM 2574 N N . GLY A 1 363 ? -20.486 40.698 16.077 1.00 27.95 363 GLY A N 1
ATOM 2575 C CA . GLY A 1 363 ? -20.153 41.487 14.895 1.00 27.95 363 GLY A CA 1
ATOM 2576 C C . GLY A 1 363 ? -20.650 40.781 13.638 1.00 27.95 363 GLY A C 1
ATOM 2577 O O . GLY A 1 363 ? -20.152 39.720 13.280 1.00 27.95 363 GLY A O 1
ATOM 2578 N N . VAL A 1 364 ? -21.662 41.375 13.010 1.00 36.19 364 VAL A N 1
ATOM 2579 C CA . VAL A 1 364 ? -22.259 40.992 11.724 1.00 36.19 364 VAL A CA 1
ATOM 2580 C C . VAL A 1 364 ? -21.332 41.434 10.594 1.00 36.19 364 VAL A C 1
ATOM 2582 O O . VAL A 1 364 ? -20.958 42.603 10.577 1.00 36.19 364 VAL A O 1
ATOM 2585 N N . LEU A 1 365 ? -21.027 40.560 9.627 1.00 30.47 365 LEU A N 1
ATOM 2586 C CA . LEU A 1 365 ? -20.610 40.983 8.288 1.00 30.47 365 LEU A CA 1
ATOM 2587 C C . LEU A 1 365 ? -21.105 40.030 7.190 1.00 30.47 365 LEU A C 1
ATOM 2589 O O . LEU A 1 365 ? -21.210 38.817 7.355 1.00 30.47 365 LEU A O 1
ATOM 2593 N N . ASP A 1 366 ? -21.430 40.706 6.100 1.00 27.53 366 ASP A N 1
ATOM 2594 C CA . ASP A 1 366 ? -22.145 40.380 4.874 1.00 27.53 366 ASP A CA 1
ATOM 2595 C C . ASP A 1 366 ? -21.380 39.408 3.949 1.00 27.53 366 ASP A C 1
ATOM 2597 O O . ASP A 1 366 ? -20.154 39.481 3.849 1.00 27.53 366 ASP A O 1
ATOM 2601 N N . VAL A 1 367 ? -22.088 38.513 3.247 1.00 31.50 367 VAL A N 1
ATOM 2602 C CA . VAL A 1 367 ? -21.502 37.588 2.254 1.00 31.50 367 VAL A CA 1
ATOM 2603 C C . VAL A 1 367 ? -22.308 37.630 0.957 1.00 31.50 367 VAL A C 1
ATOM 2605 O O . VAL A 1 367 ? -23.478 37.256 0.916 1.00 31.50 367 VAL A O 1
ATOM 2608 N N . SER A 1 368 ? -21.628 38.020 -0.122 1.00 28.98 368 SER A N 1
ATOM 2609 C CA . SER A 1 368 ? -22.087 37.950 -1.515 1.00 28.98 368 SER A CA 1
ATOM 2610 C C . SER A 1 368 ? -21.417 36.763 -2.238 1.00 28.98 368 SER A C 1
ATOM 2612 O O . SER A 1 368 ? -20.241 36.506 -1.965 1.00 28.98 368 SER A O 1
ATOM 2614 N N . PRO A 1 369 ? -22.095 36.018 -3.142 1.00 49.62 369 PRO A N 1
ATOM 2615 C CA . PRO A 1 369 ? -21.546 34.785 -3.703 1.00 49.62 369 PRO A CA 1
ATOM 2616 C C . PRO A 1 369 ? -21.021 34.932 -5.143 1.00 49.62 369 PRO A C 1
ATOM 2618 O O . PRO A 1 369 ? -21.689 35.481 -6.017 1.00 49.62 369 PRO A O 1
ATOM 2621 N N . ALA A 1 370 ? -19.873 34.309 -5.424 1.00 29.00 370 ALA A N 1
ATOM 2622 C CA . ALA A 1 370 ? -19.524 33.802 -6.754 1.00 29.00 370 ALA A CA 1
ATOM 2623 C C . ALA A 1 370 ? -18.623 32.549 -6.636 1.00 29.00 370 ALA A C 1
ATOM 2625 O O . ALA A 1 370 ? -17.884 32.429 -5.657 1.00 29.00 370 ALA A O 1
ATOM 2626 N N . PRO A 1 371 ? -18.697 31.591 -7.583 1.00 46.25 371 PRO A N 1
ATOM 2627 C CA . PRO A 1 371 ? -18.292 30.209 -7.341 1.00 46.25 371 PRO A CA 1
ATOM 2628 C C . PRO A 1 371 ? -16.880 29.896 -7.853 1.00 46.25 371 PRO A C 1
ATOM 2630 O O . PRO A 1 371 ? -16.506 30.292 -8.956 1.00 46.25 371 PRO A O 1
ATOM 2633 N N . VAL A 1 372 ? -16.128 29.088 -7.102 1.00 32.38 372 VAL A N 1
ATOM 2634 C CA . VAL A 1 372 ? -14.963 28.362 -7.628 1.00 32.38 372 VAL A CA 1
ATOM 2635 C C . VAL A 1 372 ? -14.869 26.974 -7.001 1.00 32.38 372 VAL A C 1
ATOM 2637 O O . VAL A 1 372 ? -14.938 26.799 -5.787 1.00 32.38 372 VAL A O 1
ATOM 2640 N N . SER A 1 373 ? -14.761 25.991 -7.891 1.00 32.44 373 SER A N 1
ATOM 2641 C CA . SER A 1 373 ? -14.706 24.555 -7.647 1.00 32.44 373 SER A CA 1
ATOM 2642 C C . SER A 1 373 ? -13.489 24.097 -6.844 1.00 32.44 373 SER A C 1
ATOM 2644 O O . SER A 1 373 ? -12.366 24.502 -7.121 1.00 32.44 373 SER A O 1
ATOM 2646 N N . GLY A 1 374 ? -13.731 23.100 -5.987 1.00 35.69 374 GLY A N 1
ATOM 2647 C CA . GLY A 1 374 ? -12.839 21.955 -5.789 1.00 35.69 374 GLY A CA 1
ATOM 2648 C C . GLY A 1 374 ? -11.587 22.196 -4.949 1.00 35.69 374 GLY A C 1
ATOM 2649 O O . GLY A 1 374 ? -10.487 22.251 -5.487 1.00 35.69 374 GLY A O 1
ATOM 2650 N N . VAL A 1 375 ? -11.742 22.207 -3.622 1.00 28.03 375 VAL A N 1
ATOM 2651 C CA . VAL A 1 375 ? -10.625 22.064 -2.677 1.00 28.03 375 VAL A CA 1
ATOM 2652 C C . VAL A 1 375 ? -10.823 20.790 -1.858 1.00 28.03 375 VAL A C 1
ATOM 2654 O O . VAL A 1 375 ? -11.860 20.586 -1.231 1.00 28.03 375 VAL A O 1
ATOM 2657 N N . ALA A 1 376 ? -9.815 19.919 -1.911 1.00 30.34 376 ALA A N 1
ATOM 2658 C CA . ALA A 1 376 ? -9.700 18.719 -1.099 1.00 30.34 376 ALA A CA 1
ATOM 2659 C C . ALA A 1 376 ? -9.546 19.098 0.382 1.00 30.34 376 ALA A C 1
ATOM 2661 O O . ALA A 1 376 ? -8.657 19.865 0.748 1.00 30.34 376 ALA A O 1
ATOM 2662 N N . VAL A 1 377 ? -10.414 18.546 1.228 1.00 27.77 377 VAL A N 1
ATOM 2663 C CA . VAL A 1 377 ? -10.383 18.751 2.678 1.00 27.77 377 VAL A CA 1
ATOM 2664 C C . VAL A 1 377 ? -9.238 17.927 3.269 1.00 27.77 377 VAL A C 1
ATOM 2666 O O . VAL A 1 377 ? -9.329 16.706 3.392 1.00 27.77 377 VAL A O 1
ATOM 2669 N N . ALA A 1 378 ? -8.152 18.603 3.641 1.00 30.20 378 ALA A N 1
ATOM 2670 C CA . ALA A 1 378 ? -7.159 18.073 4.564 1.00 30.20 378 ALA A CA 1
ATOM 2671 C C . ALA A 1 378 ? -7.745 18.142 5.982 1.00 30.20 378 ALA A C 1
ATOM 2673 O O . ALA A 1 378 ? -7.981 19.222 6.517 1.00 30.20 378 ALA A O 1
ATOM 2674 N N . SER A 1 379 ? -8.019 16.982 6.575 1.00 28.78 379 SER A N 1
ATOM 2675 C CA . SER A 1 379 ? -8.459 16.886 7.967 1.00 28.78 379 SER A CA 1
ATOM 2676 C C . SER A 1 379 ? -7.233 16.990 8.877 1.00 28.78 379 SER A C 1
ATOM 2678 O O . SER A 1 379 ? -6.476 16.030 9.004 1.00 28.78 379 SER A O 1
ATOM 2680 N N . MET A 1 380 ? -7.012 18.160 9.478 1.00 27.95 380 MET A N 1
ATOM 2681 C CA . MET A 1 380 ? -6.104 18.309 10.617 1.00 27.95 380 MET A CA 1
ATOM 2682 C C . MET A 1 380 ? -6.840 17.882 11.887 1.00 27.95 380 MET A C 1
ATOM 2684 O O . MET A 1 380 ? -7.866 18.458 12.242 1.00 27.95 380 MET A O 1
ATOM 2688 N N . GLY A 1 381 ? -6.315 16.852 12.550 1.00 27.34 381 GLY A N 1
ATOM 2689 C CA . GLY A 1 381 ? -6.766 16.428 13.869 1.00 27.34 381 GLY A CA 1
ATOM 2690 C C . GLY A 1 381 ? -6.344 17.440 14.928 1.00 27.34 381 GLY A C 1
ATOM 2691 O O . GLY A 1 381 ? -5.154 17.687 15.114 1.00 27.34 381 GLY A O 1
ATOM 2692 N N . VAL A 1 382 ? -7.326 18.010 15.619 1.00 26.89 382 VAL A N 1
ATOM 2693 C CA . VAL A 1 382 ? -7.137 18.712 16.888 1.00 26.89 382 VAL A CA 1
ATOM 2694 C C . VAL A 1 382 ? -7.430 17.695 17.986 1.00 26.89 382 VAL A C 1
ATOM 2696 O O . VAL A 1 382 ? -8.567 17.256 18.142 1.00 26.89 382 VAL A O 1
ATOM 2699 N N . SER A 1 383 ? -6.388 17.274 18.701 1.00 29.69 383 SER A N 1
ATOM 2700 C CA . SER A 1 383 ? -6.518 16.502 19.936 1.00 29.69 383 SER A CA 1
ATOM 2701 C C . SER A 1 383 ? -6.703 17.480 21.089 1.00 29.69 383 SER A C 1
ATOM 2703 O O . SER A 1 383 ? -5.741 18.113 21.517 1.00 29.69 383 SER A O 1
ATOM 2705 N N . GLU A 1 384 ? -7.928 17.605 21.589 1.00 28.05 384 GLU A N 1
ATOM 2706 C CA . GLU A 1 384 ? -8.214 18.301 22.841 1.00 28.05 384 GLU A CA 1
ATOM 2707 C C . GLU A 1 384 ? -8.483 17.245 23.919 1.00 28.05 384 GLU A C 1
ATOM 2709 O O . GLU A 1 384 ? -9.453 16.488 23.861 1.00 28.05 384 GLU A O 1
ATOM 2714 N N . ALA A 1 385 ? -7.550 17.131 24.865 1.00 28.73 385 ALA A N 1
ATOM 2715 C CA . ALA A 1 385 ? -7.662 16.250 26.015 1.00 28.73 385 ALA A CA 1
ATOM 2716 C C . ALA A 1 385 ? -8.612 16.887 27.037 1.00 28.73 385 ALA A C 1
ATOM 2718 O O . ALA A 1 385 ? -8.229 17.798 27.768 1.00 28.73 385 ALA A O 1
ATOM 2719 N N . VAL A 1 386 ? -9.853 16.405 27.087 1.00 28.58 386 VAL A N 1
ATOM 2720 C CA . VAL A 1 386 ? -10.795 16.729 28.162 1.00 28.58 386 VAL A CA 1
ATOM 2721 C C . VAL A 1 386 ? -10.629 15.692 29.270 1.00 28.58 386 VAL A C 1
ATOM 2723 O O . VAL A 1 386 ? -11.079 14.553 29.156 1.00 28.58 386 VAL A O 1
ATOM 2726 N N . SER A 1 387 ? -9.965 16.099 30.349 1.00 26.36 387 SER A N 1
ATOM 2727 C CA . SER A 1 387 ? -9.930 15.371 31.616 1.00 26.36 387 SER A CA 1
ATOM 2728 C C . SER A 1 387 ? -11.267 15.558 32.336 1.00 26.36 387 SER A C 1
ATOM 2730 O O . SER A 1 387 ? -11.586 16.669 32.756 1.00 26.36 387 SER A O 1
ATOM 2732 N N . VAL A 1 388 ? -12.047 14.486 32.495 1.00 33.84 388 VAL A N 1
ATOM 2733 C CA . VAL A 1 388 ? -13.242 14.482 33.354 1.00 33.84 388 VAL A CA 1
ATOM 2734 C C . VAL A 1 388 ? -12.932 13.688 34.615 1.00 33.84 388 VAL A C 1
ATOM 2736 O O . VAL A 1 388 ? -12.616 12.503 34.547 1.00 33.84 388 VAL A O 1
ATOM 2739 N N . SER A 1 389 ? -13.019 14.369 35.756 1.00 29.56 389 SER A N 1
ATOM 2740 C CA . SER A 1 389 ? -12.920 13.782 37.090 1.00 29.56 389 SER A CA 1
ATOM 2741 C C . SER A 1 389 ? -14.169 12.966 37.427 1.00 29.56 389 SER A C 1
ATOM 2743 O O . SER A 1 389 ? -15.296 13.449 37.329 1.00 29.56 389 SER A O 1
ATOM 2745 N N . GLU A 1 390 ? -13.934 11.736 37.860 1.00 39.78 390 GLU A N 1
ATOM 2746 C CA . GLU A 1 390 ? -14.898 10.754 38.352 1.00 39.78 390 GLU A CA 1
ATOM 2747 C C . GLU A 1 390 ? -15.238 11.026 39.832 1.00 39.78 390 GLU A C 1
ATOM 2749 O O . GLU A 1 390 ? -14.316 11.214 40.633 1.00 39.78 390 GLU A O 1
ATOM 2754 N N . PRO A 1 391 ? -16.517 11.047 40.256 1.00 39.88 391 PRO A N 1
ATOM 2755 C CA . PRO A 1 391 ? -16.845 10.962 41.668 1.00 39.88 391 PRO A CA 1
ATOM 2756 C C . PRO A 1 391 ? -17.084 9.505 42.079 1.00 39.88 391 PRO A C 1
ATOM 2758 O O . PRO A 1 391 ? -17.947 8.806 41.551 1.00 39.88 391 PRO A O 1
ATOM 2761 N N . ALA A 1 392 ? -16.319 9.092 43.086 1.00 34.12 392 ALA A N 1
ATOM 2762 C CA . ALA A 1 392 ? -16.470 7.847 43.816 1.00 34.12 392 ALA A CA 1
ATOM 2763 C C . ALA A 1 392 ? -17.851 7.743 44.485 1.00 34.12 392 ALA A C 1
ATOM 2765 O O . ALA A 1 392 ? -18.271 8.655 45.201 1.00 34.12 392 ALA A O 1
ATOM 2766 N N . ALA A 1 393 ? -18.511 6.593 44.335 1.00 32.34 393 ALA A N 1
ATOM 2767 C CA . ALA A 1 393 ? -19.647 6.218 45.163 1.00 32.34 393 ALA A CA 1
ATOM 2768 C C . ALA A 1 393 ? -19.518 4.773 45.658 1.00 32.34 393 ALA A C 1
ATOM 2770 O O . ALA A 1 393 ? -19.229 3.840 44.913 1.00 32.34 393 ALA A O 1
ATOM 2771 N N . ALA A 1 394 ? -19.705 4.668 46.969 1.00 33.62 394 ALA A N 1
ATOM 2772 C CA . ALA A 1 394 ? -19.613 3.513 47.840 1.00 33.62 394 ALA A CA 1
ATOM 2773 C C . ALA A 1 394 ? -20.388 2.274 47.367 1.00 33.62 394 ALA A C 1
ATOM 2775 O O . ALA A 1 394 ? -21.500 2.357 46.850 1.00 33.62 394 ALA A O 1
ATOM 2776 N N . GLY A 1 395 ? -19.801 1.111 47.653 1.00 33.50 395 GLY A N 1
ATOM 2777 C CA . GLY A 1 395 ? -20.410 -0.188 47.425 1.00 33.50 395 GLY A CA 1
ATOM 2778 C C . GLY A 1 395 ? -21.540 -0.514 48.399 1.00 33.50 395 GLY A C 1
ATOM 2779 O O . GLY A 1 395 ? -21.491 -0.185 49.584 1.00 33.50 395 GLY A O 1
ATOM 2780 N N . VAL A 1 396 ? -22.525 -1.249 47.886 1.00 33.28 396 VAL A N 1
ATOM 2781 C CA . VAL A 1 396 ? -23.456 -2.065 48.666 1.00 33.28 396 VAL A CA 1
ATOM 2782 C C . VAL A 1 396 ? -23.620 -3.393 47.930 1.00 33.28 396 VAL A C 1
ATOM 2784 O O . VAL A 1 396 ? -24.046 -3.427 46.780 1.00 33.28 396 VAL A O 1
ATOM 2787 N N . SER A 1 397 ? -23.253 -4.487 48.599 1.00 34.66 397 SER A N 1
ATOM 2788 C CA . SER A 1 397 ? -23.461 -5.860 48.136 1.00 34.66 397 SER A CA 1
ATOM 2789 C C . SER A 1 397 ? -24.838 -6.366 48.564 1.00 34.66 397 SER A C 1
ATOM 2791 O O . SER A 1 397 ? -25.139 -6.318 49.758 1.00 34.66 397 SER A O 1
ATOM 2793 N N . VAL A 1 398 ? -25.616 -6.955 47.652 1.00 36.22 398 VAL A N 1
ATOM 2794 C CA . VAL A 1 398 ? -26.681 -7.912 47.998 1.00 36.22 398 VAL A CA 1
ATOM 2795 C C . VAL A 1 398 ? -26.695 -9.043 46.970 1.00 36.22 398 VAL A C 1
ATOM 2797 O O . VAL A 1 398 ? -26.549 -8.820 45.772 1.00 36.22 398 VAL A O 1
ATOM 2800 N N . ALA A 1 399 ? -26.809 -10.264 47.486 1.00 33.69 399 ALA A N 1
ATOM 2801 C CA . ALA A 1 399 ? -26.695 -11.533 46.789 1.00 33.69 399 ALA A CA 1
ATOM 2802 C C . ALA A 1 399 ? -28.022 -12.033 46.174 1.00 33.69 399 ALA A C 1
ATOM 2804 O O . ALA A 1 399 ? -29.085 -11.821 46.745 1.00 33.69 399 ALA A O 1
ATOM 2805 N N . ALA A 1 400 ? -27.870 -12.735 45.041 1.00 37.34 400 ALA A N 1
ATOM 2806 C CA . ALA A 1 400 ? -28.605 -13.885 44.481 1.00 37.34 400 ALA A CA 1
ATOM 2807 C C . ALA A 1 400 ? -30.126 -14.065 44.716 1.00 37.34 400 ALA A C 1
ATOM 2809 O O . ALA A 1 400 ? -30.553 -14.267 45.848 1.00 37.34 400 ALA A O 1
ATOM 2810 N N . ALA A 1 401 ? -30.903 -14.222 43.627 1.00 35.31 401 ALA A N 1
ATOM 2811 C CA . ALA A 1 401 ? -31.397 -15.530 43.142 1.00 35.31 401 ALA A CA 1
ATOM 2812 C C . ALA A 1 401 ? -32.442 -15.423 41.995 1.00 35.31 401 ALA A C 1
ATOM 2814 O O . ALA A 1 401 ? -33.282 -14.530 41.992 1.00 35.31 401 ALA A O 1
ATOM 2815 N N . ASP A 1 402 ? -32.391 -16.445 41.133 1.00 33.56 402 ASP A N 1
ATOM 2816 C CA . ASP A 1 402 ? -33.463 -17.128 40.378 1.00 33.56 402 ASP A CA 1
ATOM 2817 C C . ASP A 1 402 ? -33.890 -16.730 38.942 1.00 33.56 402 ASP A C 1
ATOM 2819 O O . ASP A 1 402 ? -34.250 -15.599 38.625 1.00 33.56 402 ASP A O 1
ATOM 2823 N N . GLU A 1 403 ? -33.864 -17.770 38.094 1.00 39.94 403 GLU A N 1
ATOM 2824 C CA . GLU A 1 403 ? -34.367 -17.934 36.714 1.00 39.94 403 GLU A CA 1
ATOM 2825 C C . GLU A 1 403 ? -35.916 -17.977 36.703 1.00 39.94 403 GLU A C 1
ATOM 2827 O O . GLU A 1 403 ? -36.480 -18.436 37.703 1.00 39.94 403 GLU A O 1
ATOM 2832 N N . PRO A 1 404 ? -36.653 -17.581 35.624 1.00 43.50 404 PRO A N 1
ATOM 2833 C CA . PRO A 1 404 ? -36.904 -18.527 34.509 1.00 43.50 404 PRO A CA 1
ATOM 2834 C C . PRO A 1 404 ? -37.307 -17.965 33.099 1.00 43.50 404 PRO A C 1
ATOM 2836 O O . PRO A 1 404 ? -37.986 -16.952 32.974 1.00 43.50 404 PRO A O 1
ATOM 2839 N N . VAL A 1 405 ? -36.977 -18.760 32.059 1.00 43.28 405 VAL A N 1
ATOM 2840 C CA . VAL A 1 405 ? -37.705 -19.143 30.799 1.00 43.28 405 VAL A CA 1
ATOM 2841 C C . VAL A 1 405 ? -38.220 -18.075 29.780 1.00 43.28 405 VAL A C 1
ATOM 2843 O O . VAL A 1 405 ? -39.003 -17.200 30.144 1.00 43.28 405 VAL A O 1
ATOM 2846 N N . PRO A 1 406 ? -37.928 -18.216 28.454 1.00 55.12 406 PRO A N 1
ATOM 2847 C CA . PRO A 1 406 ? -38.387 -17.298 27.392 1.00 55.12 406 PRO A CA 1
ATOM 2848 C C . PRO A 1 406 ? -39.630 -17.778 26.592 1.00 55.12 406 PRO A C 1
ATOM 2850 O O . PRO A 1 406 ? -39.827 -18.987 26.438 1.00 55.12 406 PRO A O 1
ATOM 2853 N N . PRO A 1 407 ? -40.427 -16.864 25.987 1.00 58.06 407 PRO A N 1
ATOM 2854 C CA . PRO A 1 407 ? -41.410 -17.189 24.944 1.00 58.06 407 PRO A CA 1
ATOM 2855 C C . PRO A 1 407 ? -40.893 -16.927 23.501 1.00 58.06 407 PRO A C 1
ATOM 2857 O O . PRO A 1 407 ? -39.923 -16.187 23.327 1.00 58.06 407 PRO A O 1
ATOM 2860 N N . PRO A 1 408 ? -41.522 -17.519 22.457 1.00 57.44 408 PRO A N 1
ATOM 2861 C CA . PRO A 1 408 ? -41.015 -17.517 21.079 1.00 57.44 408 PRO A CA 1
ATOM 2862 C C . PRO A 1 408 ? -41.694 -16.499 20.131 1.00 57.44 408 PRO A C 1
ATOM 2864 O O . PRO A 1 408 ? -42.777 -16.000 20.430 1.00 57.44 408 PRO A O 1
ATOM 2867 N N . ALA A 1 409 ? -41.072 -16.349 18.947 1.00 47.50 409 ALA A N 1
ATOM 2868 C CA . ALA A 1 409 ? -41.643 -16.106 17.602 1.00 47.50 409 ALA A CA 1
ATOM 2869 C C . ALA A 1 409 ? -41.325 -14.769 16.871 1.00 47.50 409 ALA A C 1
ATOM 2871 O O . ALA A 1 409 ? -41.788 -13.697 17.243 1.00 47.50 409 ALA A O 1
ATOM 2872 N N . ASP A 1 410 ? -40.583 -14.942 15.765 1.00 41.16 410 ASP A N 1
ATOM 2873 C CA . ASP A 1 410 ? -40.844 -14.521 14.371 1.00 41.16 410 ASP A CA 1
ATOM 2874 C C . ASP A 1 410 ? -40.749 -13.052 13.868 1.00 41.16 410 ASP A C 1
ATOM 2876 O O . ASP A 1 410 ? -41.680 -12.260 13.990 1.00 41.16 410 ASP A O 1
ATOM 2880 N N . GLY A 1 411 ? -39.676 -12.812 13.079 1.00 38.94 411 GLY A N 1
ATOM 2881 C CA . GLY A 1 411 ? -39.620 -12.033 11.812 1.00 38.94 411 GLY A CA 1
ATOM 2882 C C . GLY A 1 411 ? -39.103 -10.574 11.864 1.00 38.94 411 GLY A C 1
ATOM 2883 O O . GLY A 1 411 ? -39.244 -9.941 12.907 1.00 38.94 411 GLY A O 1
ATOM 2884 N N . PRO A 1 412 ? -38.582 -9.957 10.764 1.00 51.53 412 PRO A N 1
ATOM 2885 C CA . PRO A 1 412 ? -38.169 -10.458 9.439 1.00 51.53 412 PRO A CA 1
ATOM 2886 C C . PRO A 1 412 ? -36.685 -10.148 9.067 1.00 51.53 412 PRO A C 1
ATOM 2888 O O . PRO A 1 412 ? -35.952 -9.484 9.795 1.00 51.53 412 PRO A O 1
ATOM 2891 N N . ASP A 1 413 ? -36.261 -10.660 7.907 1.00 54.06 413 ASP A N 1
ATOM 2892 C CA . ASP A 1 413 ? -34.890 -10.802 7.390 1.00 54.06 413 ASP A CA 1
ATOM 2893 C C . ASP A 1 413 ? -33.951 -9.577 7.468 1.00 54.06 413 ASP A C 1
ATOM 2895 O O . ASP A 1 413 ? -34.162 -8.544 6.828 1.00 54.06 413 ASP A O 1
ATOM 2899 N N . ALA A 1 414 ? -32.823 -9.772 8.162 1.00 51.06 414 ALA A N 1
ATOM 2900 C CA . ALA A 1 414 ? -31.633 -8.921 8.131 1.00 51.06 414 ALA A CA 1
ATOM 2901 C C . ALA A 1 414 ? -30.465 -9.658 7.432 1.00 51.06 414 ALA A C 1
ATOM 2903 O O . ALA A 1 414 ? -30.360 -10.883 7.535 1.00 51.06 414 ALA A O 1
ATOM 2904 N N . PRO A 1 415 ? -29.572 -8.951 6.714 1.00 48.69 415 PRO A N 1
ATOM 2905 C CA . PRO A 1 415 ? -28.554 -9.574 5.869 1.00 48.69 415 PRO A CA 1
ATOM 2906 C C . PRO A 1 415 ? -27.497 -10.358 6.675 1.00 48.69 415 PRO A C 1
ATOM 2908 O O . PRO A 1 415 ? -26.795 -9.807 7.518 1.00 48.69 415 PRO A O 1
ATOM 2911 N N . ALA A 1 416 ? -27.424 -11.657 6.370 1.00 50.66 416 ALA A N 1
ATOM 2912 C CA . ALA A 1 416 ? -26.456 -12.706 6.726 1.00 50.66 416 ALA A CA 1
ATOM 2913 C C . ALA A 1 416 ? -25.266 -12.357 7.674 1.00 50.66 416 ALA A C 1
ATOM 2915 O O . ALA A 1 416 ? -24.249 -11.827 7.220 1.00 50.66 416 ALA A O 1
ATOM 2916 N N . PRO A 1 417 ? -25.300 -12.800 8.952 1.00 54.97 417 PRO A N 1
ATOM 2917 C CA . PRO A 1 417 ? -24.177 -12.763 9.911 1.00 54.97 417 PRO A CA 1
ATOM 2918 C C . PRO A 1 417 ? -23.112 -13.874 9.728 1.00 54.97 417 PRO A C 1
ATOM 2920 O O . PRO A 1 417 ? -22.268 -14.091 10.597 1.00 54.97 417 PRO A O 1
ATOM 2923 N N . GLU A 1 418 ? -23.127 -14.602 8.612 1.00 46.69 418 GLU A N 1
ATOM 2924 C CA . GLU A 1 418 ? -22.422 -15.886 8.469 1.00 46.69 418 GLU A CA 1
ATOM 2925 C C . GLU A 1 418 ? -20.887 -15.760 8.364 1.00 46.69 418 GLU A C 1
ATOM 2927 O O . GLU A 1 418 ? -20.160 -16.609 8.875 1.00 46.69 418 GLU A O 1
ATOM 2932 N N . ALA A 1 419 ? -20.366 -14.668 7.791 1.00 46.19 419 ALA A N 1
ATOM 2933 C CA . ALA A 1 419 ? -18.919 -14.477 7.633 1.00 46.19 419 ALA A CA 1
ATOM 2934 C C . ALA A 1 419 ? -18.198 -14.160 8.961 1.00 46.19 419 ALA A C 1
ATOM 2936 O O . ALA A 1 419 ? -17.128 -14.697 9.225 1.00 46.19 419 ALA A O 1
ATOM 2937 N N . ALA A 1 420 ? -18.808 -13.352 9.835 1.00 51.94 420 ALA A N 1
ATOM 2938 C CA . ALA A 1 420 ? -18.241 -13.046 11.153 1.00 51.94 420 ALA A CA 1
ATOM 2939 C C . ALA A 1 420 ? -18.332 -14.241 12.118 1.00 51.94 420 ALA A C 1
ATOM 2941 O O . ALA A 1 420 ? -17.480 -14.400 12.994 1.00 51.94 420 ALA A O 1
ATOM 2942 N N . ALA A 1 421 ? -19.347 -15.096 11.947 1.00 57.12 421 ALA A N 1
ATOM 2943 C CA . ALA A 1 421 ? -19.465 -16.339 12.700 1.00 57.12 421 ALA A CA 1
ATOM 2944 C C . ALA A 1 421 ? -18.342 -17.326 12.339 1.00 57.12 421 ALA A C 1
ATOM 2946 O O . ALA A 1 421 ? -17.799 -17.969 13.233 1.00 57.12 421 ALA A O 1
ATOM 2947 N N . LEU A 1 422 ? -17.946 -17.408 11.064 1.00 50.44 422 LEU A N 1
ATOM 2948 C CA . LEU A 1 422 ? -16.848 -18.274 10.618 1.00 50.44 422 LEU A CA 1
ATOM 2949 C C . LEU A 1 422 ? -15.492 -17.848 11.207 1.00 50.44 422 LEU A C 1
ATOM 2951 O O . LEU A 1 422 ? -14.796 -18.688 11.776 1.00 50.44 422 LEU A O 1
ATOM 2955 N N . ASP A 1 423 ? -15.164 -16.553 11.182 1.00 52.00 423 ASP A N 1
ATOM 2956 C CA . ASP A 1 423 ? -13.905 -16.048 11.755 1.00 52.00 423 ASP A CA 1
ATOM 2957 C C . ASP A 1 423 ? -13.840 -16.237 13.284 1.00 52.00 423 ASP A C 1
ATOM 2959 O O . ASP A 1 423 ? -12.791 -16.576 13.839 1.00 52.00 423 ASP A O 1
ATOM 2963 N N . ALA A 1 424 ? -14.968 -16.067 13.985 1.00 63.66 424 ALA A N 1
ATOM 2964 C CA . ALA A 1 424 ? -15.052 -16.304 15.427 1.00 63.66 424 ALA A CA 1
ATOM 2965 C C . ALA A 1 424 ? -14.895 -17.792 15.784 1.00 63.66 424 ALA A C 1
ATOM 2967 O O . ALA A 1 424 ? -14.255 -18.129 16.784 1.00 63.66 424 ALA A O 1
ATOM 2968 N N . VAL A 1 425 ? -15.445 -18.688 14.958 1.00 71.00 425 VAL A N 1
ATOM 2969 C CA . VAL A 1 425 ? -15.285 -20.141 15.115 1.00 71.00 425 VAL A CA 1
ATOM 2970 C C . VAL A 1 425 ? -13.827 -20.551 14.897 1.00 71.00 425 VAL A C 1
ATOM 2972 O O . VAL A 1 425 ? -13.300 -21.357 15.669 1.00 71.00 425 VAL A O 1
ATOM 2975 N N . ASP A 1 426 ? -13.145 -19.966 13.910 1.00 75.00 426 ASP A N 1
ATOM 2976 C CA . ASP A 1 426 ? -11.735 -20.255 13.638 1.00 75.00 426 ASP A CA 1
ATOM 2977 C C . ASP A 1 426 ? -10.801 -19.732 14.740 1.00 75.00 426 ASP A C 1
ATOM 2979 O O . ASP A 1 426 ? -9.885 -20.457 15.152 1.00 75.00 426 ASP A O 1
ATOM 2983 N N . ALA A 1 427 ? -11.072 -18.541 15.285 1.00 75.25 427 ALA A N 1
ATOM 2984 C CA . ALA A 1 427 ? -10.343 -17.983 16.425 1.00 75.25 427 ALA A CA 1
ATOM 2985 C C . ALA A 1 427 ? -10.530 -18.834 17.694 1.00 75.25 427 ALA A C 1
ATOM 2987 O O . ALA A 1 427 ? -9.550 -19.249 18.314 1.00 75.25 427 ALA A O 1
ATOM 2988 N N . ALA A 1 428 ? -11.771 -19.208 18.025 1.00 82.94 428 ALA A N 1
ATOM 2989 C CA . ALA A 1 428 ? -12.052 -20.082 19.165 1.00 82.94 428 ALA A CA 1
ATOM 2990 C C . ALA A 1 428 ? -11.390 -21.467 19.010 1.00 82.94 428 ALA A C 1
ATOM 2992 O O . ALA A 1 428 ? -10.884 -22.051 19.975 1.00 82.94 428 ALA A O 1
ATOM 2993 N N . ALA A 1 429 ? -11.342 -22.000 17.784 1.00 86.94 429 ALA A N 1
ATOM 2994 C CA . ALA A 1 429 ? -10.637 -23.242 17.490 1.00 86.94 429 ALA A CA 1
ATOM 2995 C C . ALA A 1 429 ? -9.108 -23.096 17.613 1.00 86.94 429 ALA A C 1
ATOM 2997 O O . ALA A 1 429 ? -8.435 -24.049 18.028 1.00 86.94 429 ALA A O 1
ATOM 2998 N N . GLU A 1 430 ? -8.543 -21.938 17.257 1.00 88.69 430 GLU A N 1
ATOM 2999 C CA . GLU A 1 430 ? -7.127 -21.612 17.464 1.00 88.69 430 GLU A CA 1
ATOM 3000 C C . GLU A 1 430 ? -6.781 -21.530 18.956 1.00 88.69 430 GLU A C 1
ATOM 3002 O O . GLU A 1 430 ? -5.816 -22.174 19.382 1.00 88.69 430 GLU A O 1
ATOM 3007 N N . ASP A 1 431 ? -7.615 -20.870 19.757 1.00 89.94 431 ASP A N 1
ATOM 3008 C CA . ASP A 1 431 ? -7.443 -20.757 21.209 1.00 89.94 431 ASP A CA 1
ATOM 3009 C C . ASP A 1 431 ? -7.526 -22.121 21.901 1.00 89.94 431 ASP A C 1
ATOM 3011 O O . ASP A 1 431 ? -6.671 -22.476 22.720 1.00 89.94 431 ASP A O 1
ATOM 3015 N N . ALA A 1 432 ? -8.492 -22.958 21.510 1.00 94.75 432 ALA A N 1
ATOM 3016 C CA . ALA A 1 432 ? -8.614 -24.318 22.028 1.00 94.75 432 ALA A CA 1
ATOM 3017 C C . ALA A 1 432 ? -7.397 -25.191 21.669 1.00 94.75 432 ALA A C 1
ATOM 3019 O O . ALA A 1 432 ? -6.985 -26.056 22.451 1.00 94.75 432 ALA A O 1
ATOM 3020 N N . ARG A 1 433 ? -6.798 -24.986 20.487 1.00 96.12 433 ARG A N 1
ATOM 3021 C CA . ARG A 1 433 ? -5.554 -25.658 20.081 1.00 96.12 433 ARG A CA 1
ATOM 3022 C C . ARG A 1 433 ? -4.379 -25.201 20.940 1.00 96.12 433 ARG A C 1
ATOM 3024 O O . ARG A 1 433 ? -3.675 -26.061 21.471 1.00 96.12 433 ARG A O 1
ATOM 3031 N N . LEU A 1 434 ? -4.194 -23.894 21.118 1.00 97.19 434 LEU A N 1
ATOM 3032 C CA . LEU A 1 434 ? -3.129 -23.339 21.954 1.00 97.19 434 LEU A CA 1
ATOM 3033 C C . LEU A 1 434 ? -3.254 -23.807 23.410 1.00 97.19 434 LEU A C 1
ATOM 3035 O O . LEU A 1 434 ? -2.263 -24.250 23.990 1.00 97.19 434 LEU A O 1
ATOM 3039 N N . ALA A 1 435 ? -4.464 -23.816 23.976 1.00 97.06 435 ALA A N 1
ATOM 3040 C CA . ALA A 1 435 ? -4.718 -24.315 25.327 1.00 97.06 435 ALA A CA 1
ATOM 3041 C C . ALA A 1 435 ? -4.283 -25.784 25.501 1.00 97.06 435 ALA A C 1
ATOM 3043 O O . ALA A 1 435 ? -3.666 -26.134 26.511 1.00 97.06 435 ALA A O 1
ATOM 3044 N N . ARG A 1 436 ? -4.520 -26.640 24.494 1.00 97.19 436 ARG A N 1
ATOM 3045 C CA . ARG A 1 436 ? -4.035 -28.033 24.491 1.00 97.19 436 ARG A CA 1
ATOM 3046 C C . ARG A 1 436 ? -2.512 -28.126 24.419 1.00 97.19 436 ARG A C 1
ATOM 3048 O O . ARG A 1 436 ? -1.937 -28.939 25.142 1.00 97.19 436 ARG A O 1
ATOM 3055 N N . VAL A 1 437 ? -1.856 -27.305 23.591 1.00 97.94 437 VAL A N 1
ATOM 3056 C CA . VAL A 1 437 ? -0.382 -27.252 23.544 1.00 97.94 437 VAL A CA 1
ATOM 3057 C C . VAL A 1 437 ? 0.168 -26.830 24.902 1.00 97.94 437 VAL A C 1
ATOM 3059 O O . VAL A 1 437 ? 1.035 -27.511 25.440 1.00 97.94 437 VAL A O 1
ATOM 3062 N N . ARG A 1 438 ? -0.381 -25.762 25.489 1.00 98.00 438 ARG A N 1
ATOM 3063 C CA . ARG A 1 438 ? 0.017 -25.223 26.794 1.00 98.00 438 ARG A CA 1
ATOM 3064 C C . ARG A 1 438 ? -0.079 -26.280 27.895 1.00 98.00 438 ARG A C 1
ATOM 3066 O O . ARG A 1 438 ? 0.901 -26.533 28.593 1.00 98.00 438 ARG A O 1
ATOM 3073 N N . ALA A 1 439 ? -1.221 -26.961 28.002 1.00 97.19 439 ALA A N 1
ATOM 3074 C CA . ALA A 1 439 ? -1.415 -28.053 28.957 1.00 97.19 439 ALA A CA 1
ATOM 3075 C C . ALA A 1 439 ? -0.483 -29.250 28.694 1.00 97.19 439 ALA A C 1
ATOM 3077 O O . ALA A 1 439 ? 0.024 -29.863 29.634 1.00 97.19 439 ALA A O 1
ATOM 3078 N N . GLY A 1 440 ? -0.236 -29.594 27.427 1.00 97.75 440 GLY A N 1
ATOM 3079 C CA . GLY A 1 440 ? 0.662 -30.686 27.058 1.00 97.75 440 GLY A CA 1
ATOM 3080 C C . GLY A 1 440 ? 2.134 -30.393 27.353 1.00 97.75 440 GLY A C 1
ATOM 3081 O O . GLY A 1 440 ? 2.842 -31.296 27.794 1.00 97.75 440 GLY A O 1
ATOM 3082 N N . VAL A 1 441 ? 2.583 -29.149 27.162 1.00 97.81 441 VAL A N 1
ATOM 3083 C CA . VAL A 1 441 ? 3.952 -28.710 27.475 1.00 97.81 441 VAL A CA 1
ATOM 3084 C C . VAL A 1 441 ? 4.173 -28.659 28.987 1.00 97.81 441 VAL A C 1
ATOM 3086 O O . VAL A 1 441 ? 5.156 -29.228 29.456 1.00 97.81 441 VAL A O 1
ATOM 3089 N N . ARG A 1 442 ? 3.233 -28.097 29.767 1.00 96.12 442 ARG A N 1
ATOM 3090 C CA . ARG A 1 442 ? 3.298 -28.124 31.245 1.00 96.12 442 ARG A CA 1
ATOM 3091 C C . ARG A 1 442 ? 3.419 -29.549 31.776 1.00 96.12 442 ARG A C 1
ATOM 3093 O O . ARG A 1 442 ? 4.361 -29.874 32.489 1.00 96.12 442 ARG A O 1
ATOM 3100 N N . ALA A 1 443 ? 2.542 -30.435 31.304 1.00 96.19 443 ALA A N 1
ATOM 3101 C CA . ALA A 1 443 ? 2.543 -31.845 31.685 1.00 96.19 443 ALA A CA 1
ATOM 3102 C C . ALA A 1 443 ? 3.749 -32.651 31.153 1.00 96.19 443 ALA A C 1
ATOM 3104 O O . ALA A 1 443 ? 3.810 -33.854 31.384 1.00 96.19 443 ALA A O 1
ATOM 3105 N N . GLY A 1 444 ? 4.663 -32.049 30.379 1.00 96.94 444 GLY A N 1
ATOM 3106 C CA . GLY A 1 444 ? 5.806 -32.747 29.775 1.00 96.94 444 GLY A CA 1
ATOM 3107 C C . GLY A 1 444 ? 5.430 -33.758 28.682 1.00 96.94 444 GLY A C 1
ATOM 3108 O O . GLY A 1 444 ? 6.278 -34.516 28.222 1.00 96.94 444 GLY A O 1
ATOM 3109 N N . ARG A 1 445 ? 4.165 -33.777 28.240 1.00 97.94 445 ARG A N 1
ATOM 3110 C CA . ARG A 1 445 ? 3.655 -34.684 27.195 1.00 97.94 445 ARG A CA 1
ATOM 3111 C C . ARG A 1 445 ? 3.990 -34.209 25.783 1.00 97.94 445 ARG A C 1
ATOM 3113 O O . ARG A 1 445 ? 4.043 -35.019 24.862 1.00 97.94 445 ARG A O 1
ATOM 3120 N N . ILE A 1 446 ? 4.191 -32.903 25.599 1.00 98.25 446 ILE A N 1
ATOM 3121 C CA . ILE A 1 446 ? 4.580 -32.294 24.324 1.00 98.25 446 ILE A CA 1
ATOM 3122 C C . ILE A 1 446 ? 5.956 -31.661 24.500 1.00 98.25 446 ILE A C 1
ATOM 3124 O O . ILE A 1 446 ? 6.116 -30.725 25.280 1.00 98.25 446 ILE A O 1
ATOM 3128 N N . ALA A 1 447 ? 6.944 -32.139 23.742 1.00 97.88 447 ALA A N 1
ATOM 3129 C CA . ALA A 1 447 ? 8.255 -31.503 23.703 1.00 97.88 447 ALA A CA 1
ATOM 3130 C C . ALA A 1 447 ? 8.133 -30.090 23.091 1.00 97.88 447 ALA A C 1
ATOM 3132 O O . ALA A 1 447 ? 7.553 -29.979 22.000 1.00 97.88 447 ALA A O 1
ATOM 3133 N N . PRO A 1 448 ? 8.698 -29.035 23.715 1.00 97.81 448 PRO A N 1
ATOM 3134 C CA . PRO A 1 448 ? 8.622 -27.655 23.231 1.00 97.81 448 PRO A CA 1
ATOM 3135 C C . PRO A 1 448 ? 9.520 -27.453 22.002 1.00 97.81 448 PRO A C 1
ATOM 3137 O O . PRO A 1 448 ? 10.556 -26.807 22.012 1.00 97.81 448 PRO A O 1
ATOM 3140 N N . SER A 1 449 ? 9.144 -28.069 20.892 1.00 97.94 449 SER A N 1
ATOM 3141 C CA . SER A 1 449 ? 9.860 -28.012 19.625 1.00 97.94 449 SER A CA 1
ATOM 3142 C C . SER A 1 449 ? 8.859 -27.951 18.486 1.00 97.94 449 SER A C 1
ATOM 3144 O O . SER A 1 449 ? 7.716 -28.393 18.628 1.00 97.94 449 SER A O 1
ATOM 3146 N N . ILE A 1 450 ? 9.298 -27.461 17.322 1.00 97.50 450 ILE A N 1
ATOM 3147 C CA . ILE A 1 450 ? 8.415 -27.375 16.154 1.00 97.50 450 ILE A CA 1
ATOM 3148 C C . ILE A 1 450 ? 7.816 -28.752 15.838 1.00 97.50 450 ILE A C 1
ATOM 3150 O O . ILE A 1 450 ? 6.608 -28.874 15.671 1.00 97.50 450 ILE A O 1
ATOM 3154 N N . ARG A 1 451 ? 8.636 -29.809 15.838 1.00 97.50 451 ARG A N 1
ATOM 3155 C CA . ARG A 1 451 ? 8.164 -31.174 15.563 1.00 97.50 451 ARG A CA 1
ATOM 3156 C C . ARG A 1 451 ? 7.217 -31.701 16.642 1.00 97.50 451 ARG A C 1
ATOM 3158 O O . ARG A 1 451 ? 6.223 -32.324 16.290 1.00 97.50 451 ARG A O 1
ATOM 3165 N N . GLY A 1 452 ? 7.499 -31.442 17.921 1.00 97.75 452 GLY A N 1
ATOM 3166 C CA . GLY A 1 452 ? 6.660 -31.904 19.033 1.00 97.75 452 GLY A CA 1
ATOM 3167 C C . GLY A 1 452 ? 5.257 -31.301 18.992 1.00 97.75 452 GLY A C 1
ATOM 3168 O O . GLY A 1 452 ? 4.264 -32.024 19.038 1.00 97.75 452 GLY A O 1
ATOM 3169 N N . VAL A 1 453 ? 5.167 -29.984 18.804 1.00 97.62 453 VAL A N 1
ATOM 3170 C CA . VAL A 1 453 ? 3.877 -29.285 18.713 1.00 97.62 453 VAL A CA 1
ATOM 3171 C C . VAL A 1 453 ? 3.129 -29.654 17.424 1.00 97.62 453 VAL A C 1
ATOM 3173 O O . VAL A 1 453 ? 1.919 -29.877 17.463 1.00 97.62 453 VAL A O 1
ATOM 3176 N N . GLN A 1 454 ? 3.831 -29.795 16.290 1.00 97.75 454 GLN A N 1
ATOM 3177 C CA . GLN A 1 454 ? 3.221 -30.260 15.035 1.00 97.75 454 GLN A CA 1
ATOM 3178 C C . GLN A 1 454 ? 2.632 -31.667 15.158 1.00 97.75 454 GLN A C 1
ATOM 3180 O O . GLN A 1 454 ? 1.546 -31.916 14.638 1.00 97.75 454 GLN A O 1
ATOM 3185 N N . ALA A 1 455 ? 3.327 -32.578 15.843 1.00 97.19 455 ALA A N 1
ATOM 3186 C CA . ALA A 1 455 ? 2.845 -33.936 16.061 1.00 97.19 455 ALA A CA 1
ATOM 3187 C C . ALA A 1 455 ? 1.584 -33.968 16.938 1.00 97.19 455 ALA A C 1
ATOM 3189 O O . ALA A 1 455 ? 0.706 -34.788 16.698 1.00 97.19 455 ALA A O 1
ATOM 3190 N N . ALA A 1 456 ? 1.479 -33.062 17.914 1.00 97.06 456 ALA A N 1
ATOM 3191 C CA . ALA A 1 456 ? 0.359 -33.025 18.850 1.00 97.06 456 ALA A CA 1
ATOM 3192 C C . ALA A 1 456 ? -0.913 -32.365 18.289 1.00 97.06 456 ALA A C 1
ATOM 3194 O O . ALA A 1 456 ? -2.016 -32.741 18.680 1.00 97.06 456 ALA A O 1
ATOM 3195 N N . VAL A 1 457 ? -0.779 -31.358 17.417 1.00 96.12 457 VAL A N 1
ATOM 3196 C CA . VAL A 1 457 ? -1.916 -30.509 16.991 1.00 96.12 457 VAL A CA 1
ATOM 3197 C C . VAL A 1 457 ? -2.136 -30.495 15.475 1.00 96.12 457 VAL A C 1
ATOM 3199 O O . VAL A 1 457 ? -3.126 -29.945 15.000 1.00 96.12 457 VAL A O 1
ATOM 3202 N N . HIS A 1 458 ? -1.253 -31.134 14.702 1.00 95.75 458 HIS A N 1
ATOM 3203 C CA . HIS A 1 458 ? -1.343 -31.244 13.241 1.00 95.75 458 HIS A CA 1
ATOM 3204 C C . HIS A 1 458 ? -1.457 -29.894 12.507 1.00 95.75 458 HIS A C 1
ATOM 3206 O O . HIS A 1 458 ? -2.103 -29.795 11.466 1.00 95.75 458 HIS A O 1
ATOM 3212 N N . CYS A 1 459 ? -0.813 -28.843 13.024 1.00 93.88 459 CYS A N 1
ATOM 3213 C CA . CYS A 1 459 ? -0.819 -27.512 12.415 1.00 93.88 459 CYS A CA 1
ATOM 3214 C C . CYS A 1 459 ? 0.475 -27.191 11.641 1.00 93.88 459 CYS A C 1
ATOM 3216 O O . CYS A 1 459 ? 1.525 -27.819 11.804 1.00 93.88 459 CYS A O 1
ATOM 3218 N N . GLY A 1 460 ? 0.400 -26.199 10.748 1.00 93.25 460 GLY A N 1
ATOM 3219 C CA . GLY A 1 460 ? 1.533 -25.765 9.929 1.00 93.25 460 GLY A CA 1
ATOM 3220 C C . GLY A 1 460 ? 2.670 -25.140 10.748 1.00 93.25 460 GLY A C 1
ATOM 3221 O O . GLY A 1 460 ? 2.459 -24.579 11.821 1.00 93.25 460 GLY A O 1
ATOM 3222 N N . ALA A 1 461 ? 3.897 -25.187 10.215 1.00 94.31 461 ALA A N 1
ATOM 3223 C CA . ALA A 1 461 ? 5.085 -24.641 10.884 1.00 94.31 461 ALA A CA 1
ATOM 3224 C C . ALA A 1 461 ? 4.973 -23.154 11.305 1.00 94.31 461 ALA A C 1
ATOM 3226 O O . ALA A 1 461 ? 5.475 -22.831 12.382 1.00 94.31 461 ALA A O 1
ATOM 3227 N N . PRO A 1 462 ? 4.327 -22.247 10.535 1.00 93.62 462 PRO A N 1
ATOM 3228 C CA . PRO A 1 462 ? 4.141 -20.856 10.960 1.00 93.62 462 PRO A CA 1
ATOM 3229 C C . PRO A 1 462 ? 3.307 -20.726 12.240 1.00 93.62 462 PRO A C 1
ATOM 3231 O O . PRO A 1 462 ? 3.676 -19.974 13.138 1.00 93.62 462 PRO A O 1
ATOM 3234 N N . MET A 1 463 ? 2.236 -21.516 12.362 1.00 95.44 463 MET A N 1
ATOM 3235 C CA . MET A 1 463 ? 1.372 -21.518 13.544 1.00 95.44 463 MET A CA 1
ATOM 3236 C C . MET A 1 463 ? 2.110 -22.027 14.777 1.00 95.44 463 MET A C 1
ATOM 3238 O O . MET A 1 463 ? 2.056 -21.420 15.840 1.00 95.44 463 MET A O 1
ATOM 3242 N N . VAL A 1 464 ? 2.884 -23.099 14.612 1.00 97.69 464 VAL A N 1
ATOM 3243 C CA . VAL A 1 464 ? 3.693 -23.648 15.702 1.00 97.69 464 VAL A CA 1
ATOM 3244 C C . VAL A 1 464 ? 4.727 -22.652 16.218 1.00 97.69 464 VAL A C 1
ATOM 3246 O O . VAL A 1 464 ? 4.963 -22.595 17.420 1.00 97.69 464 VAL A O 1
ATOM 3249 N N . ARG A 1 465 ? 5.317 -21.827 15.344 1.00 97.56 465 ARG A N 1
ATOM 3250 C CA . ARG A 1 465 ? 6.221 -20.753 15.781 1.00 97.56 465 ARG A CA 1
ATOM 3251 C C . ARG A 1 465 ? 5.499 -19.700 16.622 1.00 97.56 465 ARG A C 1
ATOM 3253 O O . ARG A 1 465 ? 6.072 -19.272 17.617 1.00 97.56 465 ARG A O 1
ATOM 3260 N N . ARG A 1 466 ? 4.258 -19.331 16.270 1.00 96.88 466 ARG A N 1
ATOM 3261 C CA . ARG A 1 466 ? 3.425 -18.436 17.098 1.00 96.88 466 ARG A CA 1
ATOM 3262 C C . ARG A 1 466 ? 3.133 -19.063 18.463 1.00 96.88 466 ARG A C 1
ATOM 3264 O O . ARG A 1 466 ? 3.332 -18.402 19.470 1.00 96.88 466 ARG A O 1
ATOM 3271 N N . TYR A 1 467 ? 2.772 -20.348 18.511 1.00 97.81 467 TYR A N 1
ATOM 3272 C CA . TYR A 1 467 ? 2.536 -21.047 19.781 1.00 97.81 467 TYR A CA 1
ATOM 3273 C C . TYR A 1 467 ? 3.790 -21.116 20.660 1.00 97.81 467 TYR A C 1
ATOM 3275 O O . TYR A 1 467 ? 3.706 -20.835 21.848 1.00 97.81 467 TYR A O 1
ATOM 3283 N N . LEU A 1 468 ? 4.959 -21.439 20.097 1.00 97.88 468 LEU A N 1
ATOM 3284 C CA . LEU A 1 468 ? 6.214 -21.456 20.861 1.00 97.88 468 LEU A CA 1
ATOM 3285 C C . LEU A 1 468 ? 6.596 -20.057 21.367 1.00 97.88 468 LEU A C 1
ATOM 3287 O O . LEU A 1 468 ? 7.000 -19.933 22.514 1.00 97.88 468 LEU A O 1
ATOM 3291 N N . ALA A 1 469 ? 6.417 -19.010 20.556 1.00 97.25 469 ALA A N 1
ATOM 3292 C CA . ALA A 1 469 ? 6.649 -17.632 20.993 1.00 97.25 469 ALA A CA 1
ATOM 3293 C C . ALA A 1 469 ? 5.702 -17.217 22.134 1.00 97.25 469 ALA A C 1
ATOM 3295 O O . ALA A 1 469 ? 6.140 -16.584 23.089 1.00 97.25 469 ALA A O 1
ATOM 3296 N N . GLN A 1 470 ? 4.429 -17.624 22.073 1.00 97.38 470 GLN A N 1
ATOM 3297 C CA . GLN A 1 470 ? 3.460 -17.369 23.140 1.00 97.38 470 GLN A CA 1
ATOM 3298 C C . GLN A 1 470 ? 3.842 -18.095 24.442 1.00 97.38 470 GLN A C 1
ATOM 3300 O O . GLN A 1 470 ? 3.801 -17.502 25.512 1.00 97.38 470 GLN A O 1
ATOM 3305 N N . LEU A 1 471 ? 4.262 -19.364 24.360 1.00 97.62 471 LEU A N 1
ATOM 3306 C CA . LEU A 1 471 ? 4.711 -20.135 25.527 1.00 97.62 471 LEU A CA 1
ATOM 3307 C C . LEU A 1 471 ? 6.005 -19.577 26.142 1.00 97.62 471 LEU A C 1
ATOM 3309 O O . LEU A 1 471 ? 6.183 -19.668 27.354 1.00 97.62 471 LEU A O 1
ATOM 3313 N N . GLU A 1 472 ? 6.901 -19.027 25.314 1.00 97.50 472 GLU A N 1
ATOM 3314 C CA . GLU A 1 472 ? 8.118 -18.327 25.751 1.00 97.50 472 GLU A CA 1
ATOM 3315 C C . GLU A 1 472 ? 7.756 -17.032 26.495 1.00 97.50 472 GLU A C 1
ATOM 3317 O O . GLU A 1 472 ? 8.269 -16.788 27.583 1.00 97.50 472 GLU A O 1
ATOM 3322 N N . ALA A 1 473 ? 6.809 -16.249 25.966 1.00 96.56 473 ALA A N 1
ATOM 3323 C CA . ALA A 1 473 ? 6.307 -15.038 26.619 1.00 96.56 473 ALA A CA 1
ATOM 3324 C C . ALA A 1 473 ? 5.583 -15.322 27.950 1.00 96.56 473 ALA A C 1
ATOM 3326 O O . ALA A 1 473 ? 5.639 -14.511 28.867 1.00 96.56 473 ALA A O 1
ATOM 3327 N N . GLU A 1 474 ? 4.930 -16.480 28.070 1.00 96.38 474 GLU A N 1
ATOM 3328 C CA . GLU A 1 474 ? 4.291 -16.952 29.308 1.00 96.38 474 GLU A CA 1
ATOM 3329 C C . GLU A 1 474 ? 5.281 -17.551 30.323 1.00 96.38 474 GLU A C 1
ATOM 3331 O O . GLU A 1 474 ? 4.860 -17.983 31.394 1.00 96.38 474 GLU A O 1
ATOM 3336 N N . GLY A 1 475 ? 6.574 -17.640 29.989 1.00 96.44 475 GLY A N 1
ATOM 3337 C CA . GLY A 1 475 ? 7.600 -18.218 30.862 1.00 96.44 475 GLY A CA 1
ATOM 3338 C C . GLY A 1 475 ? 7.522 -19.741 31.024 1.00 96.44 475 GLY A C 1
ATOM 3339 O O . GLY A 1 475 ? 8.226 -20.305 31.852 1.00 96.44 475 GLY A O 1
ATOM 3340 N N . LEU A 1 476 ? 6.698 -20.440 30.234 1.00 96.81 476 LEU A N 1
ATOM 3341 C CA . LEU A 1 476 ? 6.570 -21.904 30.308 1.00 96.81 476 LEU A CA 1
ATOM 3342 C C . LEU A 1 476 ? 7.745 -22.629 29.649 1.00 96.81 476 LEU A C 1
ATOM 3344 O O . LEU A 1 476 ? 8.028 -23.794 29.946 1.00 96.81 476 LEU A O 1
ATOM 3348 N N . ILE A 1 477 ? 8.398 -21.960 28.703 1.00 97.62 477 ILE A N 1
ATOM 3349 C CA . ILE A 1 477 ? 9.579 -22.456 28.007 1.00 97.62 477 ILE A CA 1
ATOM 3350 C C . ILE A 1 477 ? 10.612 -21.339 27.903 1.00 97.62 477 ILE A C 1
ATOM 3352 O O . ILE A 1 477 ? 10.272 -20.164 27.810 1.00 97.62 477 ILE A O 1
ATOM 3356 N N . ARG A 1 478 ? 11.882 -21.719 27.852 1.00 97.44 478 ARG A N 1
ATOM 3357 C CA . ARG A 1 478 ? 13.029 -20.829 27.673 1.00 97.44 478 ARG A CA 1
ATOM 3358 C C . ARG A 1 478 ? 13.867 -21.322 26.503 1.00 97.44 478 ARG A C 1
ATOM 3360 O O . ARG A 1 478 ? 13.929 -22.524 26.238 1.00 97.44 478 ARG A O 1
ATOM 3367 N N . ARG A 1 479 ? 14.536 -20.411 25.794 1.00 97.25 479 ARG A N 1
ATOM 3368 C CA . ARG A 1 479 ? 15.520 -20.798 24.774 1.00 97.25 479 ARG A CA 1
ATOM 3369 C C . ARG A 1 479 ? 16.756 -21.410 25.410 1.00 97.25 479 ARG A C 1
ATOM 3371 O O . ARG A 1 479 ? 17.342 -20.835 26.323 1.00 97.25 479 ARG A O 1
ATOM 3378 N N . ASP A 1 480 ? 17.175 -22.535 24.852 1.00 96.50 480 ASP A N 1
ATOM 3379 C CA . ASP A 1 480 ? 18.443 -23.179 25.166 1.00 96.50 480 ASP A CA 1
ATOM 3380 C C . ASP A 1 480 ? 19.165 -23.509 23.854 1.00 96.50 480 ASP A C 1
ATOM 3382 O O . ASP A 1 480 ? 18.767 -24.387 23.075 1.00 96.50 480 ASP A O 1
ATOM 3386 N N . GLY A 1 481 ? 20.174 -22.700 23.529 1.00 95.00 481 GLY A N 1
ATOM 3387 C CA . GLY A 1 481 ? 20.868 -22.740 22.245 1.00 95.00 481 GLY A CA 1
ATOM 3388 C C . GLY A 1 481 ? 19.928 -22.547 21.046 1.00 95.00 481 GLY A C 1
ATOM 3389 O O . GLY A 1 481 ? 19.379 -21.469 20.825 1.00 95.00 481 GLY A O 1
ATOM 3390 N N . ARG A 1 482 ? 19.782 -23.594 20.221 1.00 92.12 482 ARG A N 1
ATOM 3391 C CA . ARG A 1 482 ? 18.903 -23.596 19.030 1.00 92.12 482 ARG A CA 1
ATOM 3392 C C . ARG A 1 482 ? 17.498 -24.150 19.304 1.00 92.12 482 ARG A C 1
ATOM 3394 O O . ARG A 1 482 ? 16.695 -24.213 18.372 1.00 92.12 482 ARG A O 1
ATOM 3401 N N . GLY A 1 483 ? 17.224 -24.602 20.526 1.00 95.50 483 GLY A N 1
ATOM 3402 C CA . GLY A 1 483 ? 15.960 -25.218 20.922 1.00 95.50 483 GLY A CA 1
ATOM 3403 C C . GLY A 1 483 ? 15.233 -24.435 22.010 1.00 95.50 483 GLY A C 1
ATOM 3404 O O . GLY A 1 483 ? 15.664 -23.358 22.422 1.00 95.50 483 GLY A O 1
ATOM 3405 N N . TYR A 1 484 ? 14.125 -25.007 22.474 1.00 97.75 484 TYR A N 1
ATOM 3406 C CA . TYR A 1 484 ? 13.446 -24.568 23.687 1.00 97.75 484 TYR A CA 1
ATOM 3407 C C . TYR A 1 484 ? 13.462 -25.705 24.703 1.00 97.75 484 TYR A C 1
ATOM 3409 O O . TYR A 1 484 ? 13.361 -26.878 24.332 1.00 97.75 484 TYR A O 1
ATOM 3417 N N . VAL A 1 485 ? 13.567 -25.343 25.973 1.00 97.38 485 VAL A N 1
ATOM 3418 C CA . VAL A 1 485 ? 13.484 -26.241 27.125 1.00 97.38 485 VAL A CA 1
ATOM 3419 C C . VAL A 1 485 ? 12.344 -25.749 28.012 1.00 97.38 485 VAL A C 1
ATOM 3421 O O . VAL A 1 485 ? 12.059 -24.552 28.058 1.00 97.38 485 VAL A O 1
ATOM 3424 N N . ARG A 1 486 ? 11.634 -26.675 28.657 1.00 96.88 486 ARG A N 1
ATOM 3425 C CA . ARG A 1 486 ? 10.559 -26.350 29.602 1.00 96.88 486 ARG A CA 1
ATOM 3426 C C . ARG A 1 486 ? 11.175 -25.746 30.865 1.00 96.88 486 ARG A C 1
ATOM 3428 O O . ARG A 1 486 ? 12.150 -26.299 31.360 1.00 96.88 486 ARG A O 1
ATOM 3435 N N . VAL A 1 487 ? 10.595 -24.666 31.376 1.00 96.31 487 VAL A N 1
ATOM 3436 C CA . VAL A 1 487 ? 10.955 -24.135 32.699 1.00 96.31 487 VAL A CA 1
ATOM 3437 C C . VAL A 1 487 ? 10.224 -24.982 33.739 1.00 96.31 487 VAL A C 1
ATOM 3439 O O . VAL A 1 487 ? 9.013 -25.188 33.621 1.00 96.31 487 VAL A O 1
ATOM 3442 N N . GLU A 1 488 ? 10.949 -25.573 34.685 1.00 91.75 488 GLU A N 1
ATOM 3443 C CA . GLU A 1 488 ? 10.322 -26.378 35.738 1.00 91.75 488 GLU A CA 1
ATOM 3444 C C . GLU A 1 488 ? 9.628 -25.450 36.741 1.00 91.75 488 GLU A C 1
ATOM 3446 O O . GLU A 1 488 ? 10.123 -24.361 37.013 1.00 91.75 488 GLU A O 1
ATOM 3451 N N . GLU A 1 489 ? 8.466 -25.843 37.274 1.00 79.88 489 GLU A N 1
ATOM 3452 C CA . GLU A 1 489 ? 7.664 -24.971 38.154 1.00 79.88 489 GLU A CA 1
ATOM 3453 C C . GLU A 1 489 ? 8.433 -24.519 39.410 1.00 79.88 489 GLU A C 1
ATOM 3455 O O . GLU A 1 489 ? 8.162 -23.437 39.927 1.00 79.88 489 GLU A O 1
ATOM 3460 N N . GLU A 1 490 ? 9.444 -25.280 39.846 1.00 77.88 490 GLU A N 1
ATOM 3461 C CA . GLU A 1 490 ? 10.354 -24.885 40.932 1.00 77.88 490 GLU A CA 1
ATOM 3462 C C . GLU A 1 490 ? 11.186 -23.633 40.600 1.00 77.88 490 GLU A C 1
ATOM 3464 O O . GLU A 1 490 ? 11.489 -22.854 41.496 1.00 77.88 490 GLU A O 1
ATOM 3469 N N . GLU A 1 491 ? 11.507 -23.398 39.324 1.00 75.06 491 GLU A N 1
ATOM 3470 C CA . GLU A 1 491 ? 12.245 -22.213 38.855 1.00 75.06 491 GLU A CA 1
ATOM 3471 C C . GLU A 1 491 ? 11.308 -21.010 38.615 1.00 75.06 491 GLU A C 1
ATOM 3473 O O . GLU A 1 491 ? 11.777 -19.888 38.478 1.00 75.06 491 GLU A O 1
ATOM 3478 N N . ILE A 1 492 ? 9.985 -21.227 38.570 1.00 66.12 492 ILE A N 1
ATOM 3479 C CA . ILE A 1 492 ? 8.971 -20.168 38.384 1.00 66.12 492 ILE A CA 1
ATOM 3480 C C . ILE A 1 492 ? 8.498 -19.602 39.736 1.00 66.12 492 ILE A C 1
ATOM 3482 O O . ILE A 1 492 ? 8.046 -18.460 39.806 1.00 66.12 492 ILE A O 1
ATOM 3486 N N . ALA A 1 493 ? 8.573 -20.398 40.807 1.00 67.19 493 ALA A N 1
ATOM 3487 C CA . ALA A 1 493 ? 8.190 -19.987 42.160 1.00 67.19 493 ALA A CA 1
ATOM 3488 C C . ALA A 1 493 ? 9.323 -19.301 42.953 1.00 67.19 493 ALA A C 1
ATOM 3490 O O . ALA A 1 493 ? 9.073 -18.814 44.059 1.00 67.19 493 ALA A O 1
ATOM 3491 N N . ALA A 1 494 ? 10.541 -19.286 42.404 1.00 57.72 494 ALA A N 1
ATOM 3492 C CA . ALA A 1 494 ? 11.713 -18.586 42.927 1.00 57.72 494 ALA A CA 1
ATOM 3493 C C . ALA A 1 494 ? 11.895 -17.244 42.208 1.00 57.72 494 ALA A C 1
ATOM 3495 O O . ALA A 1 494 ? 12.285 -16.270 42.895 1.00 57.72 494 ALA A O 1
#

Foldseek 3Di:
DDPVVVVVVVVPDDPPPVVVVVVVVVVVVVVVVVVPPPPPDPPPQDALVVLLVLLVVLLVLLVVLLVVLLVLQLQLLVLPPPDPVVSVVSSVVSVVLSVLLLVLLLVLLQDDCPPCVVVSVVSVVVSVVSVVVSLVSLLVSLLSVQVSVVVVLVVLVVVLVVLVVVLVVLVVQLVVLQVQLVVLCPDPDPVSPVSSVVSNVVSVVSVVVSVVSVVVSVVSVVPDDDGCCNVLNPVGSSVVSSVVSSVSNVSSSVSSSSSSNSNNSSVVVPPPPDPDPPPPPPDDDDDDDDDDDDDDPPDDDPPPPPPPPPPPPDPPPDDDDDDPPPDPDDPDDDDDDDDDDDDDDDDDDDDDDDDDDDDDDDDDDDDDDDDDDDDDDDDDDDDDDDDDDDDDDDDDDDDDDDDDDDDDDDDDDDPDPPVVVVVVVVVVVLVVLLVVVLVCLLVVNFFLFLVRSCVVRVDDSVSSVVSSVVCVVVQQWDDDPPTIDGDHVVNVVD

pLDDT: mean 74.5, std 25.65, range [25.94, 98.38]

Secondary structure (DSSP, 8-state):
--HHHHHHHHTT-PPPHHHHHHHHHHHHHHHHHHHT-----------HHHHHHHHHHHHHHHHHHHHHHHHHHHHHHHHH---HHHHHHHHHHHHHHHHHHHHHHHHHHHS-TTTTHHHHHHHHHHHHHHHHHHHHHHHHHHHHHHHHHHHHHHHHHHHHHHHHHHHHHHHHHHHHHHHHHHHHHT-SSHHHHHHHHHHHHHHHHHHHHHHHHHHHHHHHHHT-PPPHHHHHHHHHHHHHHHHHHHHHHHHHHHHHHHHHHHHHHHHHTT----------------------------PPPP---------------SS--------------PPPPPPPPPPPPPPP----------PPPP--------------------------PPPP-------------PPP---------HHHHHHHHHHHHHHHHHHHHHHHHHTTSS-SSHHHHHHHH---HHHHHHHHHHHHHTTSEEEETTEEEEPPHHHH--